Protein AF-A0AAF0DBU1-F1 (afdb_monomer)

Nearest PDB structures (foldseek):
  4yrf-assembly1_A-2  TM=2.833E-01  e=1.213E+00  Trypanosoma cruzi strain CL Brener
  4yrl-assembly1_A-2  TM=2.849E-01  e=1.288E+00  Trypanosoma cruzi strain CL Brener
  4yre-assembly1_B-2  TM=3.657E-01  e=2.348E+00  Trypanosoma cruzi strain CL Brener
  4yrr-assembly1_B-2  TM=2.836E-01  e=2.493E+00  Trypanosoma cruzi strain CL Brener
  4yrp-assembly1_A  TM=2.845E-01  e=2.811E+00  Trypanosoma cruzi strain CL Brener

Solvent-accessible surface area (backbone atoms only — not comparable to full-atom values): 22437 Å² total; per-residue (Å²): 136,81,78,80,80,66,86,75,83,85,79,87,80,84,82,82,72,51,96,86,66,72,57,80,77,78,55,62,77,86,54,56,36,67,34,58,69,46,80,42,86,73,68,76,98,73,54,58,65,56,46,39,54,54,45,47,33,33,9,49,43,8,38,39,39,36,36,42,67,54,98,62,91,44,75,65,56,57,48,52,52,24,53,42,32,41,76,28,45,29,68,18,71,76,44,80,47,69,42,89,88,47,95,60,39,36,39,37,33,29,36,32,46,44,71,59,46,47,19,59,74,38,48,88,81,39,68,74,85,66,78,54,56,52,31,34,41,38,32,24,38,77,40,73,67,42,33,54,47,44,53,58,30,49,60,55,47,61,77,68,41,62,50,51,79,46,78,38,51,46,64,65,79,54,56,67,70,56,32,67,61,31,54,34,36,43,38,38,40,43,67,63,48,46,72,68,73,71,61,40,74,60,47,48,52,25,53,51,33,48,70,68,50,35,49,32,36,42,40,38,37,58,31,22,91,84,76,30,71,49,43,34,47,53,56,55,50,51,53,51,51,41,72,75,38,74,88,44,47,61,30,39,38,31,26,73,59,73,84,89,34,46,65,58,52,46,35,52,50,48,31,51,53,51,44,53,59,52,62,74,66,74,56,69,54,49,76,79,81,64,51,50,37,35,34,55,95,93,37,83,42,67,88,75,96,69,87,55,58,71,64,51,47,64,59,44,49,80,80,42,94,75,89,77,91,72,92,72,85,88,70,86,80,71,86,73,70,77,82,70,47,54,70,76,33,57,54,91,42,77,46,77,38,77,74,36,59,52,73,67,31,53,51,50,50,53,47,42,44,58,16,27,29,68,38,76,44,76,42,48,97,62,80,78,90,76,132

Radius of gyration: 28.32 Å; Cα contacts (8 Å, |Δi|>4): 573; chains: 1; bounding box: 66×61×84 Å

Mean predicted aligned error: 13.15 Å

InterPro domains:
  IPR036291 NAD(P)-binding domain superfamily [SSF51735] (179-304)
  IPR050091 Polyketide and Nonribosomal Peptide Biosynthesis Enzymes [PTHR43775] (332-381)
  IPR056501 HRPKS sdrA-like, NAD(P)-binding domain [PF23114] (148-305)

Sequence (387 aa):
MILDDLAIKFVTLNISSGLETLDETALSQDHLSSFDLLILLKTSGEESATLGFIRNFLKPGGFLLMTAIPPEATDTTCKEIHDTLLSAGFSGIESLEKDSKVNTRFVVLSQAVDDQVSFLRAPLNSTLPFTPRGTLYVIGGLSQETKQFIEVIQGRLKCVWEGEVIVTKSLTDLKSRDFDQAEAVLCLTELDQSVLEGLSPDMFQAVHSLLNKSQIVLWVTHGAENQNPHQSGTIGLVRAVQAENPEKVLQLLDLDTIDGTQCLVAESFLRLIGGVWMRDDNSSRLWTVEPELSVRRRRILIPRVLLDRKRNDRLNCLRRRLETSDPSEKQSATLVLPIDPSSFLSPNKTYVLMGLSGHIGQSITRWIIKSGGRHAVMASRYVQTTV

Secondary structure (DSSP, 8-state):
----------------S-TT---TTSS-GGGTT-EEEEEE----S--HHHHHHHHHHEEEEEEEEEEE--SS--HHHHHHHHHHHHHTTB---SEEEE-SSSTT-EEEEEEB--HHHHHHHSTTTS--SS--EEEEEEE--SSHHHHHHHHHHHHHHTTT-EEEEEEES-GGGS-HHHHHTEEEEEE-GGGTS-TTTT--HHHHHHHHHHHHH-SEEEEEEESTTTT-HHHHHHHHHHHHHHHH-TTSEEEEEEES--TT-HHHHHHHHHHHHHHHHHHHT---------SEEEEETTEEE-------HHHHHHHHTTTS--------------------GGGSS-TTSEEEEES--SHHHHHHHHHHHHTT--EEEEE-SS-----

Organism: NCBI:txid2070801

Foldseek 3Di:
DPPPPPVDDDDDDDPPPDPVPPPVVVPDPVQFQPAQEDEAEDDDDDDLPVLLVVLRRHHQFHKYKYKDQDPDPDPVVLVVQQVSQVSSQKPGFPDWDADPVDRGIIIGMITRHDLLNVCLVQVLVGDDPDAAEFEEEEEADPDVLVVVLVVLLVVSCVVRHHYHYHYYHHLLVDDLVVQLRHQEYEAPHQVVPQCQVDPDPSSVVSVVSNLVRHQYYEHEHECLVHDDVSSVVVVVVLVVSCVVPVRGHAAYEYEPDSPPCSSVSSSLSSSSVSLVVVVVVPGSHPDDRARYWYADPNDIDGDDDDDPCVVVVVVCCVPDPDDDDDVDPDDDPDPDDPDQLQAVDECPDAAEAEAPQDPVNVVVVVSCVSNNHNHYHYDHPDHDDDD

Structure (mmCIF, N/CA/C/O backbone):
data_AF-A0AAF0DBU1-F1
#
_entry.id   AF-A0AAF0DBU1-F1
#
loop_
_atom_site.group_PDB
_atom_site.id
_atom_site.type_symbol
_atom_site.label_atom_id
_atom_site.label_alt_id
_atom_site.label_comp_id
_atom_site.label_asym_id
_atom_site.label_entity_id
_atom_site.label_seq_id
_atom_site.pdbx_PDB_ins_code
_atom_site.Cartn_x
_atom_site.Cartn_y
_atom_site.Cartn_z
_atom_site.occupancy
_atom_site.B_iso_or_equiv
_atom_site.auth_seq_id
_atom_site.auth_comp_id
_atom_site.auth_asym_id
_atom_site.auth_atom_id
_atom_site.pdbx_PDB_model_num
ATOM 1 N N . MET A 1 1 ? 27.303 -24.796 -1.271 1.00 32.97 1 MET A N 1
ATOM 2 C CA . MET A 1 1 ? 26.969 -24.655 -2.697 1.00 32.97 1 MET A CA 1
ATOM 3 C C . MET A 1 1 ? 25.512 -25.070 -2.824 1.00 32.97 1 MET A C 1
ATOM 5 O O . MET A 1 1 ? 25.230 -26.237 -3.027 1.00 32.97 1 MET A O 1
ATOM 9 N N . ILE A 1 2 ? 24.596 -24.158 -2.507 1.00 29.64 2 ILE A N 1
ATOM 10 C CA . ILE A 1 2 ? 23.188 -24.323 -2.870 1.00 29.64 2 ILE A CA 1
ATOM 11 C C . ILE A 1 2 ? 23.125 -23.537 -4.171 1.00 29.64 2 ILE A C 1
ATOM 13 O O . ILE A 1 2 ? 23.224 -22.314 -4.138 1.00 29.64 2 ILE A O 1
ATOM 17 N N . LEU A 1 3 ? 23.207 -24.241 -5.302 1.00 33.97 3 LEU A N 1
ATOM 18 C CA . LEU A 1 3 ? 22.766 -23.647 -6.553 1.00 33.97 3 LEU A CA 1
ATOM 19 C C . LEU A 1 3 ? 21.265 -23.450 -6.368 1.00 33.97 3 LEU A C 1
ATOM 21 O O . LEU A 1 3 ? 20.527 -24.422 -6.221 1.00 33.97 3 LEU A O 1
ATOM 25 N N . ASP A 1 4 ? 20.852 -22.191 -6.281 1.00 37.84 4 ASP A N 1
ATOM 26 C CA . ASP A 1 4 ? 19.468 -21.811 -6.498 1.00 37.84 4 ASP A CA 1
ATOM 27 C C . ASP A 1 4 ? 19.163 -22.126 -7.967 1.00 37.84 4 ASP A C 1
ATOM 29 O O . ASP A 1 4 ? 19.349 -21.283 -8.844 1.00 37.84 4 ASP A O 1
ATOM 33 N N . ASP A 1 5 ? 18.724 -23.356 -8.240 1.00 38.94 5 ASP A N 1
ATOM 34 C CA . ASP A 1 5 ? 18.036 -23.723 -9.480 1.00 38.94 5 ASP A CA 1
ATOM 35 C C . ASP A 1 5 ? 16.655 -23.043 -9.481 1.00 38.94 5 ASP A C 1
ATOM 37 O O . ASP A 1 5 ? 15.598 -23.674 -9.464 1.00 38.94 5 ASP A O 1
ATOM 41 N N . LEU A 1 6 ? 16.649 -21.708 -9.478 1.00 39.44 6 LEU A N 1
ATOM 42 C CA . LEU A 1 6 ? 15.542 -20.968 -10.054 1.00 39.44 6 LEU A CA 1
ATOM 43 C C . LEU A 1 6 ? 15.549 -21.351 -11.531 1.00 39.44 6 LEU A C 1
ATOM 45 O O . LEU A 1 6 ? 16.541 -21.129 -12.223 1.00 39.44 6 LEU A O 1
ATOM 49 N N . ALA A 1 7 ? 14.474 -21.980 -12.001 1.00 36.00 7 ALA A N 1
ATOM 50 C CA . ALA A 1 7 ? 14.314 -22.350 -13.400 1.00 36.00 7 ALA A CA 1
ATOM 51 C C . ALA A 1 7 ? 14.231 -21.076 -14.261 1.00 36.00 7 ALA A C 1
ATOM 53 O O . ALA A 1 7 ? 13.149 -20.604 -14.608 1.00 36.00 7 ALA A O 1
ATOM 54 N N . ILE A 1 8 ? 15.384 -20.485 -14.577 1.00 42.28 8 ILE A N 1
ATOM 55 C CA . ILE A 1 8 ? 15.486 -19.338 -15.470 1.00 42.28 8 ILE A CA 1
ATOM 56 C C . ILE A 1 8 ? 15.290 -19.881 -16.884 1.00 42.28 8 ILE A C 1
ATOM 58 O O . ILE A 1 8 ? 16.170 -20.530 -17.452 1.00 42.28 8 ILE A O 1
ATOM 62 N N . LYS A 1 9 ? 14.110 -19.638 -17.458 1.00 41.78 9 LYS A N 1
ATOM 63 C CA . LYS A 1 9 ? 13.877 -19.876 -18.884 1.00 41.78 9 LYS A CA 1
ATOM 64 C C . LYS A 1 9 ? 14.611 -18.795 -19.672 1.00 41.78 9 LYS A C 1
ATOM 66 O O . LYS A 1 9 ? 14.174 -17.649 -19.715 1.00 41.78 9 LYS A O 1
ATOM 71 N N . PHE A 1 10 ? 15.723 -19.165 -20.295 1.00 43.41 10 PHE A N 1
ATOM 72 C CA . PHE A 1 10 ? 16.407 -18.306 -21.254 1.00 43.41 10 PHE A CA 1
ATOM 73 C C . PHE A 1 10 ? 15.743 -18.464 -22.622 1.00 43.41 10 PHE A C 1
ATOM 75 O O . PHE A 1 10 ? 15.780 -19.542 -23.210 1.00 43.41 10 PHE A O 1
ATOM 82 N N . VAL A 1 11 ? 15.139 -17.389 -23.126 1.00 48.09 11 VAL A N 1
ATOM 83 C CA . VAL A 1 11 ? 14.656 -17.302 -24.508 1.00 48.09 11 VAL A CA 1
ATOM 84 C C . VAL A 1 11 ? 15.492 -16.242 -25.210 1.00 48.09 11 VAL A C 1
ATOM 86 O O . VAL A 1 11 ? 15.531 -15.091 -24.783 1.00 48.09 11 VAL A O 1
ATOM 89 N N . THR A 1 12 ? 16.207 -16.632 -26.263 1.00 47.34 12 THR A N 1
ATOM 90 C CA . THR A 1 12 ? 16.976 -15.704 -27.097 1.00 47.34 12 THR A CA 1
ATOM 91 C C . THR A 1 12 ? 16.185 -15.435 -28.365 1.00 47.34 12 THR A C 1
ATOM 93 O O . THR A 1 12 ? 16.041 -16.320 -29.203 1.00 47.34 12 THR A O 1
ATOM 96 N N . LEU A 1 13 ? 15.674 -14.213 -28.504 1.00 49.69 13 LEU A N 1
ATOM 97 C CA . LEU A 1 13 ? 15.025 -13.752 -29.727 1.00 49.69 13 LEU A CA 1
ATOM 98 C C . LEU A 1 13 ? 16.053 -12.985 -30.561 1.00 49.69 13 LEU A C 1
ATOM 100 O O . LEU A 1 13 ? 16.683 -12.045 -30.074 1.00 49.69 13 LEU A O 1
ATOM 104 N N . ASN A 1 14 ? 16.259 -13.408 -31.807 1.00 42.16 14 ASN A N 1
ATOM 105 C CA . ASN A 1 14 ? 17.136 -12.702 -32.729 1.00 42.16 14 ASN A CA 1
ATOM 106 C C . ASN A 1 14 ? 16.347 -11.580 -33.417 1.00 42.16 14 ASN A C 1
ATOM 108 O O . ASN A 1 14 ? 15.575 -11.835 -34.332 1.00 42.16 14 ASN A O 1
ATOM 112 N N . ILE A 1 15 ? 16.551 -10.343 -32.964 1.00 50.88 15 ILE A N 1
ATOM 113 C CA . ILE A 1 15 ? 15.872 -9.139 -33.480 1.00 50.88 15 ILE A CA 1
ATOM 114 C C . ILE A 1 15 ? 16.640 -8.546 -34.691 1.00 50.88 15 ILE A C 1
ATOM 116 O O . ILE A 1 15 ? 16.228 -7.554 -35.275 1.00 50.88 15 ILE A O 1
ATOM 120 N N . SER A 1 16 ? 17.779 -9.134 -35.095 1.00 37.56 16 SER A N 1
ATOM 121 C CA . SER A 1 16 ? 18.693 -8.543 -36.093 1.00 37.56 16 SER A CA 1
ATOM 122 C C . SER A 1 16 ? 18.405 -8.890 -37.561 1.00 37.56 16 SER A C 1
ATOM 124 O O . SER A 1 16 ? 19.035 -8.320 -38.451 1.00 37.56 16 SER A O 1
ATOM 126 N N . SER A 1 17 ? 17.446 -9.773 -37.851 1.00 36.69 17 SER A N 1
ATOM 127 C CA . SER A 1 17 ? 16.991 -10.045 -39.220 1.00 36.69 17 SER A CA 1
ATOM 128 C C . SER A 1 17 ? 15.741 -9.227 -39.544 1.00 36.69 17 SER A C 1
ATOM 130 O O . SER A 1 17 ? 14.640 -9.748 -39.436 1.00 36.69 17 SER A O 1
ATOM 132 N N . GLY A 1 18 ? 15.927 -7.957 -39.916 1.00 35.56 18 GLY A N 1
ATOM 133 C CA . GLY A 1 18 ? 14.945 -7.140 -40.643 1.00 35.56 18 GLY A CA 1
ATOM 134 C C . GLY A 1 18 ? 13.552 -7.005 -40.012 1.00 35.56 18 GLY A C 1
ATOM 135 O O . GLY A 1 18 ? 12.701 -7.879 -40.151 1.00 35.56 18 GLY A O 1
ATOM 136 N N . LEU A 1 19 ? 13.279 -5.825 -39.454 1.00 46.81 19 LEU A N 1
ATOM 137 C CA . LEU A 1 19 ? 11.973 -5.341 -38.976 1.00 46.81 19 LEU A CA 1
ATOM 138 C C . LEU A 1 19 ? 10.834 -5.327 -40.031 1.00 46.81 19 LEU A C 1
ATOM 140 O O . LEU A 1 19 ? 9.728 -4.910 -39.712 1.00 46.81 19 LEU A O 1
ATOM 144 N N . GLU A 1 20 ? 11.060 -5.814 -41.255 1.00 36.97 20 GLU A N 1
ATOM 145 C CA . GLU A 1 20 ? 10.050 -5.932 -42.324 1.00 36.97 20 GLU A CA 1
ATOM 146 C C . GLU A 1 20 ? 9.643 -7.385 -42.639 1.00 36.97 20 GLU A C 1
ATOM 148 O O . GLU A 1 20 ? 8.694 -7.607 -43.387 1.00 36.97 20 GLU A O 1
ATOM 153 N N . THR A 1 21 ? 10.316 -8.392 -42.066 1.00 35.38 21 THR A N 1
ATOM 154 C CA . THR A 1 21 ? 10.019 -9.819 -42.319 1.00 35.38 21 THR A CA 1
ATOM 155 C C . THR A 1 21 ? 9.882 -10.630 -41.035 1.00 35.38 21 THR A C 1
ATOM 157 O O . THR A 1 21 ? 10.228 -11.811 -40.996 1.00 35.38 21 THR A O 1
ATOM 160 N N . LEU A 1 22 ? 9.387 -10.015 -39.961 1.00 40.31 22 LEU A N 1
ATOM 161 C CA . LEU A 1 22 ? 8.798 -10.781 -38.869 1.00 40.31 22 LEU A CA 1
ATOM 162 C C . LEU A 1 22 ? 7.369 -11.112 -39.278 1.00 40.31 22 LEU A C 1
ATOM 164 O O . LEU A 1 22 ? 6.423 -10.399 -38.959 1.00 40.31 22 LEU A O 1
ATOM 168 N N . ASP A 1 23 ? 7.257 -12.199 -40.034 1.00 35.00 23 ASP A N 1
ATOM 169 C CA . ASP A 1 23 ? 6.026 -12.960 -40.169 1.00 35.00 23 ASP A CA 1
ATOM 170 C C . ASP A 1 23 ? 5.420 -13.093 -38.757 1.00 35.00 23 ASP A C 1
ATOM 172 O O . ASP A 1 23 ? 6.049 -13.664 -37.858 1.00 35.00 23 ASP A O 1
ATOM 176 N N . GLU A 1 24 ? 4.210 -12.560 -38.545 1.00 41.50 24 GLU A N 1
ATOM 177 C CA . GLU A 1 24 ? 3.437 -12.651 -37.288 1.00 41.50 24 GLU A CA 1
ATOM 178 C C . GLU A 1 24 ? 3.273 -14.105 -36.786 1.00 41.50 24 GLU A C 1
ATOM 180 O O . GLU A 1 24 ? 2.775 -14.351 -35.692 1.00 41.50 24 GLU A O 1
ATOM 185 N N . THR A 1 25 ? 3.707 -15.084 -37.580 1.00 37.34 25 THR A N 1
ATOM 186 C CA . THR A 1 25 ? 3.657 -16.521 -37.340 1.00 37.34 25 THR A CA 1
ATOM 187 C C . THR A 1 25 ? 4.860 -17.083 -36.565 1.00 37.34 25 THR A C 1
ATOM 189 O O . THR A 1 25 ? 4.753 -18.196 -36.048 1.00 37.34 25 THR A O 1
ATOM 192 N N . ALA A 1 26 ? 5.989 -16.363 -36.441 1.00 39.94 26 ALA A N 1
ATOM 193 C CA . ALA A 1 26 ? 7.203 -16.877 -35.775 1.00 39.94 26 ALA A CA 1
ATOM 194 C C . ALA A 1 26 ? 7.275 -16.586 -34.262 1.00 39.94 26 ALA A C 1
ATOM 196 O O . ALA A 1 26 ? 7.950 -17.304 -33.519 1.00 39.94 26 ALA A O 1
ATOM 197 N N . LEU A 1 27 ? 6.566 -15.560 -33.787 1.00 45.53 27 LEU A N 1
ATOM 198 C CA . LEU A 1 27 ? 6.285 -15.379 -32.367 1.00 45.53 27 LEU A CA 1
ATOM 199 C C . LEU A 1 27 ? 4.979 -16.113 -32.092 1.00 45.53 27 LEU A C 1
ATOM 201 O O . LEU A 1 27 ? 3.914 -15.650 -32.487 1.00 45.53 27 LEU A O 1
ATOM 205 N N . SER A 1 28 ? 5.044 -17.263 -31.421 1.00 44.50 28 SER A N 1
ATOM 206 C CA . SER A 1 28 ? 3.845 -17.837 -30.813 1.00 44.50 28 SER A CA 1
ATOM 207 C C . SER A 1 28 ? 3.128 -16.718 -30.050 1.00 44.50 28 SER A C 1
ATOM 209 O O . SER A 1 28 ? 3.748 -16.081 -29.192 1.00 44.50 28 SER A O 1
ATOM 211 N N . GLN A 1 29 ? 1.855 -16.464 -30.375 1.00 49.62 29 GLN A N 1
ATOM 212 C CA . GLN A 1 29 ? 1.007 -15.434 -29.748 1.00 49.62 29 GLN A CA 1
ATOM 213 C C . GLN A 1 29 ? 1.051 -15.473 -28.202 1.00 49.62 29 GLN A C 1
ATOM 215 O O . GLN A 1 29 ? 0.766 -14.474 -27.550 1.00 49.62 29 GLN A O 1
ATOM 220 N N . ASP A 1 30 ? 1.506 -16.589 -27.629 1.00 52.94 30 ASP A N 1
ATOM 221 C CA . ASP A 1 30 ? 1.778 -16.852 -26.213 1.00 52.94 30 ASP A CA 1
ATOM 222 C C . ASP A 1 30 ? 2.768 -15.900 -25.498 1.00 52.94 30 ASP A C 1
ATOM 224 O O . ASP A 1 30 ? 2.834 -15.926 -24.269 1.00 52.94 30 ASP A O 1
ATOM 228 N N . HIS A 1 31 ? 3.563 -15.081 -26.203 1.00 59.06 31 HIS A N 1
ATOM 229 C CA . HIS A 1 31 ? 4.574 -14.194 -25.579 1.00 59.06 31 HIS A CA 1
ATOM 230 C C . HIS A 1 31 ? 4.251 -12.690 -25.626 1.00 59.06 31 HIS A C 1
ATOM 232 O O . HIS A 1 31 ? 5.055 -11.866 -25.179 1.00 59.06 31 HIS A O 1
ATOM 238 N N . LEU A 1 32 ? 3.090 -12.308 -26.158 1.00 69.19 32 LEU A N 1
ATOM 239 C CA . LEU A 1 32 ? 2.617 -10.923 -26.113 1.00 69.19 32 LEU A CA 1
ATOM 240 C C . LEU A 1 32 ? 2.118 -10.590 -24.699 1.00 69.19 32 LEU A C 1
ATOM 242 O O . LEU A 1 32 ? 1.428 -11.388 -24.071 1.00 69.19 32 LEU A O 1
ATOM 246 N N . SER A 1 33 ? 2.473 -9.407 -24.188 1.00 74.44 33 SER A N 1
ATOM 247 C CA . SER A 1 33 ? 2.107 -8.926 -22.845 1.00 74.44 33 SER A CA 1
ATOM 248 C C . SER A 1 33 ? 2.452 -9.900 -21.707 1.00 74.44 33 SER A C 1
ATOM 250 O O . SER A 1 33 ? 1.702 -10.032 -20.743 1.00 74.44 33 SER A O 1
ATOM 252 N N . SER A 1 34 ? 3.587 -10.599 -21.794 1.00 80.38 34 SER A N 1
ATOM 253 C CA . SER A 1 34 ? 4.000 -11.573 -20.774 1.00 80.38 34 SER A CA 1
ATOM 254 C C . SER A 1 34 ? 5.091 -11.067 -19.829 1.00 80.38 34 SER A C 1
ATOM 256 O O . SER A 1 34 ? 5.333 -11.695 -18.797 1.00 80.38 34 SER A O 1
ATOM 258 N N . PHE A 1 35 ? 5.756 -9.954 -20.152 1.00 86.25 35 PHE A N 1
ATOM 259 C CA . PHE A 1 35 ? 6.942 -9.494 -19.424 1.00 86.25 35 PHE A CA 1
ATOM 260 C C . PHE A 1 35 ? 6.653 -8.328 -18.473 1.00 86.25 35 PHE A C 1
ATOM 262 O O . PHE A 1 35 ? 5.928 -7.394 -18.811 1.00 86.25 35 PHE A O 1
ATOM 269 N N . ASP A 1 36 ? 7.277 -8.378 -17.293 1.00 86.56 36 ASP A N 1
ATOM 270 C CA . ASP A 1 36 ? 7.172 -7.348 -16.251 1.00 86.56 36 ASP A CA 1
ATOM 271 C C . ASP A 1 36 ? 8.248 -6.257 -16.389 1.00 86.56 36 ASP A C 1
ATOM 273 O O . ASP A 1 36 ? 8.013 -5.096 -16.065 1.00 86.56 36 ASP A O 1
ATOM 277 N N . LEU A 1 37 ? 9.441 -6.626 -16.864 1.00 87.44 37 LEU A N 1
ATOM 278 C CA . LEU A 1 37 ? 10.593 -5.742 -17.033 1.00 87.44 37 LEU A CA 1
ATOM 279 C C . LEU A 1 37 ? 11.308 -6.081 -18.340 1.00 87.44 37 LEU A C 1
ATOM 281 O O . LEU A 1 37 ? 11.621 -7.244 -18.595 1.00 87.44 37 LEU A O 1
ATOM 285 N N . LEU A 1 38 ? 11.633 -5.057 -19.123 1.00 85.44 38 LEU A N 1
ATOM 286 C CA . LEU A 1 38 ? 12.457 -5.168 -20.318 1.00 85.44 38 LEU A CA 1
ATOM 287 C C . LEU A 1 38 ? 13.663 -4.243 -20.185 1.00 85.44 38 LEU A C 1
ATOM 289 O O . LEU A 1 38 ? 13.518 -3.059 -19.893 1.00 85.44 38 LEU A O 1
ATOM 293 N N . ILE A 1 39 ? 14.861 -4.789 -20.395 1.00 84.62 39 ILE A N 1
ATOM 294 C CA . ILE A 1 39 ? 16.116 -4.035 -20.334 1.00 84.62 39 ILE A CA 1
ATOM 295 C C . ILE A 1 39 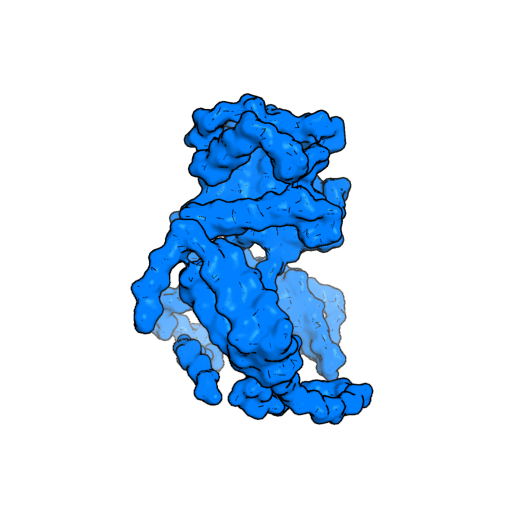? 16.692 -3.932 -21.741 1.00 84.62 39 ILE A C 1
ATOM 297 O O . ILE A 1 39 ? 17.005 -4.945 -22.365 1.00 84.62 39 ILE A O 1
ATOM 301 N N . LEU A 1 40 ? 16.863 -2.706 -22.224 1.00 80.12 40 LEU A N 1
ATOM 302 C CA . LEU A 1 40 ? 17.347 -2.414 -23.561 1.00 80.12 40 LEU A CA 1
ATOM 303 C C . LEU A 1 40 ? 18.695 -1.690 -23.493 1.00 80.12 40 LEU A C 1
ATOM 305 O O . LEU A 1 40 ? 18.800 -0.564 -23.014 1.00 80.12 40 LEU A O 1
ATOM 309 N N . LEU A 1 41 ? 19.745 -2.361 -23.972 1.00 70.44 41 LEU A N 1
ATOM 310 C CA . LEU A 1 41 ? 21.139 -1.943 -23.776 1.00 70.44 41 LEU A CA 1
ATOM 311 C C . LEU A 1 41 ? 21.714 -1.063 -24.907 1.00 70.44 41 LEU A C 1
ATOM 313 O O . LEU A 1 41 ? 22.884 -0.681 -24.845 1.00 70.44 41 LEU A O 1
ATOM 317 N N . LYS A 1 42 ? 20.940 -0.742 -25.957 1.00 62.66 42 LYS A N 1
ATOM 318 C CA . LYS A 1 42 ? 21.391 0.119 -27.067 1.00 62.66 42 LYS A CA 1
ATOM 319 C C . LYS A 1 42 ? 20.227 0.589 -27.952 1.00 62.66 42 LYS A C 1
ATOM 321 O O . LYS A 1 42 ? 19.643 -0.234 -28.645 1.00 62.66 42 LYS A O 1
ATOM 326 N N . THR A 1 43 ? 19.964 1.894 -28.014 1.00 54.56 43 THR A N 1
ATOM 327 C CA . THR A 1 43 ? 19.154 2.514 -29.083 1.00 54.56 43 THR A CA 1
ATOM 328 C C . THR A 1 43 ? 20.034 3.423 -29.931 1.00 54.56 43 THR A C 1
ATOM 330 O O . THR A 1 43 ? 20.593 4.398 -29.426 1.00 54.56 43 THR A O 1
ATOM 333 N N . SER A 1 44 ? 20.181 3.119 -31.217 1.00 50.44 44 SER A N 1
ATOM 334 C CA . SER A 1 44 ? 20.720 4.066 -32.193 1.00 50.44 44 SER A CA 1
ATOM 335 C C . SER A 1 44 ? 19.564 4.845 -32.808 1.00 50.44 44 SER A C 1
ATOM 337 O O . SER A 1 44 ? 18.877 4.289 -33.646 1.00 50.44 44 SER A O 1
ATOM 339 N N . GLY A 1 45 ? 19.381 6.097 -32.382 1.00 50.44 45 GLY A N 1
ATOM 340 C CA . GLY A 1 45 ? 18.825 7.229 -33.145 1.00 50.44 45 GLY A CA 1
ATOM 341 C C . GLY A 1 45 ? 17.403 7.190 -33.721 1.00 50.44 45 GLY A C 1
ATOM 342 O O . GLY A 1 45 ? 16.781 8.242 -33.777 1.00 50.44 45 GLY A O 1
ATOM 343 N N . GLU A 1 46 ? 16.867 6.051 -34.139 1.00 51.53 46 GLU A N 1
ATOM 344 C CA . GLU A 1 46 ? 15.603 5.974 -34.869 1.00 51.53 46 GLU A CA 1
ATOM 345 C C . GLU A 1 46 ? 14.691 4.884 -34.294 1.00 51.53 46 GLU A C 1
ATOM 347 O O . GLU A 1 46 ? 15.153 3.920 -33.688 1.00 51.53 46 GLU A O 1
ATOM 352 N N . GLU A 1 47 ? 13.389 5.068 -34.546 1.00 62.88 47 GLU A N 1
ATOM 353 C CA . GLU A 1 47 ? 12.300 4.080 -34.476 1.00 62.88 47 GLU A CA 1
ATOM 354 C C . GLU A 1 47 ? 11.384 4.121 -33.236 1.00 62.88 47 GLU A C 1
ATOM 356 O O . GLU A 1 47 ? 11.354 3.219 -32.397 1.00 62.88 47 GLU A O 1
ATOM 361 N N . SER A 1 48 ? 10.477 5.109 -33.226 1.00 60.84 48 SER A N 1
ATOM 362 C CA . SER A 1 48 ? 9.194 5.036 -32.493 1.00 60.84 48 SER A CA 1
ATOM 363 C C . SER A 1 48 ? 8.440 3.718 -32.783 1.00 60.84 48 SER A C 1
ATOM 365 O O . SER A 1 48 ? 7.851 3.129 -31.879 1.00 60.84 48 SER A O 1
ATOM 367 N N . ALA A 1 49 ? 8.558 3.180 -34.007 1.00 63.91 49 ALA A N 1
ATOM 368 C CA . ALA A 1 49 ? 8.003 1.879 -34.395 1.00 63.91 49 ALA A CA 1
ATOM 369 C C . ALA A 1 49 ? 8.570 0.707 -33.569 1.00 63.91 49 ALA A C 1
ATOM 371 O O . ALA A 1 49 ? 7.818 -0.163 -33.129 1.00 63.91 49 ALA A O 1
ATOM 372 N N . THR A 1 50 ? 9.875 0.715 -33.283 1.00 76.19 50 THR A N 1
ATOM 373 C CA . THR A 1 50 ? 10.536 -0.324 -32.480 1.00 76.19 50 THR A CA 1
ATOM 374 C C . THR A 1 50 ? 10.118 -0.244 -31.017 1.00 76.19 50 THR A C 1
ATOM 376 O O . THR A 1 50 ? 9.866 -1.274 -30.393 1.00 76.19 50 THR A O 1
ATOM 379 N N . LEU A 1 51 ? 9.939 0.963 -30.470 1.00 80.31 51 LEU A N 1
ATOM 380 C CA . LEU A 1 51 ? 9.380 1.137 -29.125 1.00 80.31 51 LEU A CA 1
ATOM 381 C C . LEU A 1 51 ? 7.914 0.689 -29.041 1.00 80.31 51 LEU A C 1
ATOM 383 O O . LEU A 1 51 ? 7.545 0.035 -28.067 1.00 80.31 51 LEU A O 1
ATOM 387 N N . GLY A 1 52 ? 7.104 0.962 -30.068 1.00 81.44 52 GLY A N 1
ATOM 388 C CA . GLY A 1 52 ? 5.733 0.453 -30.164 1.00 81.44 52 GLY A CA 1
ATOM 389 C C . GLY A 1 52 ? 5.673 -1.079 -30.220 1.00 81.44 52 GLY A C 1
ATOM 390 O O . GLY A 1 52 ? 4.845 -1.696 -29.556 1.00 81.44 52 GLY A O 1
ATOM 391 N N . PHE A 1 53 ? 6.604 -1.720 -30.929 1.00 81.06 53 PHE A N 1
ATOM 392 C CA . PHE A 1 53 ? 6.720 -3.180 -30.923 1.00 81.06 53 PHE A CA 1
ATOM 393 C C . PHE A 1 53 ? 7.170 -3.720 -29.554 1.00 81.06 53 PHE A C 1
ATOM 395 O O . PHE A 1 53 ? 6.584 -4.670 -29.037 1.00 81.06 53 PHE A O 1
ATOM 402 N N . ILE A 1 54 ? 8.153 -3.077 -28.910 1.00 82.31 54 ILE A N 1
ATOM 403 C CA . ILE A 1 54 ? 8.611 -3.409 -27.547 1.00 82.31 54 ILE A CA 1
ATOM 404 C C . ILE A 1 54 ? 7.463 -3.308 -26.536 1.00 82.31 54 ILE A C 1
ATOM 406 O O . ILE A 1 54 ? 7.332 -4.160 -25.651 1.00 82.31 54 ILE A O 1
ATOM 410 N N . ARG A 1 55 ? 6.601 -2.296 -26.686 1.00 86.75 55 ARG A N 1
ATOM 411 C CA . ARG A 1 55 ? 5.427 -2.086 -25.836 1.00 86.75 55 ARG A CA 1
ATOM 412 C C . ARG A 1 55 ? 4.480 -3.288 -25.830 1.00 86.75 55 ARG A C 1
ATOM 414 O O . ARG A 1 55 ? 3.863 -3.529 -24.793 1.00 86.75 55 ARG A O 1
ATOM 421 N N . ASN A 1 56 ? 4.406 -4.056 -26.920 1.00 86.06 56 ASN A N 1
ATOM 422 C CA . ASN A 1 56 ? 3.529 -5.226 -27.039 1.00 86.06 56 ASN A CA 1
ATOM 423 C C . ASN A 1 56 ? 4.006 -6.445 -26.231 1.00 86.06 56 ASN A C 1
ATOM 425 O O . ASN A 1 56 ? 3.200 -7.320 -25.917 1.00 86.06 56 ASN A O 1
ATOM 429 N N . PHE A 1 57 ? 5.290 -6.521 -25.868 1.00 84.75 57 PHE A N 1
ATOM 430 C CA . PHE A 1 57 ? 5.816 -7.593 -25.008 1.00 84.75 57 PHE A CA 1
ATOM 431 C C . PHE A 1 57 ? 5.573 -7.325 -23.524 1.00 84.75 57 PHE A C 1
ATOM 433 O O . PHE A 1 57 ? 5.436 -8.260 -22.729 1.00 84.75 57 PHE A O 1
ATOM 440 N N . LEU A 1 58 ? 5.540 -6.050 -23.139 1.00 88.06 58 LEU A N 1
ATOM 441 C CA . LEU A 1 58 ? 5.331 -5.648 -21.758 1.00 88.06 58 LEU A CA 1
ATOM 442 C C . LEU A 1 58 ? 3.855 -5.737 -21.388 1.00 88.06 58 LEU A C 1
ATOM 444 O O . LEU A 1 58 ? 2.977 -5.255 -22.105 1.00 88.06 58 LEU A O 1
ATOM 448 N N . LYS A 1 59 ? 3.598 -6.291 -20.206 1.00 90.00 59 LYS A N 1
ATOM 449 C CA . LYS A 1 59 ? 2.308 -6.131 -19.538 1.00 90.00 59 LYS A CA 1
ATOM 450 C C . LYS A 1 59 ? 2.007 -4.642 -19.351 1.00 90.00 59 LYS A C 1
ATOM 452 O O . LYS A 1 59 ? 2.940 -3.861 -19.132 1.00 90.00 59 LYS A O 1
ATOM 457 N N . PRO A 1 60 ? 0.732 -4.222 -19.348 1.00 89.62 60 PRO A N 1
ATOM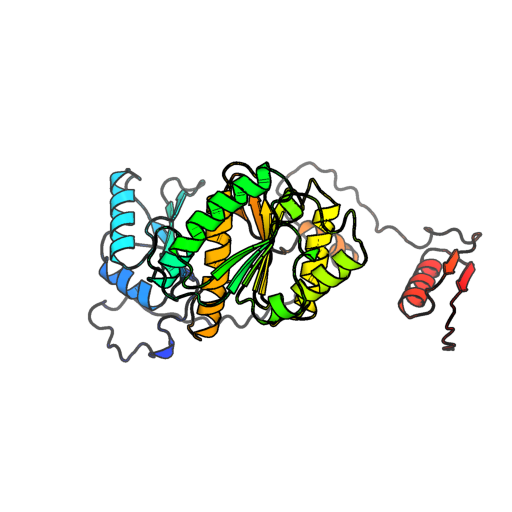 458 C CA . PRO A 1 60 ? 0.393 -2.903 -18.834 1.00 89.62 60 PRO A CA 1
ATOM 459 C C . PRO A 1 60 ? 0.919 -2.756 -17.398 1.00 89.62 60 PRO A C 1
ATOM 461 O O . PRO A 1 60 ? 0.754 -3.659 -16.575 1.00 89.62 60 PRO A O 1
ATOM 464 N N . GLY A 1 61 ? 1.618 -1.655 -17.124 1.00 89.38 61 GLY A N 1
ATOM 465 C CA . GLY A 1 61 ? 2.325 -1.405 -15.865 1.00 89.38 61 GLY A CA 1
ATOM 466 C C . GLY A 1 61 ? 3.767 -1.926 -15.832 1.00 89.38 61 GLY A C 1
ATOM 467 O O . GLY A 1 61 ? 4.500 -1.595 -14.901 1.00 89.38 61 GLY A O 1
ATOM 468 N N . GLY A 1 62 ? 4.190 -2.699 -16.838 1.00 90.75 62 GLY A N 1
ATOM 469 C CA . GLY A 1 62 ? 5.555 -3.203 -16.987 1.00 90.75 62 GLY A CA 1
ATOM 470 C C . GLY A 1 62 ? 6.591 -2.091 -17.145 1.00 90.75 62 GLY A C 1
ATOM 471 O O . GLY A 1 62 ? 6.275 -0.989 -17.588 1.00 90.75 62 GLY A O 1
ATOM 472 N N . PHE A 1 63 ? 7.843 -2.371 -16.801 1.00 91.44 63 PHE A N 1
ATOM 473 C CA . PHE A 1 63 ? 8.922 -1.385 -16.823 1.00 91.44 63 PHE A CA 1
ATOM 474 C C . PHE A 1 63 ? 9.853 -1.585 -18.020 1.00 91.44 63 PHE A C 1
ATOM 476 O O . PHE A 1 63 ? 10.259 -2.700 -18.343 1.00 91.44 63 PHE A O 1
ATOM 483 N N . LEU A 1 64 ? 10.241 -0.481 -18.645 1.00 89.75 64 LEU A N 1
ATOM 484 C CA . LEU A 1 64 ? 11.294 -0.393 -19.643 1.00 89.75 64 LEU A CA 1
ATOM 485 C C . LEU A 1 64 ? 12.501 0.310 -19.020 1.00 89.75 64 LEU A C 1
ATOM 487 O O . LEU A 1 64 ? 12.414 1.465 -18.600 1.00 89.75 64 LEU A O 1
ATOM 491 N N . LEU A 1 65 ? 13.635 -0.383 -18.996 1.00 87.88 65 LEU A N 1
ATOM 492 C CA . LEU A 1 65 ? 14.925 0.167 -18.604 1.00 87.88 65 LEU A CA 1
ATOM 493 C C . LEU A 1 65 ? 15.804 0.285 -19.846 1.00 87.88 65 LEU A C 1
ATOM 495 O O . LEU A 1 65 ? 16.273 -0.719 -20.375 1.00 87.88 65 LEU A O 1
ATOM 499 N N . MET A 1 66 ? 16.040 1.501 -20.313 1.00 82.94 66 MET A N 1
ATOM 500 C CA . MET A 1 66 ? 16.789 1.754 -21.539 1.00 82.94 66 MET A CA 1
ATOM 501 C C . MET A 1 66 ? 18.105 2.458 -21.229 1.00 82.94 66 MET A C 1
ATOM 503 O O . MET A 1 66 ? 18.124 3.473 -20.536 1.00 82.94 66 MET A O 1
ATOM 507 N N . THR A 1 67 ? 19.214 1.968 -21.777 1.00 76.00 67 THR A N 1
ATOM 508 C CA . THR A 1 67 ? 20.476 2.711 -21.754 1.00 76.00 67 THR A CA 1
ATOM 509 C C . THR A 1 67 ? 20.602 3.541 -23.023 1.00 76.00 67 THR A C 1
ATOM 511 O O . THR A 1 67 ? 20.682 2.989 -24.125 1.00 76.00 67 THR A O 1
ATOM 514 N N . ALA A 1 68 ? 20.670 4.857 -22.864 1.00 66.38 68 ALA A N 1
ATOM 515 C CA . ALA A 1 68 ? 20.906 5.788 -23.955 1.00 66.38 68 ALA A CA 1
ATOM 516 C C . ALA A 1 68 ? 22.340 6.331 -23.888 1.00 66.38 68 ALA A C 1
ATOM 518 O O . ALA A 1 68 ? 22.879 6.608 -22.811 1.00 66.38 68 ALA A O 1
ATOM 519 N N . ILE A 1 69 ? 22.950 6.494 -25.061 1.00 60.12 69 ILE A N 1
ATOM 520 C CA . ILE A 1 69 ? 24.205 7.229 -25.241 1.00 60.12 69 ILE A CA 1
ATOM 521 C C . ILE A 1 69 ? 23.824 8.537 -25.942 1.00 60.12 69 ILE A C 1
ATOM 523 O O . ILE A 1 69 ? 23.747 8.551 -27.170 1.00 60.12 69 ILE A O 1
ATOM 527 N N . PRO A 1 70 ? 23.510 9.621 -25.217 1.00 60.09 70 PRO A N 1
ATOM 528 C CA . PRO A 1 70 ? 23.330 10.904 -25.871 1.00 60.09 70 PRO A CA 1
ATOM 529 C C . PRO A 1 70 ? 24.705 11.435 -26.323 1.00 60.09 70 PRO A C 1
ATOM 531 O O . PRO A 1 70 ? 25.682 11.269 -25.583 1.00 60.09 70 PRO A O 1
ATOM 534 N N . PRO A 1 71 ? 24.805 12.088 -27.498 1.00 53.78 71 PRO A N 1
ATOM 535 C CA . PRO A 1 71 ? 26.029 12.770 -27.920 1.00 53.78 71 PRO A CA 1
ATOM 536 C C . PRO A 1 71 ? 26.466 13.843 -26.914 1.00 53.78 71 PRO A C 1
ATOM 538 O O . PRO A 1 71 ? 27.651 14.001 -26.679 1.00 53.78 71 PRO A O 1
ATOM 541 N N . GLU A 1 72 ? 25.512 14.492 -26.252 1.00 55.47 72 GLU A N 1
ATOM 542 C CA . GLU A 1 72 ? 25.632 15.368 -25.086 1.00 55.47 72 GLU A CA 1
ATOM 543 C C . GLU A 1 72 ? 24.204 15.415 -24.513 1.00 55.47 72 GLU A C 1
ATOM 545 O O . GLU A 1 72 ? 23.254 15.569 -25.277 1.00 55.47 72 GLU A O 1
ATOM 550 N N . ALA A 1 73 ? 23.988 15.199 -23.211 1.00 57.16 73 ALA A N 1
ATOM 551 C CA . ALA A 1 73 ? 22.639 15.253 -22.631 1.00 57.16 73 ALA A CA 1
ATOM 552 C C . ALA A 1 73 ? 22.156 16.709 -22.536 1.00 57.16 73 ALA A C 1
ATOM 554 O O . ALA A 1 73 ? 22.201 17.325 -21.474 1.00 57.16 73 ALA A O 1
ATOM 555 N N . THR A 1 74 ? 21.763 17.275 -23.670 1.00 64.94 74 THR A N 1
ATOM 556 C CA . THR A 1 74 ? 21.075 18.560 -23.757 1.00 64.94 74 THR A CA 1
ATOM 557 C C . THR A 1 74 ? 19.598 18.383 -23.402 1.00 64.94 74 THR A C 1
ATOM 559 O O . THR A 1 74 ? 19.013 17.326 -23.653 1.00 64.94 74 THR A O 1
ATOM 562 N N . ASP A 1 75 ? 18.965 19.432 -22.866 1.00 69.50 75 ASP A N 1
ATOM 563 C CA . ASP A 1 75 ? 17.528 19.429 -22.538 1.00 69.50 75 ASP A CA 1
ATOM 564 C C . ASP A 1 75 ? 16.647 19.047 -23.744 1.00 69.50 75 ASP A C 1
ATOM 566 O O . ASP A 1 75 ? 15.591 18.435 -23.581 1.00 69.50 75 ASP A O 1
ATOM 570 N N . THR A 1 76 ? 17.099 19.348 -24.966 1.00 74.38 76 THR A N 1
ATOM 571 C CA . THR A 1 76 ? 16.409 18.987 -26.212 1.00 74.38 76 THR A CA 1
ATOM 572 C C . THR A 1 76 ? 16.378 17.478 -26.442 1.00 74.38 76 THR A C 1
ATOM 574 O O . THR A 1 76 ? 15.320 16.937 -26.745 1.00 74.38 76 THR A O 1
ATOM 577 N N . THR A 1 77 ? 17.492 16.781 -26.206 1.00 75.38 77 THR A N 1
ATOM 578 C CA . THR A 1 77 ? 17.582 15.321 -26.383 1.00 75.38 77 THR A CA 1
ATOM 579 C C . THR A 1 77 ? 16.691 14.588 -25.376 1.00 75.38 77 THR A C 1
ATOM 581 O O . THR A 1 77 ? 15.995 13.634 -25.717 1.00 75.38 77 THR A O 1
ATOM 584 N N . CYS A 1 78 ? 16.663 15.052 -24.122 1.00 78.62 78 CYS A N 1
ATOM 585 C CA . CYS A 1 78 ? 15.776 14.491 -23.099 1.00 78.62 78 CYS A CA 1
ATOM 586 C C . CYS A 1 78 ? 14.298 14.668 -23.468 1.00 78.62 78 CYS A C 1
ATOM 588 O O . CYS A 1 78 ? 13.501 13.753 -23.260 1.00 78.62 78 CYS A O 1
ATOM 590 N N . LYS A 1 79 ? 13.936 15.822 -24.038 1.00 84.75 79 LYS A N 1
ATOM 591 C CA . LYS A 1 79 ? 12.575 16.086 -24.506 1.00 84.75 79 LYS A CA 1
ATOM 592 C C . LYS A 1 79 ? 12.184 15.174 -25.671 1.00 84.75 79 LYS A C 1
ATOM 594 O O . LYS A 1 79 ? 11.116 14.579 -25.627 1.00 84.75 79 LYS A O 1
ATOM 599 N N . GLU A 1 80 ? 13.059 15.002 -26.656 1.00 83.75 80 GLU A N 1
ATOM 600 C CA . GLU A 1 80 ? 12.815 14.101 -27.792 1.00 83.75 80 GLU A CA 1
ATOM 601 C C . GLU A 1 80 ? 12.603 12.650 -27.340 1.00 83.75 80 GLU A C 1
ATOM 603 O O . GLU A 1 80 ? 11.662 11.990 -27.785 1.00 83.75 80 GLU A O 1
ATOM 608 N N . ILE A 1 81 ? 13.424 12.160 -26.403 1.00 82.38 81 ILE A N 1
ATOM 609 C CA . ILE A 1 81 ? 13.253 10.822 -25.813 1.00 82.38 81 ILE A CA 1
ATOM 610 C C . ILE A 1 81 ? 11.919 10.729 -25.064 1.00 82.38 81 ILE A C 1
ATOM 612 O O . ILE A 1 81 ? 11.205 9.736 -25.200 1.00 82.38 81 ILE A O 1
ATOM 616 N N . HIS A 1 82 ? 11.572 11.753 -24.282 1.00 89.00 82 HIS A N 1
ATOM 617 C CA . HIS A 1 82 ? 10.310 11.801 -23.548 1.00 89.00 82 HIS A CA 1
ATOM 618 C C . HIS A 1 82 ? 9.104 11.734 -24.495 1.00 89.00 82 HIS A C 1
ATOM 620 O O . HIS A 1 82 ? 8.247 10.868 -24.320 1.00 89.00 82 HIS A O 1
ATOM 626 N N . ASP A 1 83 ? 9.076 12.576 -25.528 1.00 89.44 83 ASP A N 1
ATOM 627 C CA . ASP A 1 83 ? 7.988 12.639 -26.509 1.00 89.44 83 ASP A CA 1
ATOM 628 C C . ASP A 1 83 ? 7.886 11.334 -27.318 1.00 89.44 83 ASP A C 1
ATOM 630 O O . ASP A 1 83 ? 6.788 10.826 -27.559 1.00 89.44 83 ASP A O 1
ATOM 634 N N . THR A 1 84 ? 9.026 10.728 -27.667 1.00 87.75 84 THR A N 1
ATOM 635 C CA . THR A 1 84 ? 9.054 9.432 -28.362 1.00 87.75 84 THR A CA 1
ATOM 636 C C . THR A 1 84 ? 8.468 8.320 -27.486 1.00 87.75 84 THR A C 1
ATOM 638 O O . THR A 1 84 ? 7.654 7.528 -27.962 1.00 87.75 84 THR A O 1
ATOM 641 N N . LEU A 1 85 ? 8.818 8.275 -26.196 1.00 89.38 85 LEU A N 1
ATOM 642 C CA . LEU A 1 85 ? 8.275 7.291 -25.252 1.00 89.38 85 LEU A CA 1
ATOM 643 C C . LEU A 1 85 ? 6.763 7.460 -25.055 1.00 89.38 85 LEU A C 1
ATOM 645 O O . LEU A 1 85 ? 6.038 6.465 -25.066 1.00 89.38 85 LEU A O 1
ATOM 649 N N . LEU A 1 86 ? 6.280 8.701 -24.934 1.00 91.69 86 LEU A N 1
ATOM 650 C CA . LEU A 1 86 ? 4.844 8.984 -24.881 1.00 91.69 86 LEU A CA 1
ATOM 651 C C . LEU A 1 86 ? 4.132 8.491 -26.149 1.00 91.69 86 LEU A C 1
ATOM 653 O O . LEU A 1 86 ? 3.108 7.817 -26.053 1.00 91.69 86 LEU A O 1
ATOM 657 N N . SER A 1 87 ? 4.703 8.759 -27.331 1.00 89.88 87 SER A N 1
ATOM 658 C CA . SER A 1 87 ? 4.125 8.327 -28.615 1.00 89.88 87 SER A CA 1
ATOM 659 C C . SER A 1 87 ? 4.030 6.801 -28.759 1.00 89.88 87 SER A C 1
ATOM 661 O O . SER A 1 87 ? 3.158 6.304 -29.465 1.00 89.88 87 SER A O 1
ATOM 663 N N . ALA A 1 88 ? 4.895 6.061 -28.060 1.00 89.31 88 ALA A N 1
ATOM 664 C CA . ALA A 1 88 ? 4.960 4.603 -28.090 1.00 89.31 88 ALA A CA 1
ATOM 665 C C . ALA A 1 88 ? 4.140 3.907 -26.978 1.00 89.31 88 ALA A C 1
ATOM 667 O O . ALA A 1 88 ? 4.257 2.694 -26.805 1.00 89.31 88 ALA A O 1
ATOM 668 N N . GLY A 1 89 ? 3.317 4.636 -26.210 1.00 90.31 89 GLY A N 1
ATOM 669 C CA . GLY A 1 89 ? 2.467 4.046 -25.163 1.00 90.31 89 GLY A CA 1
ATOM 670 C C . GLY A 1 89 ? 3.178 3.805 -23.825 1.00 90.31 89 GLY A C 1
ATOM 671 O O . GLY A 1 89 ? 2.784 2.920 -23.055 1.00 90.31 89 GLY A O 1
ATOM 672 N N . PHE A 1 90 ? 4.230 4.576 -23.546 1.00 92.81 90 PHE A N 1
ATOM 673 C CA . PHE A 1 90 ? 4.906 4.605 -22.253 1.00 92.81 90 PHE A CA 1
ATOM 674 C C . PHE A 1 90 ? 4.629 5.909 -21.491 1.00 92.81 90 PHE A C 1
ATOM 676 O O . PHE A 1 90 ? 4.097 6.873 -22.031 1.00 92.81 90 PHE A O 1
ATOM 683 N N . SER A 1 91 ? 5.032 5.968 -20.222 1.00 92.31 91 SER A N 1
ATOM 684 C CA . SER A 1 91 ? 4.843 7.115 -19.323 1.00 92.31 91 SER A CA 1
ATOM 685 C C . SER A 1 91 ? 5.772 8.307 -19.593 1.00 92.31 91 SER A C 1
ATOM 687 O O . SER A 1 91 ? 5.776 9.260 -18.814 1.00 92.31 91 SER A O 1
ATOM 689 N N . GLY A 1 92 ? 6.622 8.232 -20.620 1.00 90.12 92 GLY A N 1
ATOM 690 C CA . GLY A 1 92 ? 7.763 9.131 -20.779 1.00 90.12 92 GLY A CA 1
ATOM 691 C C . GLY A 1 92 ? 8.895 8.812 -19.793 1.00 90.12 92 GLY A C 1
ATOM 692 O O . GLY A 1 92 ? 8.919 7.751 -19.167 1.00 90.12 92 GLY A O 1
ATOM 693 N N . ILE A 1 93 ? 9.856 9.728 -19.659 1.00 89.31 93 ILE A N 1
ATOM 694 C CA . ILE A 1 93 ? 10.988 9.590 -18.724 1.00 89.31 93 ILE A CA 1
ATOM 695 C C . ILE A 1 93 ? 10.499 9.747 -17.277 1.00 89.31 93 ILE A C 1
ATOM 697 O O . ILE A 1 93 ? 10.133 10.849 -16.868 1.00 89.31 93 ILE A O 1
ATOM 701 N N . GLU A 1 94 ? 10.534 8.668 -16.493 1.00 87.50 94 GLU A N 1
ATOM 702 C CA . GLU A 1 94 ? 10.207 8.700 -15.057 1.00 87.50 94 GLU A CA 1
ATOM 703 C C . GLU A 1 94 ? 11.422 8.989 -14.185 1.00 87.50 94 GLU A C 1
ATOM 705 O O . GLU A 1 94 ? 11.352 9.717 -13.195 1.00 87.50 94 GLU A O 1
ATOM 710 N N . SER A 1 95 ? 12.542 8.378 -14.549 1.00 85.75 95 SER A N 1
ATOM 711 C CA . SER A 1 95 ? 13.821 8.552 -13.887 1.00 85.75 95 SER A CA 1
ATOM 712 C C . SER A 1 95 ? 14.916 8.525 -14.939 1.00 85.75 95 SER A C 1
ATOM 714 O O . SER A 1 95 ? 14.860 7.760 -15.906 1.00 85.75 95 SER A O 1
ATOM 716 N N . LEU A 1 96 ? 15.892 9.401 -14.744 1.00 84.94 96 LEU A N 1
ATOM 717 C CA . LEU A 1 96 ? 17.073 9.523 -15.572 1.00 84.94 96 LEU A CA 1
ATOM 718 C C . LEU A 1 96 ? 18.280 9.496 -14.643 1.00 84.94 96 LEU A C 1
ATOM 720 O O . LEU A 1 96 ? 18.553 10.473 -13.947 1.00 84.94 96 LEU A O 1
ATOM 724 N N . GLU A 1 97 ? 18.998 8.381 -14.645 1.00 82.31 97 GLU A N 1
ATOM 725 C CA . GLU A 1 97 ? 20.202 8.216 -13.834 1.00 82.31 97 GLU A CA 1
ATOM 726 C C . GLU A 1 97 ? 21.436 8.234 -14.729 1.00 82.31 97 GLU A C 1
ATOM 728 O O . GLU A 1 97 ? 21.495 7.560 -15.761 1.00 82.31 97 GLU A O 1
ATOM 733 N N . LYS A 1 98 ? 22.443 9.014 -14.336 1.00 75.88 98 LYS A N 1
ATOM 734 C CA . LYS A 1 98 ? 23.719 9.079 -15.050 1.00 75.88 98 LYS A CA 1
ATOM 735 C C . LYS A 1 98 ? 24.688 8.063 -14.462 1.00 75.88 98 LYS A C 1
ATOM 737 O O . LYS A 1 98 ? 24.838 7.981 -13.243 1.00 75.88 98 LYS A O 1
ATOM 742 N N . ASP A 1 99 ? 25.394 7.327 -15.315 1.00 69.62 99 ASP A N 1
ATOM 743 C CA . ASP A 1 99 ? 26.467 6.458 -14.839 1.00 69.62 99 ASP A CA 1
ATOM 744 C C . ASP A 1 99 ? 27.597 7.314 -14.235 1.00 69.62 99 ASP A C 1
ATOM 746 O O . ASP A 1 99 ? 28.301 8.057 -14.921 1.00 69.62 99 ASP A O 1
ATOM 750 N N . SER A 1 100 ? 27.754 7.205 -12.914 1.00 63.34 100 SER A N 1
ATOM 751 C CA . SER A 1 100 ? 28.766 7.927 -12.133 1.00 63.34 100 SER A CA 1
ATOM 752 C C . SER A 1 100 ? 30.207 7.578 -12.519 1.00 63.34 100 SER A C 1
ATOM 754 O O . SER A 1 100 ? 31.111 8.374 -12.263 1.00 63.34 100 SER A O 1
ATOM 756 N N . LYS A 1 101 ? 30.443 6.411 -13.134 1.00 62.91 101 LYS A N 1
ATOM 757 C CA . LYS A 1 101 ? 31.782 5.959 -13.550 1.00 62.91 101 LYS A CA 1
ATOM 758 C C . LYS A 1 101 ? 32.075 6.270 -15.012 1.00 62.91 101 LYS A C 1
ATOM 760 O O . LYS A 1 101 ? 33.230 6.497 -15.366 1.00 62.91 101 LYS A O 1
ATOM 765 N N . VAL A 1 102 ? 31.046 6.275 -15.856 1.00 60.19 102 VAL A N 1
ATOM 766 C CA . VAL A 1 102 ? 31.163 6.500 -17.298 1.00 60.19 102 VAL A CA 1
ATOM 767 C C . VAL A 1 102 ? 30.251 7.663 -17.668 1.00 60.19 102 VAL A C 1
ATOM 769 O O . VAL A 1 102 ? 29.062 7.490 -17.904 1.00 60.19 102 VAL A O 1
ATOM 772 N N . ASN A 1 103 ? 30.825 8.866 -17.749 1.00 58.62 103 ASN A N 1
ATOM 773 C CA . ASN A 1 103 ? 30.116 10.147 -17.902 1.00 58.62 103 ASN A CA 1
ATOM 774 C C . ASN A 1 103 ? 29.313 10.303 -19.224 1.00 58.62 103 ASN A C 1
ATOM 776 O O . ASN A 1 103 ? 28.859 11.404 -19.536 1.00 58.62 103 ASN A O 1
ATOM 780 N N . THR A 1 104 ? 29.165 9.225 -20.000 1.00 61.19 104 THR A N 1
ATOM 781 C CA . THR A 1 104 ? 28.588 9.162 -21.350 1.00 61.19 104 THR A CA 1
ATOM 782 C C . THR A 1 104 ? 27.370 8.239 -21.463 1.00 61.19 104 THR A C 1
ATOM 784 O O . THR A 1 104 ? 26.848 8.067 -22.562 1.00 61.19 104 THR A O 1
ATOM 787 N N . ARG A 1 105 ? 26.898 7.631 -20.364 1.00 68.38 105 ARG A N 1
ATOM 788 C CA . ARG A 1 105 ? 25.709 6.762 -20.379 1.00 68.38 105 ARG A CA 1
ATOM 789 C C . ARG A 1 105 ? 24.656 7.230 -19.393 1.00 68.38 105 ARG A C 1
ATOM 791 O O . ARG A 1 105 ? 24.963 7.550 -18.245 1.00 68.38 105 ARG A O 1
ATOM 798 N N . PHE A 1 106 ? 23.415 7.211 -19.858 1.00 75.75 106 PHE A N 1
ATOM 799 C CA . PHE A 1 106 ? 22.246 7.464 -19.036 1.00 75.75 106 PHE A CA 1
ATOM 800 C C . PHE A 1 106 ? 21.328 6.254 -19.081 1.00 75.75 106 PHE A C 1
ATOM 802 O O . PHE A 1 106 ? 21.209 5.581 -20.108 1.00 75.75 106 PHE A O 1
ATOM 809 N N . VAL A 1 107 ? 20.691 5.990 -17.951 1.00 82.69 107 VAL A N 1
ATOM 810 C CA . VAL A 1 107 ? 19.673 4.963 -17.797 1.00 82.69 107 VAL A CA 1
ATOM 811 C C . VAL A 1 107 ? 18.336 5.673 -17.670 1.00 82.69 107 VAL A C 1
ATOM 813 O O . VAL A 1 107 ? 18.137 6.475 -16.759 1.00 82.69 107 VAL A O 1
ATOM 816 N N . VAL A 1 108 ? 17.448 5.392 -18.613 1.00 85.94 108 VAL A N 1
ATOM 817 C CA . VAL A 1 108 ? 16.080 5.896 -18.655 1.00 85.94 108 VAL A CA 1
ATOM 818 C C . VAL A 1 108 ? 15.161 4.800 -18.140 1.00 85.94 108 VAL A C 1
ATOM 820 O O . VAL A 1 108 ? 15.197 3.673 -18.639 1.00 85.94 108 VAL A O 1
ATOM 823 N N . LEU A 1 109 ? 14.330 5.143 -17.163 1.00 90.19 109 LEU A N 1
ATOM 824 C CA . LEU A 1 109 ? 13.217 4.314 -16.717 1.00 90.19 109 LEU A CA 1
ATOM 825 C C . LEU A 1 109 ? 11.913 4.872 -17.288 1.00 90.19 109 LEU A C 1
ATOM 827 O O . LEU A 1 109 ? 11.657 6.076 -17.197 1.00 90.19 109 LEU A O 1
ATOM 831 N N . SER A 1 110 ? 11.094 3.992 -17.853 1.00 92.25 110 SER A N 1
ATOM 832 C CA . SER A 1 110 ? 9.752 4.315 -18.327 1.00 92.25 110 SER A CA 1
ATOM 833 C C . SER A 1 110 ? 8.793 3.165 -18.037 1.00 92.25 110 SER A C 1
ATOM 835 O O . SER A 1 110 ? 9.201 2.006 -18.051 1.00 92.25 110 SER A O 1
ATOM 837 N N . GLN A 1 111 ? 7.524 3.462 -17.781 1.00 93.75 111 GLN A N 1
ATOM 838 C CA . GLN A 1 111 ? 6.497 2.456 -17.529 1.00 93.75 111 GLN A CA 1
ATOM 839 C C . GLN A 1 111 ? 5.602 2.297 -18.760 1.00 93.75 111 GLN A C 1
ATOM 841 O O . GLN A 1 111 ? 5.255 3.279 -19.408 1.00 93.75 111 GLN A O 1
ATOM 846 N N . ALA A 1 112 ? 5.209 1.071 -19.087 1.00 93.06 112 ALA A N 1
ATOM 847 C CA . ALA A 1 112 ? 4.196 0.765 -20.086 1.00 93.06 112 ALA A CA 1
ATOM 848 C C . ALA A 1 112 ? 2.818 1.197 -19.559 1.00 93.06 112 ALA A C 1
ATOM 850 O O . ALA A 1 112 ? 2.355 0.679 -18.541 1.00 93.06 112 ALA A O 1
ATOM 851 N N . VAL A 1 113 ? 2.160 2.141 -20.234 1.00 92.12 113 VAL A N 1
ATOM 852 C CA . VAL A 1 113 ? 0.906 2.750 -19.758 1.00 92.12 113 VAL A CA 1
ATOM 853 C C . VAL A 1 113 ? -0.270 2.305 -20.626 1.00 92.12 113 VAL A C 1
ATOM 855 O O . VAL A 1 113 ? -0.139 2.125 -21.836 1.00 92.12 113 VAL A O 1
ATOM 858 N N . ASP A 1 114 ? -1.413 2.087 -19.986 1.00 89.62 114 ASP A N 1
ATOM 859 C CA . ASP A 1 114 ? -2.752 2.042 -20.576 1.00 89.62 114 ASP A CA 1
ATOM 860 C C . ASP A 1 114 ? -3.679 2.966 -19.753 1.00 89.62 114 ASP A C 1
ATOM 862 O O . ASP A 1 114 ? -3.227 3.602 -18.794 1.00 89.62 114 ASP A O 1
ATOM 866 N N . ASP A 1 115 ? -4.963 3.056 -20.103 1.00 88.4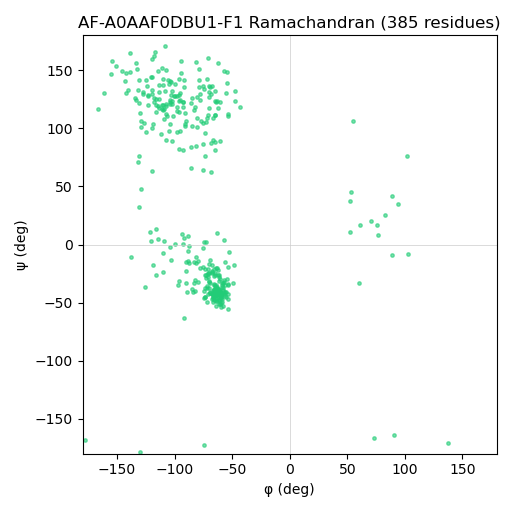4 115 ASP A N 1
ATOM 867 C CA . ASP A 1 115 ? -5.916 3.933 -19.401 1.00 88.44 115 ASP A CA 1
ATOM 868 C C . ASP A 1 115 ? -6.025 3.604 -17.902 1.00 88.44 115 ASP A C 1
ATOM 870 O O . ASP A 1 115 ? -6.143 4.494 -17.057 1.00 88.44 115 ASP A O 1
ATOM 874 N N . GLN A 1 116 ? -5.916 2.322 -17.553 1.00 88.38 116 GLN A N 1
ATOM 875 C CA . GLN A 1 116 ? -6.010 1.843 -16.177 1.00 88.38 116 GLN A CA 1
ATOM 876 C C . GLN A 1 116 ? -4.759 2.175 -15.355 1.00 88.38 116 GLN A C 1
ATOM 878 O O . GLN A 1 116 ? -4.859 2.672 -14.231 1.00 88.38 116 GLN A O 1
ATOM 883 N N . VAL A 1 117 ? -3.571 1.961 -15.915 1.00 90.00 117 VAL A N 1
ATOM 884 C CA . VAL A 1 117 ? -2.292 2.331 -15.294 1.00 90.00 117 VAL A CA 1
ATOM 885 C C . VAL A 1 117 ? -2.187 3.849 -15.182 1.00 90.00 117 VAL A C 1
ATOM 887 O O . VAL A 1 117 ? -1.739 4.357 -14.155 1.00 90.00 117 VAL A O 1
ATOM 890 N N . SER A 1 118 ? -2.651 4.589 -16.192 1.00 91.56 118 SER A N 1
ATOM 891 C CA . SER A 1 118 ? -2.747 6.051 -16.137 1.00 91.56 118 SER A CA 1
ATOM 892 C C . SER A 1 118 ? -3.599 6.501 -14.946 1.00 91.56 118 SER A C 1
ATOM 894 O O . SER A 1 118 ? -3.180 7.377 -14.179 1.00 91.56 118 SER A O 1
ATOM 896 N N . PHE A 1 119 ? -4.729 5.820 -14.713 1.00 92.19 119 PHE A N 1
ATOM 897 C CA . PHE A 1 119 ? -5.553 6.048 -13.533 1.00 92.19 119 PHE A CA 1
ATOM 898 C C . PHE A 1 119 ? -4.815 5.789 -12.223 1.00 92.19 119 PHE A C 1
ATOM 900 O O . PHE A 1 119 ? -4.763 6.659 -11.355 1.00 92.19 119 PHE A O 1
ATOM 907 N N . LEU A 1 120 ? -4.177 4.631 -12.084 1.00 91.00 120 LEU A N 1
ATOM 908 C CA . LEU A 1 120 ? -3.452 4.276 -10.862 1.00 91.00 120 LEU A CA 1
ATOM 909 C C . LEU A 1 120 ? -2.308 5.252 -10.542 1.00 91.00 120 LEU A C 1
ATOM 911 O O . LEU A 1 120 ? -1.981 5.487 -9.376 1.00 91.00 12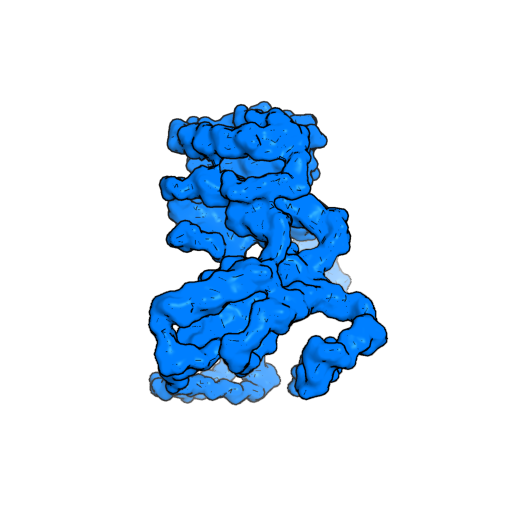0 LEU A O 1
ATOM 915 N N . ARG A 1 121 ? -1.707 5.871 -11.558 1.00 90.75 121 ARG A N 1
ATOM 916 C CA . ARG A 1 121 ? -0.660 6.883 -11.371 1.00 90.75 121 ARG A CA 1
ATOM 917 C C . ARG A 1 121 ? -1.230 8.188 -10.829 1.00 90.75 121 ARG A C 1
ATOM 919 O O . ARG A 1 121 ? -0.726 8.699 -9.823 1.00 90.75 121 ARG A O 1
ATOM 926 N N . ALA A 1 122 ? -2.299 8.694 -11.443 1.00 91.00 122 ALA A N 1
ATOM 927 C CA . ALA A 1 122 ? -2.909 9.974 -11.087 1.00 91.00 122 ALA A CA 1
ATOM 928 C C . ALA A 1 122 ? -4.444 9.876 -10.937 1.00 91.00 122 ALA A C 1
ATOM 930 O O . ALA A 1 122 ? -5.171 10.446 -11.756 1.00 91.00 122 ALA A O 1
ATOM 931 N N . PRO A 1 123 ? -4.967 9.217 -9.881 1.00 91.62 123 PRO A N 1
ATOM 932 C CA . PRO A 1 123 ? -6.390 8.862 -9.789 1.00 91.62 123 PRO A CA 1
ATOM 933 C C . PRO A 1 123 ? -7.356 10.047 -9.796 1.00 91.62 123 PRO A C 1
ATOM 935 O O . PRO A 1 123 ? -8.477 9.932 -10.271 1.00 91.62 123 PRO A O 1
ATOM 938 N N . LEU A 1 124 ? -6.934 11.198 -9.261 1.00 89.81 124 LEU A N 1
ATOM 939 C CA . LEU A 1 124 ? -7.766 12.405 -9.216 1.00 89.81 124 LEU A CA 1
ATOM 940 C C . LEU A 1 124 ? -7.764 13.204 -10.529 1.00 89.81 124 LEU A C 1
ATOM 942 O O . LEU A 1 124 ? -8.617 14.069 -10.700 1.00 89.81 124 LEU A O 1
ATOM 946 N N . ASN A 1 125 ? -6.812 12.942 -11.430 1.00 87.81 125 ASN A N 1
ATOM 947 C CA . ASN A 1 125 ? -6.615 13.702 -12.673 1.00 87.81 125 ASN A CA 1
ATOM 948 C C . ASN A 1 125 ? -6.877 12.868 -13.936 1.00 87.81 125 ASN A C 1
ATOM 950 O O . ASN A 1 125 ? -6.627 13.333 -15.045 1.00 87.81 125 ASN A O 1
ATOM 954 N N . SER A 1 126 ? -7.326 11.631 -13.775 1.00 86.12 126 SER A N 1
ATOM 955 C CA . SER A 1 126 ? -7.503 10.651 -14.843 1.00 86.12 126 SER A CA 1
ATOM 956 C C . SER A 1 126 ? -8.960 10.219 -14.930 1.00 86.12 126 SER A C 1
ATOM 958 O O . SER A 1 126 ? -9.741 10.373 -13.989 1.00 86.12 126 SER A O 1
ATOM 960 N N . THR A 1 127 ? -9.339 9.676 -16.081 1.00 82.75 127 THR A N 1
ATOM 961 C CA . THR A 1 127 ? -10.649 9.057 -16.254 1.00 82.75 127 THR A CA 1
ATOM 962 C C . THR A 1 127 ? -10.707 7.756 -15.469 1.00 82.75 127 THR A C 1
ATOM 964 O O . THR A 1 127 ? -9.863 6.879 -15.643 1.00 82.75 127 THR A O 1
ATOM 967 N N . LEU A 1 128 ? -11.724 7.630 -14.624 1.00 78.88 128 LEU A N 1
ATOM 968 C CA . LEU A 1 128 ? -12.008 6.405 -13.894 1.00 78.88 128 LEU A CA 1
ATOM 969 C C . LEU A 1 128 ? -12.290 5.249 -14.868 1.00 78.88 128 LEU A C 1
ATOM 971 O O . LEU A 1 128 ? -13.221 5.354 -15.668 1.00 78.88 128 LEU A O 1
ATOM 975 N N . PRO A 1 129 ? -11.533 4.140 -14.797 1.00 78.12 129 PRO A N 1
ATOM 976 C CA . PRO A 1 129 ? -11.766 2.982 -15.656 1.00 78.12 129 PRO A CA 1
ATOM 977 C C . PRO A 1 129 ? -12.899 2.081 -15.146 1.00 78.12 129 PRO A C 1
ATOM 979 O O . PRO A 1 129 ? -13.336 1.175 -15.848 1.00 78.12 129 PRO A O 1
ATOM 982 N N . PHE A 1 130 ? -13.368 2.316 -13.922 1.00 77.38 130 PHE A N 1
ATOM 983 C CA . PHE A 1 130 ? -14.479 1.620 -13.289 1.00 77.38 130 PHE A CA 1
ATOM 984 C C . PHE A 1 130 ? -15.339 2.627 -12.540 1.00 77.38 130 PHE A C 1
ATOM 986 O O . PHE A 1 130 ? -14.926 3.745 -12.241 1.00 77.38 130 PHE A O 1
ATOM 993 N N . THR A 1 131 ? -16.536 2.193 -12.191 1.00 77.19 131 THR A N 1
ATOM 994 C CA . THR A 1 131 ? -17.506 3.019 -11.498 1.00 77.19 131 THR A CA 1
ATOM 995 C C . THR A 1 131 ? -17.681 2.472 -10.087 1.00 77.19 131 THR A C 1
ATOM 997 O O . THR A 1 131 ? -18.442 1.516 -9.917 1.00 77.19 131 THR A O 1
ATOM 1000 N N . PRO A 1 132 ? -16.965 2.998 -9.076 1.00 78.50 132 PRO A N 1
ATOM 1001 C CA . PRO A 1 132 ? -17.143 2.516 -7.717 1.00 78.50 132 PRO A CA 1
ATOM 1002 C C . PRO A 1 132 ? -18.559 2.859 -7.248 1.00 78.50 132 PRO A C 1
ATOM 1004 O O . PRO A 1 132 ? -18.969 4.020 -7.296 1.00 78.50 132 PRO A O 1
ATOM 1007 N N . ARG A 1 133 ? -19.309 1.831 -6.842 1.00 82.31 133 ARG A N 1
ATOM 1008 C CA . ARG A 1 133 ? -20.713 1.921 -6.427 1.00 82.31 133 ARG A CA 1
ATOM 1009 C C . ARG A 1 133 ? -20.873 1.492 -4.977 1.00 82.31 133 ARG A C 1
ATOM 1011 O O . ARG A 1 133 ? -20.021 0.811 -4.428 1.00 82.31 133 ARG A O 1
ATOM 1018 N N . GLY A 1 134 ? -21.997 1.866 -4.375 1.00 89.69 134 GLY A N 1
ATOM 1019 C CA . GLY A 1 134 ? -22.342 1.456 -3.014 1.00 89.69 134 GLY A CA 1
ATOM 1020 C C . GLY A 1 134 ? -21.857 2.429 -1.944 1.00 89.69 134 GLY A C 1
ATOM 1021 O O . GLY A 1 134 ? -21.556 3.595 -2.221 1.00 89.69 134 GLY A O 1
ATOM 1022 N N . THR A 1 135 ? -21.845 1.959 -0.700 1.00 94.50 135 THR A N 1
ATOM 1023 C CA . THR A 1 135 ? -21.623 2.807 0.473 1.00 94.50 135 THR A CA 1
ATOM 1024 C C . THR A 1 135 ? -20.148 2.840 0.852 1.00 94.50 135 THR A C 1
ATOM 1026 O O . THR A 1 135 ? -19.551 1.807 1.154 1.00 94.50 135 THR A O 1
ATOM 1029 N N . LEU A 1 136 ? -19.575 4.041 0.882 1.00 95.94 136 LEU A N 1
ATOM 1030 C CA . LEU A 1 136 ? -18.245 4.323 1.407 1.00 95.94 136 LEU A CA 1
ATOM 1031 C C . LEU A 1 136 ? -18.365 4.947 2.796 1.00 95.94 136 LEU A C 1
ATOM 1033 O O . LEU A 1 136 ? -18.958 6.018 2.947 1.00 95.94 136 LEU A O 1
ATOM 1037 N N . TYR A 1 137 ? -17.732 4.328 3.790 1.00 97.31 137 TYR A N 1
ATOM 1038 C CA . TYR A 1 137 ? -17.585 4.928 5.114 1.00 97.31 137 TYR A CA 1
ATOM 1039 C C . TYR A 1 137 ? -16.240 5.633 5.258 1.00 97.31 137 TYR A C 1
ATOM 1041 O O . TYR A 1 137 ? -15.189 5.037 5.037 1.00 97.31 137 TYR A O 1
ATOM 1049 N N . VAL A 1 138 ? -16.273 6.891 5.692 1.00 97.69 138 VAL A N 1
ATOM 1050 C CA . VAL A 1 138 ? -15.097 7.645 6.137 1.00 97.69 138 VAL A CA 1
ATOM 1051 C C . VAL A 1 138 ? -15.224 7.861 7.640 1.00 97.69 138 VAL A C 1
ATOM 1053 O O . VAL A 1 138 ? -16.177 8.493 8.097 1.00 97.69 138 VAL A O 1
ATOM 1056 N N . ILE A 1 139 ? -14.294 7.307 8.414 1.00 97.38 139 ILE A N 1
ATOM 1057 C CA . ILE A 1 139 ? -14.417 7.208 9.873 1.00 97.38 139 ILE A CA 1
ATOM 1058 C C . ILE A 1 139 ? -13.327 8.038 10.550 1.00 97.38 139 ILE A C 1
ATOM 1060 O O . ILE A 1 139 ? -12.148 7.825 10.285 1.00 97.38 139 ILE A O 1
ATOM 1064 N N . GLY A 1 140 ? -13.715 8.956 11.432 1.00 96.00 140 GLY A N 1
ATOM 1065 C CA . GLY A 1 140 ? -12.840 9.875 12.163 1.00 96.00 140 GLY A CA 1
ATOM 1066 C C . GLY A 1 140 ? -13.419 11.293 12.209 1.00 96.00 140 GLY A C 1
ATOM 1067 O O . GLY A 1 140 ? -14.553 11.538 11.791 1.00 96.00 140 GLY A O 1
ATOM 1068 N N . GLY A 1 141 ? -12.637 12.260 12.682 1.00 95.19 141 GLY A N 1
ATOM 1069 C CA . GLY A 1 141 ? -13.061 13.660 12.782 1.00 95.19 141 GLY A CA 1
ATOM 1070 C C . GLY A 1 141 ? -13.638 14.017 14.149 1.00 95.19 141 GLY A C 1
ATOM 1071 O O . GLY A 1 141 ? -14.584 14.808 14.234 1.00 95.19 141 GLY A O 1
ATOM 1072 N N . LEU A 1 142 ? -13.101 13.416 15.216 1.00 94.62 142 LEU A N 1
ATOM 1073 C CA . LEU A 1 142 ? -13.377 13.841 16.590 1.00 94.62 142 LEU A CA 1
ATOM 1074 C C . LEU A 1 142 ? -12.746 15.207 16.877 1.00 94.62 142 LEU A C 1
ATOM 1076 O O . LEU A 1 142 ? -13.390 16.056 17.498 1.00 94.62 142 LEU A O 1
ATOM 1080 N N . SER A 1 143 ? -11.520 15.429 16.399 1.00 95.31 143 SER A N 1
ATOM 1081 C CA . SER A 1 143 ? -10.853 16.731 16.443 1.00 95.31 143 SER A CA 1
ATOM 1082 C C . SER A 1 143 ? -11.305 17.639 15.293 1.00 95.31 143 SER A C 1
ATOM 1084 O O . SER A 1 143 ? -11.787 17.184 14.248 1.00 95.31 143 SER A O 1
ATOM 1086 N N . GLN A 1 144 ? -11.152 18.952 15.476 1.00 95.12 144 GLN A N 1
ATOM 1087 C CA . GLN A 1 144 ? -11.510 19.933 14.450 1.00 95.12 144 GLN A CA 1
ATOM 1088 C C . GLN A 1 144 ? -10.555 19.848 13.248 1.00 95.12 144 GLN A C 1
ATOM 1090 O O . GLN A 1 144 ? -10.981 20.039 12.107 1.00 95.12 144 GLN A O 1
ATOM 1095 N N . GLU A 1 145 ? -9.294 19.516 13.503 1.00 94.56 145 GLU A N 1
ATOM 1096 C CA . GLU A 1 145 ? -8.234 19.320 12.520 1.00 94.56 145 GLU A CA 1
ATOM 1097 C C . GLU A 1 145 ? -8.554 18.133 11.601 1.00 94.56 145 GLU A C 1
ATOM 1099 O O . GLU A 1 145 ? -8.627 18.296 10.378 1.00 94.56 145 GLU A O 1
ATOM 1104 N N . THR A 1 146 ? -8.851 16.956 12.166 1.00 96.06 146 THR A N 1
ATOM 1105 C CA . THR A 1 146 ? -9.229 15.769 11.379 1.00 96.06 146 THR A CA 1
ATOM 1106 C C . THR A 1 146 ? -10.560 15.971 10.665 1.00 96.06 146 THR A C 1
ATOM 1108 O O . THR A 1 146 ? -10.734 15.511 9.537 1.00 96.06 146 THR A O 1
ATOM 1111 N N . LYS A 1 147 ? -11.504 16.710 11.257 1.00 96.62 147 LYS A N 1
ATOM 1112 C CA . LYS A 1 147 ? -12.758 17.048 10.575 1.00 96.62 147 LYS A CA 1
ATOM 1113 C C . LYS A 1 147 ? -12.508 17.865 9.302 1.00 96.62 147 LYS A C 1
ATOM 1115 O O . LYS A 1 147 ? -13.031 17.510 8.248 1.00 96.62 147 LYS A O 1
ATOM 1120 N N . GLN A 1 148 ? -11.683 18.911 9.372 1.00 96.38 148 GLN A N 1
ATOM 1121 C CA . GLN A 1 148 ? -11.297 19.696 8.190 1.00 96.38 148 GLN A CA 1
ATOM 1122 C C . GLN A 1 148 ? -10.539 18.840 7.167 1.00 96.38 148 GLN A C 1
ATOM 1124 O O . GLN A 1 148 ? -10.757 18.960 5.960 1.00 96.38 148 GLN A O 1
ATOM 1129 N N . PHE A 1 149 ? -9.680 17.937 7.644 1.00 96.94 149 PHE A N 1
ATOM 1130 C CA . PHE A 1 149 ? -8.973 16.971 6.807 1.00 96.94 149 PHE A CA 1
ATOM 1131 C C . PHE A 1 149 ? -9.949 16.074 6.023 1.00 96.94 149 PHE A C 1
ATOM 1133 O O . PHE A 1 149 ? -9.818 15.924 4.804 1.00 96.94 149 PHE A O 1
ATOM 1140 N N . ILE A 1 150 ? -10.972 15.545 6.701 1.00 97.38 150 ILE A N 1
ATOM 1141 C CA . ILE A 1 150 ? -12.026 14.712 6.112 1.00 97.38 150 ILE A CA 1
ATOM 1142 C C . ILE A 1 150 ? -12.885 15.497 5.127 1.00 97.38 150 ILE A C 1
ATOM 1144 O O . ILE A 1 150 ? -13.180 14.968 4.062 1.00 97.38 150 ILE A O 1
ATOM 1148 N N . GLU A 1 151 ? -13.268 16.739 5.426 1.00 96.62 151 GLU A N 1
ATOM 1149 C CA . GLU A 1 151 ? -14.087 17.561 4.520 1.00 96.62 151 GLU A CA 1
ATOM 1150 C C . GLU A 1 151 ? -13.413 17.733 3.147 1.00 96.62 151 GLU A C 1
ATOM 1152 O O . GLU A 1 151 ? -14.063 17.589 2.106 1.00 96.62 151 GLU A O 1
ATOM 1157 N N . VAL A 1 152 ? -12.091 17.946 3.128 1.00 96.19 152 VAL A N 1
ATOM 1158 C CA . VAL A 1 152 ? -11.309 18.038 1.884 1.00 96.19 152 VAL A CA 1
ATOM 1159 C C . VAL A 1 152 ? -11.285 16.704 1.134 1.00 96.19 152 VAL A C 1
ATOM 1161 O O . VAL A 1 152 ? -11.458 16.687 -0.087 1.00 96.19 152 VAL A O 1
ATOM 1164 N N . ILE A 1 153 ? -11.074 15.586 1.834 1.00 96.19 153 ILE A N 1
ATOM 1165 C CA . ILE A 1 153 ? -11.065 14.250 1.217 1.00 96.19 153 ILE A CA 1
ATOM 1166 C C . ILE A 1 153 ? -12.453 13.897 0.682 1.00 96.19 153 ILE A C 1
ATOM 1168 O O . ILE A 1 153 ? -12.581 13.500 -0.473 1.00 96.19 153 ILE A O 1
ATOM 1172 N N . GLN A 1 154 ? -13.498 14.096 1.482 1.00 95.31 154 GLN A N 1
ATOM 1173 C CA . GLN A 1 154 ? -14.881 13.812 1.119 1.00 95.31 154 GLN A CA 1
ATOM 1174 C C . GLN A 1 154 ? -15.297 14.609 -0.119 1.00 95.31 154 GLN A C 1
ATOM 1176 O O . GLN A 1 154 ? -15.928 14.049 -1.014 1.00 95.31 154 GLN A O 1
ATOM 1181 N N . GLY A 1 155 ? -14.925 15.892 -0.201 1.00 93.88 155 GLY A N 1
ATOM 1182 C CA . GLY A 1 155 ? -15.187 16.721 -1.377 1.00 93.88 155 GLY A CA 1
ATOM 1183 C C . GLY A 1 155 ? -14.579 16.143 -2.657 1.00 93.88 155 GLY A C 1
ATOM 1184 O O . GLY A 1 155 ? -15.219 16.176 -3.701 1.00 93.88 155 GLY A O 1
ATOM 1185 N N . ARG A 1 156 ? -13.382 15.551 -2.571 1.00 92.38 156 ARG A N 1
ATOM 1186 C CA . ARG A 1 156 ? -12.715 14.897 -3.710 1.00 92.38 156 ARG A CA 1
ATOM 1187 C C . ARG A 1 156 ? -13.347 13.554 -4.048 1.00 92.38 156 ARG A C 1
ATOM 1189 O O . ARG A 1 156 ? -13.619 13.301 -5.214 1.00 92.38 156 ARG A O 1
ATOM 1196 N N . LEU A 1 157 ? -13.609 12.720 -3.040 1.00 91.88 157 LEU A N 1
ATOM 1197 C CA . LEU A 1 157 ? -14.180 11.386 -3.234 1.00 91.88 157 LEU A CA 1
ATOM 1198 C C . LEU A 1 157 ? -15.611 11.446 -3.786 1.00 91.88 157 LEU A C 1
ATOM 1200 O O . LEU A 1 157 ? -15.959 10.640 -4.638 1.00 91.88 157 LEU A O 1
ATOM 1204 N N . LYS A 1 158 ? -16.418 12.442 -3.402 1.00 90.88 158 LYS A N 1
ATOM 1205 C CA . LYS A 1 158 ? -17.767 12.646 -3.964 1.00 90.88 158 LYS A CA 1
ATOM 1206 C C . LYS A 1 158 ? -17.784 12.913 -5.471 1.00 90.88 158 LYS A C 1
ATOM 1208 O O . LYS A 1 158 ? -18.787 12.632 -6.110 1.00 90.88 158 LYS A O 1
ATOM 1213 N N . CYS A 1 159 ? -16.707 13.457 -6.039 1.00 86.81 159 CYS A N 1
ATOM 1214 C CA . CYS A 1 159 ? -16.625 13.708 -7.480 1.00 86.81 159 CYS A CA 1
ATOM 1215 C C . CYS A 1 159 ? -16.379 12.434 -8.301 1.00 86.81 159 CYS A C 1
ATOM 1217 O O . CYS A 1 159 ? -16.597 12.444 -9.507 1.00 86.81 159 CYS A O 1
ATOM 1219 N N . VAL A 1 160 ? -15.883 11.373 -7.660 1.00 86.25 160 VAL A N 1
ATOM 1220 C CA . VAL A 1 160 ? -15.410 10.139 -8.308 1.00 86.25 160 VAL A CA 1
ATOM 1221 C C . VAL A 1 160 ? -16.196 8.898 -7.872 1.00 86.25 160 VAL A C 1
ATOM 1223 O O . VAL A 1 160 ? -16.144 7.872 -8.540 1.00 86.25 160 VAL A O 1
ATOM 1226 N N . TRP A 1 161 ? -16.924 8.973 -6.757 1.00 89.38 161 TRP A N 1
ATOM 1227 C CA . TRP A 1 161 ? -17.670 7.859 -6.182 1.00 89.38 161 TRP A CA 1
ATOM 1228 C C . TRP A 1 161 ? -19.147 7.905 -6.584 1.00 89.38 161 TRP A C 1
ATOM 1230 O O . TRP A 1 161 ? -19.875 8.809 -6.172 1.00 89.38 161 TRP A O 1
ATOM 1240 N N . GLU A 1 162 ? -19.617 6.915 -7.347 1.00 85.25 162 GLU A N 1
ATOM 1241 C CA . GLU A 1 162 ? -21.028 6.778 -7.732 1.00 85.25 162 GLU A CA 1
ATOM 1242 C C . GLU A 1 162 ? -21.817 6.022 -6.648 1.00 85.25 162 GLU A C 1
ATOM 1244 O O . GLU A 1 162 ? -22.305 4.905 -6.835 1.00 85.25 162 GLU A O 1
ATOM 1249 N N . GLY A 1 163 ? -21.936 6.640 -5.472 1.00 87.44 163 GLY A N 1
ATOM 1250 C CA . GLY A 1 163 ? -22.618 6.067 -4.313 1.00 87.44 163 GLY A CA 1
ATOM 1251 C C . GLY A 1 163 ? -22.661 7.010 -3.112 1.00 87.44 163 GLY A C 1
ATOM 1252 O O . GLY A 1 163 ? -22.348 8.198 -3.219 1.00 87.44 163 GLY A O 1
ATOM 1253 N N . GLU A 1 164 ? -23.050 6.489 -1.950 1.00 92.50 164 GLU A N 1
ATOM 1254 C CA . GLU A 1 164 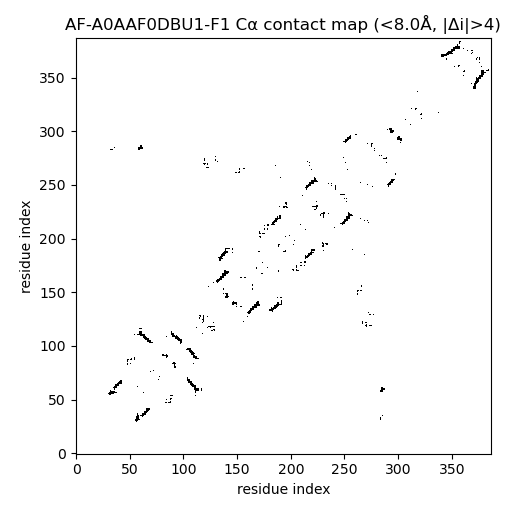? -23.117 7.286 -0.724 1.00 92.50 164 GLU A CA 1
ATOM 1255 C C . GLU A 1 164 ? -21.753 7.345 -0.030 1.00 92.50 164 GLU A C 1
ATOM 1257 O O . GLU A 1 164 ? -21.158 6.317 0.282 1.00 92.50 164 GLU A O 1
ATOM 1262 N N . VAL A 1 165 ? -21.273 8.560 0.254 1.00 95.12 165 VAL A N 1
ATOM 1263 C CA . VAL A 1 165 ? -20.070 8.792 1.070 1.00 95.12 165 VAL A CA 1
ATOM 1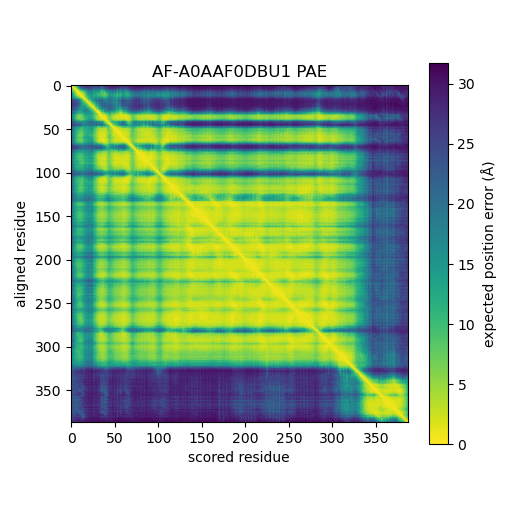264 C C . VAL A 1 165 ? -20.495 9.269 2.456 1.00 95.12 165 VAL A C 1
ATOM 1266 O O . VAL A 1 165 ? -20.776 10.460 2.658 1.00 95.12 165 VAL A O 1
ATOM 1269 N N . ILE A 1 166 ? -20.541 8.336 3.405 1.00 95.31 166 ILE A N 1
ATOM 1270 C CA . ILE A 1 166 ? -21.010 8.550 4.775 1.00 95.31 166 ILE A CA 1
ATOM 1271 C C . ILE A 1 166 ? -19.814 8.838 5.682 1.00 95.31 166 ILE A C 1
ATOM 1273 O O . ILE A 1 166 ? -18.875 8.051 5.766 1.00 95.31 166 ILE A O 1
ATOM 1277 N N . VAL A 1 167 ? -19.857 9.975 6.378 1.00 96.56 167 VAL A N 1
ATOM 1278 C CA . VAL A 1 167 ? -18.828 10.369 7.348 1.00 96.56 167 VAL A CA 1
ATOM 1279 C C . VAL A 1 167 ? -19.337 10.129 8.761 1.00 96.56 167 VAL A C 1
ATOM 1281 O O . VAL A 1 167 ? -20.400 10.633 9.129 1.00 96.56 167 VAL A O 1
ATOM 1284 N N . THR A 1 168 ? -18.537 9.431 9.559 1.00 96.06 168 THR A N 1
ATOM 1285 C CA . THR A 1 168 ? -18.849 9.105 10.952 1.00 96.06 168 THR A CA 1
ATOM 1286 C C . THR A 1 168 ? -17.672 9.444 11.859 1.00 96.06 168 THR A C 1
ATOM 1288 O O . THR A 1 168 ? -16.528 9.222 11.485 1.00 96.06 168 THR A O 1
ATOM 1291 N N . LYS A 1 169 ? -17.938 9.960 13.066 1.00 94.12 169 LYS A N 1
ATOM 1292 C CA . LYS A 1 169 ? -16.885 10.457 13.968 1.00 94.12 169 LYS A CA 1
ATOM 1293 C C . LYS A 1 169 ? -16.082 9.349 14.641 1.00 94.12 169 LYS A C 1
ATOM 1295 O O . LYS A 1 169 ? -14.874 9.485 14.790 1.00 94.12 169 LYS A O 1
ATOM 1300 N N . SER A 1 170 ? -16.747 8.273 15.057 1.00 93.00 170 SER A N 1
ATOM 1301 C CA . SER A 1 170 ? -16.125 7.157 15.774 1.00 93.00 170 SER A CA 1
ATOM 1302 C C . SER A 1 170 ? -16.532 5.809 15.186 1.00 93.00 170 SER A C 1
ATOM 1304 O O . SER A 1 170 ? -17.651 5.637 14.707 1.00 93.00 170 SER A O 1
ATOM 1306 N N . LEU A 1 171 ? -15.660 4.806 15.308 1.00 93.19 171 LEU A N 1
ATOM 1307 C CA . LEU A 1 171 ? -15.999 3.416 14.986 1.00 93.19 171 LEU A CA 1
ATOM 1308 C C . LEU A 1 171 ? -17.203 2.911 15.795 1.00 93.19 171 LEU A C 1
ATOM 1310 O O . LEU A 1 171 ? -17.996 2.125 15.287 1.00 93.19 171 LEU A O 1
ATOM 1314 N N . THR A 1 172 ? -17.371 3.391 17.029 1.00 93.06 172 THR A N 1
ATOM 1315 C CA . THR A 1 172 ? -18.470 3.000 17.930 1.00 93.06 172 THR A CA 1
ATOM 1316 C C . THR A 1 172 ? -19.841 3.516 17.499 1.00 93.06 172 THR A C 1
ATOM 1318 O O . THR A 1 172 ? -20.855 3.021 17.983 1.00 93.06 172 THR A O 1
ATOM 1321 N N . ASP A 1 173 ? -19.887 4.511 16.612 1.00 93.06 173 ASP A N 1
ATOM 1322 C CA . ASP A 1 173 ? -21.142 5.069 16.101 1.00 93.06 173 ASP A CA 1
ATOM 1323 C C . ASP A 1 173 ? -21.750 4.180 14.998 1.00 93.06 173 ASP A C 1
ATOM 1325 O O . ASP A 1 173 ? -22.919 4.345 14.639 1.00 93.06 173 ASP A O 1
ATOM 1329 N N . LEU A 1 174 ? -20.968 3.232 14.465 1.00 90.62 174 LEU A N 1
ATOM 1330 C CA . LEU A 1 174 ? -21.386 2.275 13.445 1.00 90.62 174 LEU A CA 1
ATOM 1331 C C . LEU A 1 174 ? -21.802 0.944 14.072 1.00 90.62 174 LEU A C 1
ATOM 1333 O O . LEU A 1 174 ? -21.196 0.439 15.019 1.00 90.62 174 LEU A O 1
ATOM 1337 N N . LYS A 1 175 ? -22.842 0.336 13.507 1.00 90.44 175 LYS A N 1
ATOM 1338 C CA . LYS A 1 175 ? -23.310 -1.002 13.875 1.00 90.44 175 LYS A CA 1
ATOM 1339 C C . LYS A 1 175 ? -22.685 -2.042 12.954 1.00 90.44 175 LYS A C 1
ATOM 1341 O O . LYS A 1 175 ? -22.364 -1.762 11.806 1.00 90.44 175 LYS A O 1
ATOM 1346 N N . SER A 1 176 ? -22.626 -3.296 13.407 1.00 84.50 176 SER A N 1
ATOM 1347 C CA . SER A 1 176 ? -22.070 -4.391 12.593 1.00 84.50 176 SER A CA 1
ATOM 1348 C C . SER A 1 176 ? -22.718 -4.524 11.205 1.00 84.50 176 SER A C 1
ATOM 1350 O O . SER A 1 176 ? -22.019 -4.873 10.264 1.00 84.50 176 SER A O 1
ATOM 1352 N N . ARG A 1 177 ? -24.022 -4.237 11.073 1.00 87.06 177 ARG A N 1
ATOM 1353 C CA . ARG A 1 177 ? -24.755 -4.291 9.793 1.00 87.06 177 ARG A CA 1
ATOM 1354 C C . ARG A 1 177 ? -24.321 -3.223 8.786 1.00 87.06 177 ARG A C 1
ATOM 1356 O O . ARG A 1 177 ? -24.552 -3.393 7.597 1.00 87.06 177 ARG A O 1
ATOM 1363 N N . ASP A 1 178 ? -23.760 -2.118 9.272 1.00 90.19 178 ASP A N 1
ATOM 1364 C CA . ASP A 1 178 ? -23.357 -0.995 8.430 1.00 90.19 178 ASP A CA 1
ATOM 1365 C C . ASP A 1 178 ? -22.109 -1.405 7.627 1.00 90.19 178 ASP A C 1
ATOM 1367 O O . ASP A 1 178 ? -22.025 -1.154 6.430 1.00 90.19 178 ASP A O 1
ATOM 1371 N N . PHE A 1 179 ? -21.204 -2.173 8.247 1.00 88.62 179 PHE A N 1
ATOM 1372 C CA . PHE A 1 179 ? -20.038 -2.759 7.578 1.00 88.62 179 PHE A CA 1
ATOM 1373 C C . PHE A 1 179 ? -20.387 -3.887 6.598 1.00 88.62 179 PHE A C 1
ATOM 1375 O O . PHE A 1 179 ? -19.663 -4.080 5.631 1.00 88.62 179 PHE A O 1
ATOM 1382 N N . ASP A 1 180 ? -21.491 -4.612 6.810 1.00 86.31 180 ASP A N 1
ATOM 1383 C CA . ASP A 1 180 ? -21.945 -5.657 5.876 1.00 86.31 180 ASP A CA 1
ATOM 1384 C C . ASP A 1 180 ? -22.407 -5.071 4.525 1.00 86.31 180 ASP A C 1
ATOM 1386 O O . ASP A 1 180 ? -22.429 -5.775 3.520 1.00 86.31 180 ASP A O 1
ATOM 1390 N N . GLN A 1 181 ? -22.800 -3.793 4.504 1.00 85.88 181 GLN A N 1
ATOM 1391 C CA . GLN A 1 181 ? -23.255 -3.072 3.307 1.00 85.88 181 GLN A CA 1
ATOM 1392 C C . GLN A 1 181 ? -22.194 -2.105 2.760 1.00 85.88 181 GLN A C 1
ATOM 1394 O O . GLN A 1 181 ? -22.436 -1.423 1.763 1.00 85.88 181 GLN A O 1
ATOM 1399 N N . ALA A 1 182 ? -21.045 -2.010 3.432 1.00 92.06 182 ALA A N 1
ATOM 1400 C CA . ALA A 1 182 ? -19.957 -1.134 3.041 1.00 92.06 182 ALA A CA 1
ATOM 1401 C C . ALA A 1 182 ? -19.179 -1.753 1.879 1.00 92.06 182 ALA A C 1
ATOM 1403 O O . ALA A 1 182 ? -18.643 -2.852 2.002 1.00 92.06 182 ALA A O 1
ATOM 1404 N N . GLU A 1 183 ? -19.058 -1.009 0.784 1.00 93.12 183 GLU A N 1
ATOM 1405 C CA . GLU A 1 183 ? -18.180 -1.392 -0.323 1.00 93.12 183 GLU A CA 1
ATOM 1406 C C . GLU A 1 183 ? -16.711 -1.237 0.094 1.00 93.12 183 GLU A C 1
ATOM 1408 O O . GLU A 1 183 ? -15.863 -2.091 -0.160 1.00 93.12 183 GLU A O 1
ATOM 1413 N N . ALA A 1 184 ? -16.409 -0.133 0.779 1.00 95.31 184 ALA A N 1
ATOM 1414 C CA . ALA A 1 184 ? -15.078 0.163 1.274 1.00 95.31 184 ALA A CA 1
ATOM 1415 C C . ALA A 1 184 ? -15.126 1.084 2.496 1.00 95.31 184 ALA A C 1
ATOM 1417 O O . ALA A 1 184 ? -16.085 1.835 2.711 1.00 95.31 184 ALA A O 1
ATOM 1418 N N . VAL A 1 185 ? -14.054 1.048 3.287 1.00 97.56 185 VAL A N 1
ATOM 1419 C CA . VAL A 1 185 ? -13.896 1.887 4.475 1.00 97.56 185 VAL A CA 1
ATOM 1420 C C . VAL A 1 185 ? -12.567 2.639 4.432 1.00 97.56 185 VAL A C 1
ATOM 1422 O O . VAL A 1 185 ? -11.503 2.046 4.259 1.00 97.56 185 VAL A O 1
ATOM 1425 N N . LEU A 1 186 ? -12.627 3.952 4.642 1.00 98.19 186 LEU A N 1
ATOM 1426 C CA . LEU A 1 186 ? -11.479 4.814 4.903 1.00 98.19 186 LEU A CA 1
ATOM 1427 C C . LEU A 1 186 ? -11.445 5.157 6.397 1.00 98.19 186 LEU A C 1
ATOM 1429 O O . LEU A 1 186 ? -12.227 5.980 6.879 1.00 98.19 186 LEU A O 1
ATOM 1433 N N . CYS A 1 187 ? -10.542 4.518 7.136 1.00 97.75 187 CYS A N 1
ATOM 1434 C CA . CYS A 1 187 ? -10.393 4.702 8.575 1.00 97.75 187 CYS A CA 1
ATOM 1435 C C . CYS A 1 187 ? -9.287 5.724 8.877 1.00 97.75 187 CYS A C 1
ATOM 1437 O O . CYS A 1 187 ? -8.109 5.485 8.605 1.00 97.75 187 CYS A O 1
ATOM 1439 N N . LEU A 1 188 ? -9.679 6.864 9.445 1.00 97.62 188 LEU A N 1
ATOM 1440 C CA . LEU A 1 188 ? -8.824 8.002 9.801 1.00 97.62 188 LEU A CA 1
ATOM 1441 C C . LEU A 1 188 ? -8.805 8.251 11.317 1.00 97.62 188 LEU A C 1
ATOM 1443 O O . LEU A 1 188 ? -8.343 9.296 11.765 1.00 97.62 188 LEU A O 1
ATOM 1447 N N . THR A 1 189 ? -9.304 7.306 12.119 1.00 95.06 189 THR A N 1
ATOM 1448 C CA . THR A 1 189 ? -9.423 7.453 13.579 1.00 95.06 189 THR A CA 1
ATOM 1449 C C . THR A 1 189 ? -8.083 7.712 14.261 1.00 95.06 189 THR A C 1
ATOM 1451 O O . THR A 1 189 ? -8.022 8.460 15.228 1.00 95.06 189 THR A O 1
ATOM 1454 N N . GLU A 1 190 ? -6.998 7.146 13.730 1.00 94.88 190 GLU A N 1
ATOM 1455 C CA . GLU A 1 190 ? -5.639 7.294 14.269 1.00 94.88 190 GLU A CA 1
ATOM 1456 C C . GLU A 1 190 ? -5.081 8.718 14.092 1.00 94.88 190 GLU A C 1
ATOM 1458 O O . GLU A 1 190 ? -4.079 9.058 14.718 1.00 94.88 190 GLU A O 1
ATOM 1463 N N . LEU A 1 191 ? -5.719 9.563 13.269 1.00 94.69 191 LEU A N 1
ATOM 1464 C CA . LEU A 1 191 ? -5.396 10.993 13.183 1.00 94.69 191 LEU A CA 1
ATOM 1465 C C . LEU A 1 191 ? -5.990 11.795 14.352 1.00 94.69 191 LEU A C 1
ATOM 1467 O O . LEU A 1 191 ? -5.515 12.889 14.637 1.00 94.69 191 LEU A O 1
ATOM 1471 N N . ASP A 1 192 ? -7.007 11.258 15.032 1.00 92.88 192 ASP A N 1
ATOM 1472 C CA . ASP A 1 192 ? -7.567 11.841 16.252 1.00 92.88 192 ASP A CA 1
ATOM 1473 C C . ASP A 1 192 ? -6.883 11.273 17.500 1.00 92.88 192 ASP A C 1
ATOM 1475 O O . ASP A 1 192 ? -6.248 11.996 18.265 1.00 92.88 192 ASP A O 1
ATOM 1479 N N . GLN A 1 193 ? -7.034 9.964 17.715 1.00 89.75 193 GLN A N 1
ATOM 1480 C CA . GLN A 1 193 ? -6.483 9.240 18.856 1.00 89.75 193 GLN A CA 1
ATOM 1481 C C . GLN A 1 193 ? -6.300 7.769 18.489 1.00 89.75 193 GLN A C 1
ATOM 1483 O O . GLN A 1 193 ? -7.108 7.194 17.756 1.00 89.75 193 GLN A O 1
ATOM 1488 N N . SER A 1 194 ? -5.265 7.129 19.040 1.00 90.56 194 SER A N 1
ATOM 1489 C CA . SER A 1 194 ? -5.044 5.718 18.752 1.00 90.56 194 SER A CA 1
ATOM 1490 C C . SER A 1 194 ? -6.120 4.816 19.343 1.00 90.56 194 SER A C 1
ATOM 1492 O O . SER A 1 194 ? -6.404 4.869 20.542 1.00 90.56 194 SER A O 1
ATOM 1494 N N . VAL A 1 195 ? -6.685 3.933 18.509 1.00 90.31 195 VAL A N 1
ATOM 1495 C CA . VAL A 1 195 ? -7.773 3.028 18.927 1.00 90.31 195 VAL A CA 1
ATOM 1496 C C . VAL A 1 195 ? -7.317 2.031 19.996 1.00 90.31 195 VAL A C 1
ATOM 1498 O O . VAL A 1 195 ? -8.132 1.541 20.776 1.00 90.31 195 VAL A O 1
ATOM 1501 N N . LEU A 1 196 ? -6.012 1.743 20.047 1.00 90.56 196 LEU A N 1
ATOM 1502 C CA . LEU A 1 196 ? -5.411 0.788 20.979 1.00 90.56 196 LEU A CA 1
ATOM 1503 C C . LEU A 1 196 ? -4.958 1.415 22.302 1.00 90.56 196 LEU A C 1
ATOM 1505 O O . LEU A 1 196 ? -4.706 0.682 23.256 1.00 90.56 196 LEU A O 1
ATOM 1509 N N . GLU A 1 197 ? -4.847 2.742 22.390 1.00 89.12 197 GLU A N 1
ATOM 1510 C CA . GLU A 1 197 ? -4.425 3.421 23.624 1.00 89.12 197 GLU A CA 1
ATOM 1511 C C . GLU A 1 197 ? -5.522 3.381 24.703 1.00 89.12 197 GLU A C 1
ATOM 1513 O O . GLU A 1 197 ? -5.233 3.204 25.885 1.00 89.12 197 GLU A O 1
ATOM 1518 N N . GLY A 1 198 ? -6.791 3.475 24.293 1.00 78.50 198 GLY A N 1
ATOM 1519 C CA . GLY A 1 198 ? -7.964 3.510 25.172 1.00 78.50 198 GLY A CA 1
ATOM 1520 C C . GLY A 1 198 ? -9.039 2.501 24.773 1.00 78.50 198 GLY A C 1
ATOM 1521 O O . GLY A 1 198 ? -10.208 2.866 24.653 1.00 78.50 198 GLY A O 1
ATOM 1522 N N . LEU A 1 199 ? -8.648 1.247 24.525 1.00 89.38 199 LEU A N 1
ATOM 1523 C CA . LEU A 1 199 ? -9.519 0.209 23.967 1.00 89.38 199 LEU A CA 1
ATOM 1524 C C . LEU A 1 199 ? -10.654 -0.195 24.932 1.00 89.38 199 LEU A C 1
ATOM 1526 O O . LEU A 1 199 ? -10.521 -1.115 25.741 1.00 89.38 199 LEU A O 1
ATOM 1530 N N . SER A 1 200 ? -11.791 0.496 24.840 1.00 93.38 200 SER A N 1
ATOM 1531 C CA . SER A 1 200 ? -13.018 0.140 25.558 1.00 93.38 200 SER A CA 1
ATOM 1532 C C . SER A 1 200 ? -13.660 -1.133 24.980 1.00 93.38 200 SER A C 1
ATOM 1534 O O . SER A 1 200 ? -13.385 -1.487 23.829 1.00 93.38 200 SER A O 1
ATOM 1536 N N . PRO A 1 201 ? -14.548 -1.825 25.723 1.00 95.44 201 PRO A N 1
ATOM 1537 C CA . PRO A 1 201 ? -15.272 -2.984 25.194 1.00 95.44 201 PRO A CA 1
ATOM 1538 C C . PRO A 1 201 ? -16.041 -2.671 23.905 1.00 95.44 201 PRO A C 1
ATOM 1540 O O . PRO A 1 201 ? -16.005 -3.460 22.963 1.00 95.44 201 PRO A O 1
ATOM 1543 N N . ASP A 1 202 ? -16.674 -1.498 23.835 1.00 93.56 202 ASP A N 1
ATOM 1544 C CA . ASP A 1 202 ? -17.436 -1.063 22.662 1.00 93.56 202 ASP A CA 1
ATOM 1545 C C . ASP A 1 202 ? -16.515 -0.770 21.473 1.00 93.56 202 ASP A C 1
ATOM 1547 O O . ASP A 1 202 ? -16.800 -1.187 20.351 1.00 93.56 202 ASP A O 1
ATOM 1551 N N . MET A 1 203 ? -15.370 -0.118 21.716 1.00 93.94 203 MET A N 1
ATOM 1552 C CA . MET A 1 203 ? -14.364 0.127 20.679 1.00 93.94 203 MET A CA 1
ATOM 1553 C C . MET A 1 203 ? -13.776 -1.187 20.159 1.00 93.94 203 MET A C 1
ATOM 1555 O O . MET A 1 203 ? -13.641 -1.364 18.952 1.00 93.94 203 MET A O 1
ATOM 1559 N N . PHE A 1 204 ? -13.484 -2.143 21.046 1.00 94.00 204 PHE A N 1
ATOM 1560 C CA . PHE A 1 204 ? -13.014 -3.471 20.654 1.00 94.00 204 PHE A CA 1
ATOM 1561 C C . PHE A 1 204 ? -14.027 -4.193 19.759 1.00 94.00 204 PHE A C 1
ATOM 1563 O O . PHE A 1 204 ? -13.647 -4.724 18.716 1.00 94.00 204 PHE A O 1
ATOM 1570 N N . GLN A 1 205 ? -15.316 -4.175 20.115 1.00 94.62 205 GLN A N 1
ATOM 1571 C CA . GLN A 1 205 ? -16.370 -4.761 19.279 1.00 94.62 205 GLN A CA 1
ATOM 1572 C C . GLN A 1 205 ? -16.511 -4.047 17.929 1.00 94.62 205 GLN A C 1
ATOM 1574 O O . GLN A 1 205 ? -16.742 -4.702 16.907 1.00 94.62 205 GLN A O 1
ATOM 1579 N N . ALA A 1 206 ? -16.337 -2.726 17.899 1.00 94.38 206 ALA A N 1
ATOM 1580 C CA . ALA A 1 206 ? -16.374 -1.950 16.667 1.00 94.38 206 ALA A CA 1
ATOM 1581 C C . ALA A 1 206 ? -15.183 -2.273 15.747 1.00 94.38 206 ALA A C 1
ATOM 1583 O O . ALA A 1 206 ? -15.391 -2.569 14.572 1.00 94.38 206 ALA A O 1
ATOM 1584 N N . VAL A 1 207 ? -13.955 -2.318 16.280 1.00 94.44 207 VAL A N 1
ATOM 1585 C CA . VAL A 1 207 ? -12.744 -2.726 15.540 1.00 94.44 207 VAL A CA 1
ATOM 1586 C C . VAL A 1 207 ? -12.872 -4.164 15.032 1.00 94.44 207 VAL A C 1
ATOM 1588 O O . VAL A 1 207 ? -12.575 -4.443 13.872 1.00 94.44 207 VAL A O 1
ATOM 1591 N N . HIS A 1 208 ? -13.374 -5.073 15.869 1.00 93.25 208 HIS A N 1
ATOM 1592 C CA . HIS A 1 208 ? -13.640 -6.454 15.476 1.00 93.25 208 HIS A CA 1
ATOM 1593 C C . HIS A 1 208 ? -14.670 -6.535 14.340 1.00 93.25 208 HIS A C 1
ATOM 1595 O O . HIS A 1 208 ? -14.491 -7.311 13.406 1.00 93.25 208 HIS A O 1
ATOM 1601 N N . SER A 1 209 ? -15.728 -5.721 14.383 1.00 94.00 209 SER A N 1
ATOM 1602 C CA . SER A 1 209 ? -16.740 -5.661 13.318 1.00 94.00 209 SER A CA 1
ATOM 1603 C C . SER A 1 209 ? -16.165 -5.099 12.017 1.00 94.00 209 SE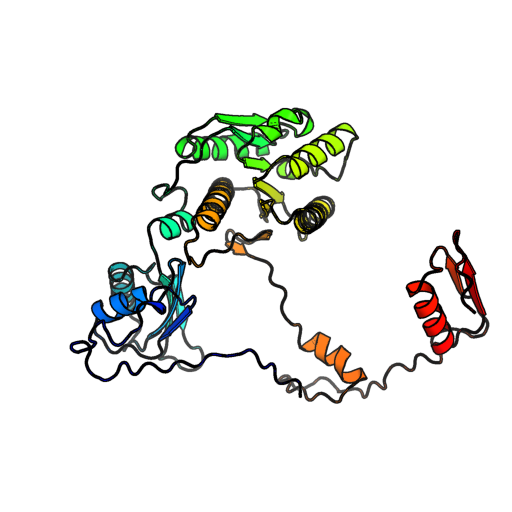R A C 1
ATOM 1605 O O . SER A 1 209 ? -16.363 -5.706 10.966 1.00 94.00 209 SER A O 1
ATOM 1607 N N . LEU A 1 210 ? -15.401 -4.003 12.095 1.00 95.00 210 LEU A N 1
ATOM 1608 C CA . LEU A 1 210 ? -14.699 -3.401 10.959 1.00 95.00 210 LEU A CA 1
ATOM 1609 C C . LEU A 1 210 ? -13.828 -4.445 10.251 1.00 95.00 210 LEU A C 1
ATOM 1611 O O . LEU A 1 210 ? -13.999 -4.672 9.056 1.00 95.00 210 LEU A O 1
ATOM 1615 N N . LEU A 1 211 ? -12.931 -5.095 10.997 1.00 93.19 211 LEU A N 1
ATOM 1616 C CA . LEU A 1 211 ? -11.943 -6.030 10.455 1.00 93.19 211 LEU A CA 1
ATOM 1617 C C . LEU A 1 211 ? -12.554 -7.366 10.017 1.00 93.19 211 LEU A C 1
ATOM 1619 O O . LEU A 1 211 ? -12.003 -8.034 9.142 1.00 93.19 211 LEU A O 1
ATOM 1623 N N . ASN A 1 212 ? -13.685 -7.777 10.598 1.00 90.88 212 ASN A N 1
ATOM 1624 C CA . ASN A 1 212 ? -14.338 -9.022 10.205 1.00 90.88 212 ASN A CA 1
ATOM 1625 C C . ASN A 1 212 ? -15.274 -8.894 9.013 1.00 90.88 212 ASN A C 1
ATOM 1627 O O . ASN A 1 212 ? -15.328 -9.831 8.218 1.00 90.88 212 ASN A O 1
ATOM 1631 N N . LYS A 1 213 ? -16.014 -7.789 8.907 1.00 91.81 213 LYS A N 1
ATOM 1632 C CA . LYS A 1 213 ? -17.072 -7.638 7.901 1.00 91.81 213 LYS A CA 1
ATOM 1633 C C . LYS A 1 213 ? -16.622 -6.890 6.652 1.00 91.81 213 LYS A C 1
ATOM 1635 O O . LYS A 1 213 ? -17.054 -7.244 5.559 1.00 91.81 213 LYS A O 1
ATOM 1640 N N . SER A 1 214 ? -15.742 -5.902 6.799 1.00 93.25 214 SER A N 1
ATOM 1641 C CA . SER A 1 214 ? -15.317 -5.069 5.671 1.00 93.25 214 SER A CA 1
ATOM 1642 C C . SER A 1 214 ? -14.356 -5.834 4.761 1.00 93.25 214 SER A C 1
ATOM 1644 O O . SER A 1 214 ? -13.410 -6.460 5.243 1.00 93.25 214 SER A O 1
ATOM 1646 N N . GLN A 1 215 ? -14.580 -5.757 3.448 1.00 91.88 215 GLN A N 1
ATOM 1647 C CA . GLN A 1 215 ? -13.708 -6.390 2.452 1.00 91.88 215 GLN A CA 1
ATOM 1648 C C . GLN A 1 215 ? -12.496 -5.524 2.111 1.00 91.88 215 GLN A C 1
ATOM 1650 O O . GLN A 1 215 ? -11.386 -6.044 2.003 1.00 91.88 215 GLN A O 1
ATOM 1655 N N . ILE A 1 216 ? -12.699 -4.209 1.976 1.00 95.06 216 ILE A N 1
ATOM 1656 C CA . ILE A 1 216 ? -11.652 -3.251 1.618 1.00 95.06 216 ILE A CA 1
ATOM 1657 C C . ILE A 1 216 ? -11.564 -2.169 2.692 1.00 95.06 216 ILE A C 1
ATOM 1659 O O . ILE A 1 216 ? -12.529 -1.438 2.934 1.00 95.06 216 ILE A O 1
ATOM 1663 N N . VAL A 1 217 ? -10.397 -2.044 3.324 1.00 97.12 217 VAL A N 1
ATOM 1664 C CA . VAL A 1 217 ? -10.126 -1.017 4.335 1.00 97.12 217 VAL A CA 1
ATOM 1665 C C . VAL A 1 217 ? -8.786 -0.356 4.049 1.00 97.12 217 VAL A C 1
ATOM 1667 O O . VAL A 1 217 ? -7.756 -1.029 4.021 1.00 97.12 217 VAL A O 1
ATOM 1670 N N . LEU A 1 218 ? -8.791 0.970 3.906 1.00 98.12 218 LEU A N 1
ATOM 1671 C CA . LEU A 1 218 ? -7.583 1.779 4.054 1.00 98.12 218 LEU A CA 1
ATOM 1672 C C . LEU A 1 218 ? -7.567 2.365 5.460 1.00 98.12 218 LEU A C 1
ATOM 1674 O O . LEU A 1 218 ? -8.447 3.152 5.813 1.00 98.12 218 LEU A O 1
ATOM 1678 N N . TRP A 1 219 ? -6.560 2.009 6.247 1.00 97.81 219 TRP A N 1
ATOM 1679 C CA . TRP A 1 219 ? -6.365 2.544 7.587 1.00 97.81 219 TRP A CA 1
ATOM 1680 C C . TRP A 1 219 ? -5.143 3.458 7.601 1.00 97.81 219 TRP A C 1
ATOM 1682 O O . TRP A 1 219 ? -4.016 3.027 7.349 1.00 97.81 219 TRP A O 1
ATOM 1692 N N . VAL A 1 220 ? -5.374 4.742 7.859 1.00 97.88 220 VAL A N 1
ATOM 1693 C CA . VAL A 1 220 ? -4.324 5.764 7.863 1.00 97.88 220 VAL A CA 1
ATOM 1694 C C . VAL A 1 220 ? -3.831 5.975 9.286 1.00 97.88 220 VAL A C 1
ATOM 1696 O O . VAL A 1 220 ? -4.647 6.178 10.182 1.00 97.88 220 VAL A O 1
ATOM 1699 N N . THR A 1 221 ? -2.516 5.953 9.481 1.00 96.75 221 THR A N 1
ATOM 1700 C CA . THR A 1 221 ? -1.840 6.234 10.757 1.00 96.75 221 THR A CA 1
ATOM 1701 C C . THR A 1 221 ? -0.944 7.467 10.632 1.00 96.75 221 THR A C 1
ATOM 1703 O O . THR A 1 221 ? -0.645 7.917 9.525 1.00 96.75 221 THR A O 1
ATOM 1706 N N . HIS A 1 222 ? -0.491 8.028 11.754 1.00 95.06 222 HIS A N 1
ATOM 1707 C CA . HIS A 1 222 ? 0.475 9.129 11.789 1.00 95.06 222 HIS A CA 1
ATOM 1708 C C . HIS A 1 222 ? 1.627 8.811 12.749 1.00 95.06 222 HIS A C 1
ATOM 1710 O O . HIS A 1 222 ? 1.461 8.723 13.966 1.00 95.06 222 HIS A O 1
ATOM 1716 N N . GLY A 1 223 ? 2.825 8.636 12.189 1.00 91.12 223 GLY A N 1
ATOM 1717 C CA . GLY A 1 223 ? 4.038 8.368 12.957 1.00 91.12 223 GLY A CA 1
ATOM 1718 C C . GLY A 1 223 ? 4.093 6.972 13.590 1.00 91.12 223 GLY A C 1
ATOM 1719 O O . GLY A 1 223 ? 4.880 6.765 14.517 1.00 91.12 223 GLY A O 1
ATOM 1720 N N . ALA A 1 224 ? 3.315 6.006 13.103 1.00 90.12 224 ALA A N 1
ATOM 1721 C CA . ALA A 1 224 ? 3.219 4.665 13.678 1.00 90.12 224 ALA A CA 1
ATOM 1722 C C . ALA A 1 224 ? 4.522 3.865 13.586 1.00 90.12 224 ALA A C 1
ATOM 1724 O O . ALA A 1 224 ? 4.760 2.991 14.410 1.00 90.12 224 ALA A O 1
ATOM 1725 N N . GLU A 1 225 ? 5.395 4.145 12.618 1.00 85.12 225 GLU A N 1
ATOM 1726 C CA . GLU A 1 225 ? 6.654 3.401 12.496 1.00 85.12 225 GLU A CA 1
ATOM 1727 C C . GLU A 1 225 ? 7.678 3.782 13.582 1.00 85.12 225 GLU A C 1
ATOM 1729 O O . GLU A 1 225 ? 8.410 2.924 14.068 1.00 85.12 225 GLU A O 1
ATOM 1734 N N . ASN A 1 226 ? 7.743 5.066 13.964 1.00 83.25 226 ASN A N 1
ATOM 1735 C CA . ASN A 1 226 ? 8.896 5.610 14.700 1.00 83.25 226 ASN A CA 1
ATOM 1736 C C . ASN A 1 226 ? 8.552 6.567 15.854 1.00 83.25 226 ASN A C 1
ATOM 1738 O O . ASN A 1 226 ? 9.454 6.949 16.599 1.00 83.25 226 ASN A O 1
ATOM 1742 N N . GLN A 1 227 ? 7.300 7.012 15.982 1.00 87.38 227 GLN A N 1
ATOM 1743 C CA . GLN A 1 227 ? 6.918 8.080 16.917 1.00 87.38 227 GLN A CA 1
ATOM 1744 C C . GLN A 1 227 ? 5.791 7.662 17.862 1.00 87.38 227 GLN A C 1
ATOM 1746 O O . GLN A 1 227 ? 5.830 8.033 19.034 1.00 87.38 227 GLN A O 1
ATOM 1751 N N . ASN A 1 228 ? 4.821 6.876 17.387 1.00 87.56 228 ASN A N 1
ATOM 1752 C CA . ASN A 1 228 ? 3.654 6.489 18.170 1.00 87.56 228 ASN A CA 1
ATOM 1753 C C . ASN A 1 228 ? 3.554 4.959 18.348 1.00 87.56 228 ASN A C 1
ATOM 1755 O O . ASN A 1 228 ? 3.062 4.270 17.450 1.00 87.56 228 ASN A O 1
ATOM 1759 N N . PRO A 1 229 ? 3.972 4.415 19.510 1.00 90.19 229 PRO A N 1
ATOM 1760 C CA . PRO A 1 229 ? 3.981 2.972 19.751 1.00 90.19 229 PRO A CA 1
ATOM 1761 C C . PRO A 1 229 ? 2.579 2.348 19.795 1.00 90.19 229 PRO A C 1
ATOM 1763 O O . PRO A 1 229 ? 2.433 1.168 19.475 1.00 90.19 229 PRO A O 1
ATOM 1766 N N . HIS A 1 230 ? 1.544 3.111 20.164 1.00 90.12 230 HIS A N 1
ATOM 1767 C CA . HIS A 1 230 ? 0.167 2.608 20.159 1.00 90.12 230 HIS A CA 1
ATOM 1768 C C . HIS A 1 230 ? -0.300 2.327 18.728 1.00 90.12 230 HIS A C 1
ATOM 1770 O O . HIS A 1 230 ? -0.829 1.250 18.454 1.00 90.12 230 HIS A O 1
ATOM 1776 N N . GLN A 1 231 ? 0.022 3.225 17.795 1.00 92.94 231 GLN A N 1
ATOM 1777 C CA . GLN A 1 231 ? -0.279 3.034 16.375 1.00 92.94 231 GLN A CA 1
ATOM 1778 C C . GLN A 1 231 ? 0.619 1.976 15.723 1.00 92.94 231 GLN A C 1
ATOM 1780 O O . GLN A 1 231 ? 0.166 1.260 14.830 1.00 92.94 231 GLN A O 1
ATOM 1785 N N . SER A 1 232 ? 1.858 1.783 16.205 1.00 92.31 232 SER A N 1
ATOM 1786 C CA . SER A 1 232 ? 2.665 0.611 15.818 1.00 92.31 232 SER A CA 1
ATOM 1787 C C . SER A 1 232 ? 1.933 -0.701 16.130 1.00 92.31 232 SER A C 1
ATOM 1789 O O . SER A 1 232 ? 2.046 -1.675 15.384 1.00 92.31 232 SER A O 1
ATOM 1791 N N . GLY A 1 233 ? 1.162 -0.729 17.223 1.00 92.19 233 GLY A N 1
ATOM 1792 C CA . GLY A 1 233 ? 0.289 -1.847 17.573 1.00 92.19 233 GLY A CA 1
ATOM 1793 C C . GLY A 1 233 ? -0.779 -2.115 16.510 1.00 92.19 233 GLY A C 1
ATOM 1794 O O . GLY A 1 233 ? -0.996 -3.275 16.159 1.00 92.19 233 GLY A O 1
ATOM 1795 N N . THR A 1 234 ? -1.382 -1.065 15.940 1.00 91.75 234 THR A N 1
ATOM 1796 C CA . THR A 1 234 ? -2.374 -1.173 14.855 1.00 91.75 234 THR A CA 1
ATOM 1797 C C . THR A 1 234 ? -1.760 -1.822 13.612 1.00 91.75 234 THR A C 1
ATOM 1799 O O . THR A 1 234 ? -2.390 -2.688 13.004 1.00 91.75 234 THR A O 1
ATOM 1802 N N . ILE A 1 235 ? -0.494 -1.514 13.297 1.00 92.00 235 ILE A N 1
ATOM 1803 C CA . ILE A 1 235 ? 0.243 -2.188 12.213 1.00 92.00 235 ILE A CA 1
ATOM 1804 C C . ILE A 1 235 ? 0.323 -3.700 12.468 1.00 92.00 235 ILE A C 1
ATOM 1806 O O . ILE A 1 235 ? 0.006 -4.510 11.596 1.00 92.00 235 ILE A O 1
ATOM 1810 N N . GLY A 1 236 ? 0.726 -4.094 13.679 1.00 92.38 236 GLY A N 1
ATOM 1811 C CA . GLY A 1 236 ? 0.813 -5.504 14.069 1.00 92.38 236 GLY A CA 1
ATOM 1812 C C . GLY A 1 236 ? -0.537 -6.225 14.038 1.00 92.38 236 GLY A C 1
ATOM 1813 O O . GLY A 1 236 ? -0.607 -7.366 13.580 1.00 92.38 236 GLY A O 1
ATOM 1814 N N . LEU A 1 237 ? -1.604 -5.553 14.478 1.00 92.50 237 LEU A N 1
ATOM 1815 C CA . LEU A 1 237 ? -2.970 -6.074 14.446 1.00 92.50 237 LEU A CA 1
ATOM 1816 C C . LEU A 1 237 ? -3.425 -6.360 13.011 1.00 92.50 237 LEU A C 1
ATOM 1818 O O . LEU A 1 237 ? -3.880 -7.465 12.726 1.00 92.50 237 LEU A O 1
ATOM 1822 N N . VAL A 1 238 ? -3.274 -5.393 12.104 1.00 92.44 238 VAL A N 1
ATOM 1823 C CA . VAL A 1 238 ? -3.693 -5.558 10.705 1.00 92.44 238 VAL A CA 1
ATOM 1824 C C . VAL A 1 238 ? -2.898 -6.669 10.018 1.00 92.44 238 VAL A C 1
ATOM 1826 O O . VAL A 1 238 ? -3.502 -7.500 9.343 1.00 92.44 238 VAL A O 1
ATOM 1829 N N . ARG A 1 239 ? -1.583 -6.776 10.269 1.00 91.62 239 ARG A N 1
ATOM 1830 C CA . ARG A 1 239 ? -0.765 -7.903 9.775 1.00 91.62 239 ARG A CA 1
ATOM 1831 C C . ARG A 1 239 ? -1.311 -9.259 10.218 1.00 91.62 239 ARG A C 1
ATOM 1833 O O . ARG A 1 239 ? -1.363 -10.184 9.411 1.00 91.62 239 ARG A O 1
ATOM 1840 N N . ALA A 1 240 ? -1.694 -9.385 11.489 1.00 94.00 240 ALA A N 1
ATOM 1841 C CA . ALA A 1 240 ? -2.253 -10.627 12.015 1.00 94.00 240 ALA A CA 1
ATOM 1842 C C . ALA A 1 240 ? -3.586 -10.965 11.332 1.00 94.00 240 ALA A C 1
ATOM 1844 O O . ALA A 1 240 ? -3.742 -12.066 10.811 1.00 94.00 240 ALA A O 1
ATOM 1845 N N . VAL A 1 241 ? -4.500 -9.994 11.234 1.00 92.62 241 VAL A N 1
ATOM 1846 C CA . VAL A 1 241 ? -5.809 -10.199 10.591 1.00 92.62 241 VAL A CA 1
ATOM 1847 C C . VAL A 1 241 ? -5.672 -10.562 9.116 1.00 92.62 241 VAL A C 1
ATOM 1849 O O . VAL A 1 241 ? -6.399 -11.430 8.637 1.00 92.62 241 VAL A O 1
ATOM 1852 N N . GLN A 1 242 ? -4.743 -9.932 8.399 1.00 91.31 242 GLN A N 1
ATOM 1853 C CA . GLN A 1 242 ? -4.505 -10.206 6.983 1.00 91.31 242 GLN A CA 1
ATOM 1854 C C . GLN A 1 242 ? -3.878 -11.591 6.759 1.00 91.31 242 GLN A C 1
ATOM 1856 O O . GLN A 1 242 ? -4.181 -12.249 5.768 1.00 91.31 242 GLN A O 1
ATOM 1861 N N . ALA A 1 243 ? -3.050 -12.070 7.695 1.00 91.56 243 ALA A N 1
ATOM 1862 C CA . ALA A 1 243 ? -2.546 -13.443 7.677 1.00 91.56 243 ALA A CA 1
ATOM 1863 C C . ALA A 1 243 ? -3.643 -14.480 7.987 1.00 91.56 243 ALA A C 1
ATOM 1865 O O . ALA A 1 243 ? -3.587 -15.600 7.481 1.00 91.56 243 ALA A O 1
ATOM 1866 N N . GLU A 1 244 ? -4.630 -14.115 8.809 1.00 93.31 244 GLU A N 1
ATOM 1867 C CA . GLU A 1 244 ? -5.780 -14.961 9.152 1.00 93.31 244 GLU A CA 1
ATOM 1868 C C . GLU A 1 244 ? -6.864 -14.976 8.063 1.00 93.31 244 GLU A C 1
ATOM 1870 O O . GLU A 1 244 ? -7.525 -15.996 7.885 1.00 93.31 244 GLU A O 1
ATOM 1875 N N . ASN A 1 245 ? -7.035 -13.868 7.332 1.00 91.56 245 ASN A N 1
ATOM 1876 C CA . ASN A 1 245 ? -8.076 -13.669 6.316 1.00 91.56 245 ASN A CA 1
ATOM 1877 C C . ASN A 1 245 ? -7.455 -13.130 5.007 1.00 91.56 245 ASN A C 1
ATOM 1879 O O . ASN A 1 245 ? -7.560 -11.929 4.729 1.00 91.56 245 ASN A O 1
ATOM 1883 N N . PRO A 1 246 ? -6.778 -13.975 4.204 1.00 88.38 246 PRO A N 1
ATOM 1884 C CA . PRO A 1 246 ? -6.049 -13.539 3.006 1.00 88.38 246 PRO A CA 1
ATOM 1885 C C . PRO A 1 246 ? -6.928 -12.925 1.908 1.00 88.38 246 PRO A C 1
ATOM 1887 O O . PRO A 1 246 ? -6.424 -12.232 1.024 1.00 88.38 246 PRO A O 1
ATOM 1890 N N . GLU A 1 247 ? -8.231 -13.200 1.927 1.00 88.56 247 GLU A N 1
ATOM 1891 C CA . GLU A 1 247 ? -9.209 -12.644 0.994 1.00 88.56 247 GLU A CA 1
ATOM 1892 C C . GLU A 1 247 ? -9.492 -11.155 1.229 1.00 88.56 247 GLU A C 1
ATOM 1894 O O . GLU A 1 247 ? -9.872 -10.455 0.289 1.00 88.56 247 GLU A O 1
ATOM 1899 N N . LYS A 1 248 ? -9.268 -10.657 2.453 1.00 90.69 248 LYS A N 1
ATOM 1900 C CA . LYS A 1 248 ? -9.514 -9.256 2.803 1.00 90.69 248 LYS A CA 1
ATOM 1901 C C . LYS A 1 248 ? -8.400 -8.352 2.307 1.00 90.69 248 LYS A C 1
ATOM 1903 O O . LYS A 1 248 ? -7.209 -8.653 2.415 1.00 90.69 248 LYS A O 1
ATOM 1908 N N . VAL A 1 249 ? -8.795 -7.174 1.846 1.00 94.12 249 VAL A N 1
ATOM 1909 C CA . VAL A 1 249 ? -7.879 -6.132 1.402 1.00 94.12 249 VAL A CA 1
ATOM 1910 C C . VAL A 1 249 ? -7.775 -5.074 2.492 1.00 94.12 249 VAL A C 1
ATOM 1912 O O . VAL A 1 249 ? -8.513 -4.092 2.523 1.00 94.12 249 VAL A O 1
ATOM 1915 N N . LEU A 1 250 ? -6.829 -5.290 3.400 1.00 95.81 250 LEU A N 1
ATOM 1916 C CA . LEU A 1 250 ? -6.456 -4.318 4.420 1.00 95.81 250 LEU A CA 1
ATOM 1917 C C . LEU A 1 250 ? -5.154 -3.640 3.989 1.00 95.81 250 LEU A C 1
ATOM 1919 O O . LEU A 1 250 ? -4.146 -4.318 3.779 1.00 95.81 250 LEU A O 1
ATOM 1923 N N . GLN A 1 251 ? -5.186 -2.318 3.835 1.00 97.25 251 GLN A N 1
ATOM 1924 C CA . GLN A 1 251 ? -4.013 -1.507 3.523 1.00 97.25 251 GLN A CA 1
ATOM 1925 C C . GLN A 1 251 ? -3.767 -0.490 4.636 1.00 97.25 251 GLN A C 1
ATOM 1927 O O . GLN A 1 251 ? -4.680 0.211 5.073 1.00 97.25 251 GLN A O 1
ATOM 1932 N N . LEU A 1 252 ? -2.517 -0.395 5.073 1.00 97.31 252 LEU A N 1
ATOM 1933 C CA . LEU A 1 252 ? -2.034 0.612 6.009 1.00 97.31 252 LEU A CA 1
ATOM 1934 C C . LEU A 1 252 ? -1.334 1.738 5.253 1.00 97.31 252 LEU A C 1
ATOM 1936 O O . LEU A 1 252 ? -0.535 1.475 4.353 1.00 97.31 252 LEU A O 1
ATOM 1940 N N . LEU A 1 253 ? -1.583 2.981 5.657 1.00 97.81 253 LEU A N 1
ATOM 1941 C CA . LEU A 1 253 ? -0.871 4.158 5.161 1.00 97.81 253 LEU A CA 1
ATOM 1942 C C . LEU A 1 253 ? -0.361 4.994 6.337 1.00 97.81 253 LEU A C 1
ATOM 1944 O O . LEU A 1 253 ? -1.122 5.748 6.936 1.00 97.81 253 LEU A O 1
ATOM 1948 N N . ASP A 1 254 ? 0.930 4.878 6.648 1.00 97.19 254 ASP A N 1
ATOM 1949 C CA . ASP A 1 254 ? 1.570 5.662 7.707 1.00 97.19 254 ASP A CA 1
ATOM 1950 C C . ASP A 1 254 ? 2.045 7.018 7.188 1.00 97.19 254 ASP A C 1
ATOM 1952 O O . ASP A 1 254 ? 2.864 7.087 6.274 1.00 97.19 254 ASP A O 1
ATOM 1956 N N . LEU A 1 255 ? 1.562 8.104 7.780 1.00 96.44 255 LEU A N 1
ATOM 1957 C CA . LEU A 1 255 ? 1.959 9.466 7.440 1.00 96.44 255 LEU A CA 1
ATOM 1958 C C . LEU A 1 255 ? 3.126 9.933 8.320 1.00 96.44 255 LEU A C 1
ATOM 1960 O O . LEU A 1 255 ? 3.156 9.681 9.523 1.00 96.44 255 LEU A O 1
ATOM 1964 N N . ASP A 1 256 ? 4.080 10.672 7.746 1.00 93.50 256 ASP A N 1
ATOM 1965 C CA . ASP A 1 256 ? 5.085 11.417 8.517 1.00 93.50 256 ASP A CA 1
ATOM 1966 C C . ASP A 1 256 ? 4.568 12.775 9.006 1.00 93.50 256 ASP A C 1
ATOM 1968 O O . ASP A 1 256 ? 4.927 13.228 10.094 1.00 93.50 256 ASP A O 1
ATOM 1972 N N . THR A 1 257 ? 3.698 13.409 8.224 1.00 92.75 257 THR A N 1
ATOM 1973 C CA . THR A 1 257 ? 2.996 14.651 8.555 1.00 92.75 257 THR A CA 1
ATOM 1974 C C . THR A 1 257 ? 1.544 14.577 8.101 1.00 92.75 257 THR A C 1
ATOM 1976 O O . THR A 1 257 ? 1.242 13.953 7.087 1.00 92.75 257 THR A O 1
ATOM 1979 N N . ILE A 1 258 ? 0.644 15.235 8.829 1.00 91.75 258 ILE A N 1
ATOM 1980 C CA . ILE A 1 258 ? -0.772 15.335 8.454 1.00 91.75 258 ILE A CA 1
ATOM 1981 C C . ILE A 1 258 ? -0.959 16.469 7.434 1.00 91.75 258 ILE A C 1
ATOM 1983 O O . ILE A 1 258 ? -1.668 16.316 6.436 1.00 91.75 258 ILE A O 1
ATOM 1987 N N . ASP A 1 259 ? -0.264 17.590 7.617 1.00 90.62 259 ASP A N 1
ATOM 1988 C CA . ASP A 1 259 ? -0.479 18.800 6.826 1.00 90.62 259 ASP A CA 1
ATOM 1989 C C . ASP A 1 259 ? -0.169 18.609 5.335 1.00 90.62 259 ASP A C 1
ATOM 1991 O O . ASP A 1 259 ? 0.944 18.269 4.922 1.00 90.62 259 ASP A O 1
ATOM 1995 N N . GLY A 1 260 ? -1.169 18.892 4.497 1.00 90.50 260 GLY A N 1
ATOM 1996 C CA . GLY A 1 260 ? -1.047 18.841 3.041 1.00 90.50 260 GLY A CA 1
ATOM 1997 C C . GLY A 1 260 ? -1.037 17.427 2.452 1.00 90.50 260 GLY A C 1
ATOM 1998 O O . GLY A 1 260 ? -0.621 17.264 1.304 1.00 90.50 260 GLY A O 1
ATOM 1999 N N . THR A 1 261 ? -1.470 16.411 3.205 1.00 95.50 261 THR A N 1
ATOM 2000 C CA . THR A 1 261 ? -1.540 15.015 2.732 1.00 95.50 261 THR A CA 1
ATOM 2001 C C . THR A 1 261 ? -2.937 14.567 2.297 1.00 95.50 261 THR A C 1
ATOM 2003 O O . THR A 1 261 ? -3.087 13.450 1.811 1.00 95.50 261 THR A O 1
ATOM 2006 N N . GLN A 1 262 ? -3.951 15.438 2.362 1.00 95.56 262 GLN A N 1
ATOM 2007 C CA . GLN A 1 262 ? -5.343 15.109 2.018 1.00 95.56 262 GLN A CA 1
ATOM 2008 C C . GLN A 1 262 ? -5.472 14.507 0.610 1.00 95.56 262 GLN A C 1
ATOM 2010 O O . GLN A 1 262 ? -6.121 13.481 0.422 1.00 95.56 262 GLN A O 1
ATOM 2015 N N . CYS A 1 263 ? -4.831 15.130 -0.388 1.00 94.19 263 CYS A N 1
ATOM 2016 C CA . CYS A 1 263 ? -4.836 14.625 -1.763 1.00 94.19 263 CYS A CA 1
ATOM 2017 C C . CYS A 1 263 ? -4.131 13.271 -1.867 1.00 94.19 263 CYS A C 1
ATOM 2019 O O . CYS A 1 263 ? -4.630 12.383 -2.544 1.00 94.19 263 CYS A O 1
ATOM 2021 N N . LEU A 1 264 ? -3.005 13.101 -1.167 1.00 96.19 264 LEU A N 1
ATOM 2022 C CA . LEU A 1 264 ? -2.246 11.854 -1.171 1.00 96.19 264 LEU A CA 1
ATOM 2023 C C . LEU A 1 264 ? -3.071 10.711 -0.577 1.00 96.19 264 LEU A C 1
ATOM 2025 O O . LEU A 1 264 ? -3.089 9.627 -1.156 1.00 96.19 264 LEU A O 1
ATOM 2029 N N . VAL A 1 265 ? -3.776 10.945 0.534 1.00 97.50 265 VAL A N 1
ATOM 2030 C CA . VAL A 1 265 ? -4.664 9.948 1.153 1.00 97.50 265 VAL A CA 1
ATOM 2031 C C . VAL A 1 265 ? -5.822 9.602 0.219 1.00 97.50 265 VAL A C 1
ATOM 2033 O O . VAL A 1 265 ? -6.069 8.423 -0.018 1.00 97.50 265 VAL A O 1
ATOM 2036 N N . ALA A 1 266 ? -6.486 10.603 -0.368 1.00 96.06 266 ALA A N 1
ATOM 2037 C CA . ALA A 1 266 ? -7.576 10.373 -1.318 1.00 96.06 266 ALA A CA 1
ATOM 2038 C C . ALA A 1 266 ? -7.107 9.579 -2.550 1.00 96.06 266 ALA A C 1
ATOM 2040 O O . ALA A 1 266 ? -7.744 8.605 -2.940 1.00 96.06 266 ALA A O 1
ATOM 2041 N N . GLU A 1 267 ? -5.966 9.943 -3.140 1.00 95.38 267 GLU A N 1
ATOM 2042 C CA . GLU A 1 267 ? -5.394 9.195 -4.259 1.00 95.38 267 GLU A CA 1
ATOM 2043 C C . GLU A 1 267 ? -4.957 7.786 -3.851 1.00 95.38 267 GLU A C 1
ATOM 2045 O O . GLU A 1 267 ? -5.158 6.851 -4.615 1.00 95.38 267 GLU A O 1
ATOM 2050 N N . SER A 1 268 ? -4.372 7.603 -2.665 1.00 96.88 268 SER A N 1
ATOM 2051 C CA . SER A 1 268 ? -3.979 6.272 -2.174 1.00 96.88 268 SER A CA 1
ATOM 2052 C C . SER A 1 268 ? -5.200 5.377 -1.982 1.00 96.88 268 SER A C 1
ATOM 2054 O O . SER A 1 268 ? -5.174 4.220 -2.388 1.00 96.88 268 SER A O 1
ATOM 2056 N N . PHE A 1 269 ? -6.299 5.936 -1.470 1.00 96.44 269 PHE A N 1
ATOM 2057 C CA . PHE A 1 269 ? -7.575 5.237 -1.376 1.00 96.44 269 PHE A CA 1
ATOM 2058 C C . PHE A 1 269 ? -8.110 4.825 -2.752 1.00 96.44 269 PHE A C 1
ATOM 2060 O O . PHE A 1 269 ? -8.458 3.669 -2.963 1.00 96.44 269 PHE A O 1
ATOM 2067 N N . LEU A 1 270 ? -8.111 5.733 -3.729 1.00 94.25 270 LEU A N 1
ATOM 2068 C CA . LEU A 1 270 ? -8.558 5.414 -5.089 1.00 94.25 270 LEU A CA 1
ATOM 2069 C C . LEU A 1 270 ? -7.648 4.389 -5.785 1.00 94.25 270 LEU A C 1
ATOM 2071 O O . LEU A 1 270 ? -8.151 3.528 -6.505 1.00 94.25 270 LEU A O 1
ATOM 2075 N N . ARG A 1 271 ? -6.330 4.431 -5.538 1.00 94.50 271 ARG A N 1
ATOM 2076 C CA . ARG A 1 271 ? -5.381 3.402 -6.006 1.00 94.50 271 ARG A CA 1
ATOM 2077 C C . ARG A 1 271 ? -5.668 2.040 -5.399 1.00 94.50 271 ARG A C 1
ATOM 2079 O O . ARG A 1 271 ? -5.550 1.048 -6.109 1.00 94.50 271 ARG A O 1
ATOM 2086 N N . LEU A 1 272 ? -6.026 1.989 -4.116 1.00 95.31 272 LEU A N 1
ATOM 2087 C CA . LEU A 1 272 ? -6.415 0.749 -3.454 1.00 95.31 272 LEU A CA 1
ATOM 2088 C C . LEU A 1 272 ? -7.634 0.142 -4.145 1.00 95.31 272 LEU A C 1
ATOM 2090 O O . LEU A 1 272 ? -7.566 -0.995 -4.598 1.00 95.31 272 LEU A O 1
ATOM 2094 N N . ILE A 1 273 ? -8.705 0.926 -4.292 1.00 92.62 273 ILE A N 1
ATOM 2095 C CA . ILE A 1 273 ? -9.936 0.474 -4.947 1.00 92.62 273 ILE A CA 1
ATOM 2096 C C . ILE A 1 273 ? -9.633 0.019 -6.376 1.00 92.62 273 ILE A C 1
ATOM 2098 O O . ILE A 1 273 ? -9.916 -1.123 -6.724 1.00 92.62 273 ILE A O 1
ATOM 2102 N N . GLY A 1 274 ? -8.973 0.853 -7.183 1.00 90.44 274 GLY A N 1
ATOM 2103 C CA . GLY A 1 274 ? -8.640 0.483 -8.558 1.00 90.44 274 GLY A CA 1
ATOM 2104 C C . GLY A 1 274 ? -7.755 -0.751 -8.662 1.00 90.44 274 GLY A C 1
ATOM 2105 O O . GLY A 1 274 ? -8.002 -1.602 -9.509 1.00 90.44 274 GLY A O 1
ATOM 2106 N N . GLY A 1 275 ? -6.773 -0.899 -7.773 1.00 90.12 275 GLY A N 1
ATOM 2107 C CA . GLY A 1 275 ? -5.908 -2.073 -7.743 1.00 90.12 275 GLY A CA 1
ATOM 2108 C C . GLY A 1 275 ? -6.664 -3.366 -7.427 1.00 90.12 275 GLY A C 1
ATOM 2109 O O . GLY A 1 275 ? -6.362 -4.396 -8.025 1.00 90.12 275 GLY A O 1
ATOM 2110 N N . VAL A 1 276 ? -7.662 -3.320 -6.536 1.00 89.50 276 VAL A N 1
ATOM 2111 C CA . VAL A 1 276 ? -8.525 -4.478 -6.239 1.00 89.50 276 VAL A CA 1
ATOM 2112 C C . VAL A 1 276 ? -9.384 -4.837 -7.447 1.00 89.50 276 VAL A C 1
ATOM 2114 O O . VAL A 1 276 ? -9.351 -5.980 -7.889 1.00 89.50 276 VAL A O 1
ATOM 2117 N N . TRP A 1 277 ? -10.066 -3.855 -8.038 1.00 85.75 277 TRP A N 1
ATOM 2118 C CA . TRP A 1 277 ? -10.891 -4.063 -9.232 1.00 85.75 277 TRP A CA 1
ATOM 2119 C C . TRP A 1 277 ? -10.096 -4.672 -10.395 1.00 85.75 277 TRP A C 1
ATOM 2121 O O . TRP A 1 277 ? -10.573 -5.571 -11.082 1.00 85.75 277 TRP A O 1
ATOM 2131 N N . MET A 1 278 ? -8.857 -4.220 -10.597 1.00 81.69 278 MET A N 1
ATOM 2132 C CA . MET A 1 278 ? -7.992 -4.721 -11.670 1.00 81.69 278 MET A CA 1
ATOM 2133 C C . MET A 1 278 ? -7.437 -6.122 -11.400 1.00 81.69 278 MET A C 1
ATOM 2135 O O . MET A 1 278 ? -7.144 -6.847 -12.353 1.00 81.69 278 MET A O 1
ATOM 2139 N N . ARG A 1 279 ? -7.302 -6.524 -10.128 1.00 77.31 279 ARG A N 1
ATOM 2140 C CA . ARG A 1 279 ? -6.923 -7.897 -9.763 1.00 77.31 279 ARG A CA 1
ATOM 2141 C C . ARG A 1 279 ? -7.979 -8.902 -10.227 1.00 77.31 279 ARG A C 1
ATOM 2143 O O . ARG A 1 279 ? -7.626 -9.997 -10.655 1.00 77.31 279 ARG A O 1
ATOM 2150 N N . ASP A 1 280 ? -9.248 -8.516 -10.161 1.00 69.75 280 ASP A N 1
ATOM 2151 C CA . ASP A 1 280 ? -10.375 -9.408 -10.434 1.00 69.75 280 ASP A CA 1
ATOM 2152 C C . ASP A 1 280 ? -10.698 -9.532 -11.942 1.00 69.75 280 ASP A C 1
ATOM 2154 O O . ASP A 1 280 ? -11.340 -10.494 -12.359 1.00 69.75 280 ASP A O 1
ATOM 2158 N N . ASP A 1 281 ? -10.175 -8.631 -12.786 1.00 68.69 281 ASP A N 1
ATOM 2159 C CA . ASP A 1 281 ? -10.331 -8.633 -14.257 1.00 68.69 281 ASP A CA 1
ATOM 2160 C C . ASP A 1 281 ? -9.515 -9.746 -14.967 1.00 68.69 281 ASP A C 1
ATOM 2162 O O . ASP A 1 281 ? -9.482 -9.818 -16.192 1.00 68.69 281 ASP A O 1
ATOM 2166 N N . ASN A 1 282 ? -8.797 -10.613 -14.231 1.00 63.72 282 ASN A N 1
ATOM 2167 C CA . ASN A 1 282 ? -7.905 -11.672 -14.759 1.00 63.72 282 ASN A CA 1
ATOM 2168 C C . ASN A 1 282 ? -6.854 -11.203 -15.787 1.00 63.72 282 ASN A C 1
ATOM 2170 O O . ASN A 1 282 ? -6.174 -12.006 -16.430 1.00 63.72 282 ASN A O 1
ATOM 2174 N N . SER A 1 283 ? -6.691 -9.895 -15.933 1.00 68.06 283 SER A N 1
ATOM 2175 C CA . SER A 1 283 ? -5.701 -9.300 -16.805 1.00 68.06 283 SER A CA 1
ATOM 2176 C C . SER A 1 283 ? -4.298 -9.540 -16.256 1.00 68.06 283 SER A C 1
ATOM 2178 O O . SER A 1 283 ? -4.034 -9.346 -15.068 1.00 68.06 283 SER A O 1
ATOM 2180 N N . SER A 1 284 ? -3.361 -9.924 -17.118 1.00 70.62 284 SER A N 1
ATOM 2181 C CA . SER A 1 284 ? -1.947 -10.021 -16.764 1.00 70.62 284 SER A CA 1
ATOM 2182 C C . SER A 1 284 ? -1.326 -8.621 -16.686 1.00 70.62 284 SER A C 1
ATOM 2184 O O . SER A 1 284 ? -0.478 -8.272 -17.502 1.00 70.62 284 SER A O 1
ATOM 2186 N N . ARG A 1 285 ? -1.770 -7.780 -15.749 1.00 84.12 285 ARG A N 1
ATOM 2187 C CA . ARG A 1 285 ? -1.203 -6.443 -15.505 1.00 84.12 285 ARG A CA 1
ATOM 2188 C C . ARG A 1 285 ? -0.163 -6.499 -14.393 1.00 84.12 285 ARG A C 1
ATOM 2190 O O . ARG A 1 285 ? -0.274 -7.299 -13.464 1.00 84.12 285 ARG A O 1
ATOM 2197 N N . LEU A 1 286 ? 0.851 -5.643 -14.485 1.00 87.81 286 LEU A N 1
ATOM 2198 C CA . LEU A 1 286 ? 1.858 -5.494 -13.440 1.00 87.81 286 LEU A CA 1
ATOM 2199 C C . LEU A 1 286 ? 1.446 -4.374 -12.484 1.00 87.81 286 LEU A C 1
ATOM 2201 O O . LEU A 1 286 ? 1.912 -3.239 -12.584 1.00 87.81 286 LEU A O 1
ATOM 2205 N N . TRP A 1 287 ? 0.565 -4.705 -11.547 1.00 87.75 287 TRP A N 1
ATOM 2206 C CA . TRP A 1 287 ? 0.242 -3.833 -10.426 1.00 87.75 287 TRP A CA 1
ATOM 2207 C C . TRP A 1 287 ? 0.037 -4.658 -9.164 1.00 87.75 287 TRP A C 1
ATOM 2209 O O . TRP A 1 287 ? -0.718 -5.628 -9.162 1.00 87.75 287 TRP A O 1
ATOM 2219 N N . THR A 1 288 ? 0.698 -4.256 -8.084 1.00 88.50 288 THR A N 1
ATOM 2220 C CA . THR A 1 288 ? 0.599 -4.937 -6.795 1.00 88.50 288 THR A CA 1
ATOM 2221 C C . THR A 1 288 ? -0.091 -4.015 -5.803 1.00 88.50 288 THR A C 1
ATOM 2223 O O . THR A 1 288 ? 0.345 -2.886 -5.585 1.00 88.50 288 THR A O 1
ATOM 2226 N N . VAL A 1 289 ? -1.168 -4.498 -5.182 1.00 91.06 289 VAL A N 1
ATOM 2227 C CA . VAL A 1 289 ? -1.776 -3.821 -4.033 1.00 91.06 289 VAL A CA 1
ATOM 2228 C C . VAL A 1 289 ? -0.908 -4.102 -2.815 1.00 91.06 289 VAL A C 1
ATOM 2230 O O . VAL A 1 289 ? -0.883 -5.213 -2.291 1.00 91.06 289 VAL A O 1
ATOM 2233 N N . GLU A 1 290 ? -0.160 -3.093 -2.390 1.00 93.69 290 GLU A N 1
ATOM 2234 C CA . GLU A 1 290 ? 0.746 -3.209 -1.253 1.00 93.69 290 GLU A CA 1
ATOM 2235 C C . GLU A 1 290 ? -0.030 -3.134 0.064 1.00 93.69 290 GLU A C 1
ATOM 2237 O O . GLU A 1 290 ? -0.803 -2.195 0.243 1.00 93.69 290 GLU A O 1
ATOM 2242 N N . PRO A 1 291 ? 0.169 -4.066 1.009 1.00 93.69 291 PRO A N 1
ATOM 2243 C CA . PRO A 1 291 ? -0.555 -4.051 2.280 1.00 93.69 291 PRO A CA 1
ATOM 2244 C C . PRO A 1 291 ? -0.108 -2.903 3.193 1.00 93.69 291 PRO A C 1
ATOM 2246 O O . PRO A 1 291 ? -0.867 -2.443 4.038 1.00 93.69 291 PRO A O 1
ATOM 2249 N N . GLU A 1 292 ? 1.125 -2.423 3.032 1.00 95.25 292 GLU A N 1
ATOM 2250 C CA . GLU A 1 292 ? 1.721 -1.419 3.906 1.00 95.25 292 GLU A CA 1
ATOM 2251 C C . GLU A 1 292 ? 2.421 -0.342 3.093 1.00 95.25 292 GLU A C 1
ATOM 2253 O O . GLU A 1 292 ? 3.306 -0.627 2.283 1.00 95.25 292 GLU A O 1
ATOM 2258 N N . LEU A 1 293 ? 2.041 0.903 3.351 1.00 96.56 293 LEU A N 1
ATOM 2259 C CA . LEU A 1 293 ? 2.598 2.098 2.745 1.00 96.56 293 LEU A CA 1
ATOM 2260 C C . LEU A 1 293 ? 3.086 3.039 3.848 1.00 96.56 293 LEU A C 1
ATOM 2262 O O . LEU A 1 293 ? 2.432 3.205 4.876 1.00 96.56 293 LEU A O 1
ATOM 2266 N N . SER A 1 294 ? 4.217 3.697 3.618 1.00 95.56 294 SER A N 1
ATOM 2267 C CA . SER A 1 294 ? 4.719 4.762 4.488 1.00 95.56 294 SER A CA 1
ATOM 2268 C C . SER A 1 294 ? 5.015 6.004 3.667 1.00 95.56 294 SER A C 1
ATOM 2270 O O . SER A 1 294 ? 5.690 5.939 2.644 1.00 95.56 294 SER A O 1
ATOM 2272 N N . VAL A 1 295 ? 4.530 7.155 4.105 1.00 95.75 295 VAL A N 1
ATOM 2273 C CA . VAL A 1 295 ? 4.818 8.441 3.486 1.00 95.75 295 VAL A CA 1
ATOM 2274 C C . VAL A 1 295 ? 6.011 9.059 4.189 1.00 95.75 295 VAL A C 1
ATOM 2276 O O . VAL A 1 295 ? 6.002 9.284 5.399 1.00 95.75 295 VAL A O 1
ATOM 2279 N N . ARG A 1 296 ? 7.051 9.361 3.414 1.00 91.94 296 ARG A N 1
ATOM 2280 C CA . ARG A 1 296 ? 8.216 10.119 3.873 1.00 91.94 296 ARG A CA 1
ATOM 2281 C C . ARG A 1 296 ? 8.507 11.224 2.874 1.00 91.94 296 ARG A C 1
ATOM 2283 O O . ARG A 1 296 ? 8.747 10.954 1.696 1.00 91.94 296 ARG A O 1
ATOM 2290 N N . ARG A 1 297 ? 8.508 12.479 3.326 1.00 89.56 297 ARG A N 1
ATOM 2291 C CA . ARG A 1 297 ? 8.769 13.662 2.484 1.00 89.56 297 ARG A CA 1
ATOM 2292 C C . ARG A 1 297 ? 7.862 13.697 1.243 1.00 89.56 297 ARG A C 1
ATOM 2294 O O . ARG A 1 297 ? 8.340 13.929 0.133 1.00 89.56 297 ARG A O 1
ATOM 2301 N N . ARG A 1 298 ? 6.561 13.436 1.438 1.00 87.81 298 ARG A N 1
ATOM 2302 C CA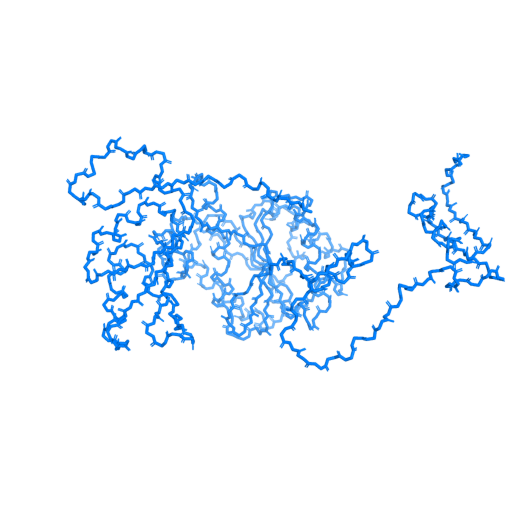 . ARG A 1 298 ? 5.529 13.342 0.379 1.00 87.81 298 ARG A CA 1
ATOM 2303 C C . ARG A 1 298 ? 5.763 12.249 -0.672 1.00 87.81 298 ARG A C 1
ATOM 2305 O O . ARG A 1 298 ? 5.156 12.288 -1.738 1.00 87.81 298 ARG A O 1
ATOM 2312 N N . ARG A 1 299 ? 6.633 11.277 -0.398 1.00 91.12 299 ARG A N 1
ATOM 2313 C CA . ARG A 1 299 ? 6.834 10.100 -1.248 1.00 91.12 299 ARG A CA 1
ATOM 2314 C C . ARG A 1 299 ? 6.288 8.876 -0.542 1.00 91.12 299 ARG A C 1
ATOM 2316 O O . ARG A 1 299 ? 6.528 8.709 0.650 1.00 91.12 299 ARG A O 1
ATOM 2323 N N . ILE A 1 300 ? 5.587 8.036 -1.290 1.00 94.12 300 ILE A N 1
ATOM 2324 C CA . ILE A 1 300 ? 5.119 6.742 -0.807 1.00 94.12 300 ILE A CA 1
ATOM 2325 C C . ILE A 1 300 ? 6.289 5.762 -0.894 1.00 94.12 300 ILE A C 1
ATOM 2327 O O . ILE A 1 300 ? 6.931 5.626 -1.935 1.00 94.12 300 ILE A O 1
ATOM 2331 N N . LEU A 1 301 ? 6.577 5.109 0.220 1.00 95.00 301 LEU A N 1
ATOM 2332 C CA . LEU A 1 301 ? 7.559 4.053 0.382 1.00 95.00 301 LEU A CA 1
ATOM 2333 C C . LEU A 1 301 ? 6.826 2.760 0.723 1.00 95.00 301 LEU A C 1
ATOM 2335 O O . LEU A 1 301 ? 5.787 2.778 1.381 1.00 95.00 301 LEU A O 1
ATOM 2339 N N . ILE A 1 302 ? 7.401 1.641 0.298 1.00 94.75 302 ILE A N 1
ATOM 2340 C CA . ILE A 1 302 ? 6.859 0.307 0.535 1.00 94.75 302 ILE A CA 1
ATOM 2341 C C . ILE A 1 302 ? 7.935 -0.509 1.260 1.00 94.75 302 ILE A C 1
ATOM 2343 O O . ILE A 1 302 ? 9.078 -0.554 0.785 1.00 94.75 302 ILE A O 1
ATOM 2347 N N . PRO A 1 303 ? 7.622 -1.161 2.390 1.00 91.62 303 PRO A N 1
ATOM 2348 C CA . PRO A 1 303 ? 8.577 -2.010 3.077 1.00 91.62 303 PRO A CA 1
ATOM 2349 C C . PRO A 1 303 ? 8.847 -3.283 2.264 1.00 91.62 303 PRO A C 1
ATOM 2351 O O . PRO A 1 303 ? 7.943 -3.936 1.737 1.00 91.62 303 PRO A O 1
ATOM 2354 N N . ARG A 1 304 ? 10.125 -3.662 2.177 1.00 91.19 304 ARG A N 1
ATOM 2355 C CA . ARG A 1 304 ? 10.577 -4.911 1.553 1.00 91.19 304 ARG A CA 1
ATOM 2356 C C . ARG A 1 304 ? 11.547 -5.631 2.471 1.00 91.19 304 ARG A C 1
ATOM 2358 O O . ARG A 1 304 ? 12.492 -5.035 2.984 1.00 91.19 304 ARG A O 1
ATOM 2365 N N . VAL A 1 305 ? 11.330 -6.930 2.652 1.00 89.62 305 VAL A N 1
ATOM 2366 C CA . VAL A 1 305 ? 12.246 -7.785 3.410 1.00 89.62 305 VAL A CA 1
ATOM 2367 C C . VAL A 1 305 ? 13.408 -8.159 2.499 1.00 89.62 305 VAL A C 1
ATOM 2369 O O . VAL A 1 305 ? 13.247 -8.923 1.551 1.00 89.62 305 VAL A O 1
ATOM 2372 N N . LEU A 1 306 ? 14.583 -7.601 2.780 1.00 89.00 306 LEU A N 1
ATOM 2373 C CA . LEU A 1 306 ? 15.808 -7.877 2.036 1.00 89.00 306 LEU A CA 1
ATOM 2374 C C . LEU A 1 306 ? 16.764 -8.733 2.863 1.00 89.00 306 LEU A C 1
ATOM 2376 O O . LEU A 1 306 ? 16.816 -8.653 4.091 1.00 89.00 306 LEU A O 1
ATOM 2380 N N . LEU A 1 307 ? 17.560 -9.543 2.168 1.00 89.38 307 LEU A N 1
ATOM 2381 C CA . LEU A 1 307 ? 18.600 -10.348 2.790 1.00 89.38 307 LEU A CA 1
ATOM 2382 C C . LEU A 1 307 ? 19.702 -9.441 3.359 1.00 89.38 307 LEU A C 1
ATOM 2384 O O . LEU A 1 307 ? 20.524 -8.910 2.611 1.00 89.38 307 LEU A O 1
ATOM 2388 N N . ASP A 1 308 ? 19.785 -9.334 4.686 1.00 89.50 308 ASP A N 1
ATOM 2389 C CA . ASP A 1 308 ? 20.947 -8.732 5.347 1.00 89.50 308 ASP A CA 1
ATOM 2390 C C . ASP A 1 308 ? 22.120 -9.719 5.302 1.00 89.50 308 ASP A C 1
ATOM 2392 O O . ASP A 1 308 ? 22.332 -10.529 6.211 1.00 89.50 308 ASP A O 1
ATOM 2396 N N . ARG A 1 309 ? 22.875 -9.667 4.197 1.00 87.25 309 ARG A N 1
ATOM 2397 C CA . ARG A 1 309 ? 24.046 -10.527 3.976 1.00 87.25 309 ARG A CA 1
ATOM 2398 C C . ARG A 1 309 ? 25.030 -10.434 5.136 1.00 87.25 309 ARG A C 1
ATOM 2400 O O . ARG A 1 309 ? 25.465 -11.462 5.627 1.00 87.25 309 ARG A O 1
ATOM 2407 N N . LYS A 1 310 ? 25.294 -9.237 5.667 1.00 86.44 310 LYS A N 1
ATOM 2408 C CA . LYS A 1 310 ? 26.269 -9.035 6.748 1.00 86.44 310 LYS A CA 1
ATOM 2409 C C . LYS A 1 310 ? 25.865 -9.749 8.039 1.00 86.44 310 LYS A C 1
ATOM 2411 O O . LYS A 1 310 ? 26.702 -10.404 8.668 1.00 86.44 310 LYS A O 1
ATOM 2416 N N . ARG A 1 311 ? 24.602 -9.631 8.464 1.00 84.31 311 ARG A N 1
ATOM 2417 C CA . ARG A 1 311 ? 24.100 -10.339 9.660 1.00 84.31 311 ARG A CA 1
ATOM 2418 C C . ARG A 1 311 ? 24.012 -11.843 9.427 1.00 84.31 311 ARG A C 1
ATOM 2420 O O . ARG A 1 311 ? 24.410 -12.613 10.301 1.00 84.31 311 ARG A O 1
ATOM 2427 N N . ASN A 1 312 ? 23.544 -12.258 8.254 1.00 87.94 312 ASN A N 1
ATOM 2428 C CA . ASN A 1 312 ? 23.426 -13.672 7.911 1.00 87.94 312 ASN A CA 1
ATOM 2429 C C . ASN A 1 312 ? 24.790 -14.347 7.795 1.00 87.94 312 ASN A C 1
ATOM 2431 O O . ASN A 1 312 ? 24.956 -15.465 8.274 1.00 87.94 312 ASN A O 1
ATOM 2435 N N . ASP A 1 313 ? 25.785 -13.666 7.239 1.00 86.50 313 ASP A N 1
ATOM 2436 C CA . ASP A 1 313 ? 27.153 -14.160 7.160 1.00 86.50 313 ASP A CA 1
ATOM 2437 C C . ASP A 1 313 ? 27.761 -14.277 8.559 1.00 86.50 313 ASP A C 1
ATOM 2439 O O . ASP A 1 313 ? 28.331 -15.310 8.905 1.00 86.50 313 ASP A O 1
ATOM 2443 N N . ARG A 1 314 ? 27.533 -13.291 9.434 1.00 84.81 314 ARG A N 1
ATOM 2444 C CA . ARG A 1 314 ? 27.949 -13.382 10.843 1.00 84.81 314 ARG A CA 1
ATOM 2445 C C . ARG A 1 314 ? 27.338 -14.580 11.575 1.00 84.81 314 ARG A C 1
ATOM 2447 O O . ARG A 1 314 ? 27.995 -15.174 12.419 1.00 84.81 314 ARG A O 1
ATOM 2454 N N . LEU A 1 315 ? 26.091 -14.941 11.285 1.00 85.44 315 LEU A N 1
ATOM 2455 C CA . LEU A 1 315 ? 25.477 -16.138 11.864 1.00 85.44 315 LEU A CA 1
ATOM 2456 C C . LEU A 1 315 ? 26.048 -17.420 11.236 1.00 85.44 315 LEU A C 1
ATOM 2458 O O . LEU A 1 315 ? 26.369 -18.382 11.934 1.00 85.44 315 LEU A O 1
ATOM 2462 N N . ASN A 1 316 ? 26.177 -17.434 9.911 1.00 85.75 316 ASN A N 1
ATOM 2463 C CA . ASN A 1 316 ? 26.618 -18.595 9.147 1.00 85.75 316 ASN A CA 1
ATOM 2464 C C . ASN A 1 316 ? 28.103 -18.920 9.366 1.00 85.75 316 ASN A C 1
ATOM 2466 O O . ASN A 1 316 ? 28.476 -20.090 9.244 1.00 85.75 316 ASN A O 1
ATOM 2470 N N . CYS A 1 317 ? 28.930 -17.940 9.748 1.00 84.00 317 CYS A N 1
ATOM 2471 C CA . CYS A 1 317 ? 30.346 -18.162 10.041 1.00 84.00 317 CYS A CA 1
ATOM 2472 C C . CYS A 1 317 ? 30.578 -19.089 11.247 1.00 84.00 317 CYS A C 1
ATOM 2474 O O . CYS A 1 317 ? 31.623 -19.728 11.336 1.00 84.00 317 CYS A O 1
ATOM 2476 N N . LEU A 1 318 ? 29.575 -19.248 12.123 1.00 80.00 318 LEU A N 1
ATOM 2477 C CA . LEU A 1 318 ? 29.601 -20.224 13.219 1.00 80.00 318 LEU A CA 1
ATOM 2478 C C . LEU A 1 318 ? 29.553 -21.680 12.732 1.00 80.00 318 LEU A C 1
ATOM 2480 O O . LEU A 1 318 ? 29.921 -22.585 13.477 1.00 80.00 318 LEU A O 1
ATOM 2484 N N . ARG A 1 319 ? 29.047 -21.928 11.517 1.00 79.69 319 ARG A N 1
ATOM 2485 C CA . ARG A 1 319 ? 28.822 -23.282 10.974 1.00 79.69 319 ARG A CA 1
ATOM 2486 C C . ARG A 1 319 ? 29.662 -23.594 9.740 1.00 79.69 319 ARG A C 1
ATOM 2488 O O . ARG A 1 319 ? 29.910 -24.762 9.462 1.00 79.69 319 ARG A O 1
ATOM 2495 N N . ARG A 1 320 ? 30.064 -22.578 8.976 1.00 82.44 320 ARG A N 1
ATOM 2496 C CA . ARG A 1 320 ? 30.889 -22.727 7.771 1.00 82.44 320 ARG A CA 1
ATOM 2497 C C . ARG A 1 320 ? 31.834 -21.545 7.624 1.00 82.44 320 ARG A C 1
ATOM 2499 O O . ARG A 1 320 ? 31.482 -20.431 7.986 1.00 82.44 320 ARG A O 1
ATOM 2506 N N . ARG A 1 321 ? 33.004 -21.762 7.026 1.00 81.44 321 ARG A N 1
ATOM 2507 C CA . ARG A 1 321 ? 33.897 -20.658 6.659 1.00 81.44 321 ARG A CA 1
ATOM 2508 C C . ARG A 1 321 ? 33.230 -19.795 5.586 1.00 81.44 321 ARG A C 1
ATOM 2510 O O . ARG A 1 321 ? 32.705 -20.326 4.607 1.00 81.44 321 ARG A O 1
ATOM 2517 N N . LEU A 1 322 ? 33.251 -18.481 5.788 1.00 78.88 322 LEU A N 1
ATOM 2518 C CA . LEU A 1 322 ? 32.796 -17.484 4.824 1.00 78.88 322 LEU A CA 1
ATOM 2519 C C . LEU A 1 322 ? 33.957 -16.574 4.466 1.00 78.88 322 LEU A C 1
ATOM 2521 O O . LEU A 1 322 ? 34.769 -16.241 5.327 1.00 78.88 322 LEU A O 1
ATOM 2525 N N . GLU A 1 323 ? 34.002 -16.165 3.208 1.00 77.50 323 GLU A N 1
ATOM 2526 C CA . GLU A 1 323 ? 34.936 -15.161 2.723 1.00 77.50 323 GLU A CA 1
ATOM 2527 C C . GLU A 1 323 ? 34.128 -13.910 2.396 1.00 77.50 323 GLU A C 1
ATOM 2529 O O . GLU A 1 323 ? 33.190 -13.957 1.602 1.00 77.50 323 GLU A O 1
ATOM 2534 N N . THR A 1 324 ? 34.450 -12.805 3.064 1.00 69.38 324 THR A N 1
ATOM 2535 C CA . THR A 1 324 ? 33.795 -11.513 2.856 1.00 69.38 324 THR A CA 1
ATOM 2536 C C . THR A 1 324 ? 34.823 -10.533 2.315 1.00 69.38 324 THR A C 1
ATOM 2538 O O . THR A 1 324 ? 35.823 -10.259 2.979 1.00 69.38 324 THR A O 1
ATOM 2541 N N . SER A 1 325 ? 34.587 -9.986 1.126 1.00 63.69 325 SER A N 1
ATOM 2542 C CA . SER A 1 325 ? 35.373 -8.879 0.583 1.00 63.69 325 SER A CA 1
ATOM 2543 C C . SER A 1 325 ? 34.798 -7.560 1.106 1.00 63.69 325 SER A C 1
ATOM 2545 O O . SER A 1 325 ? 33.956 -6.956 0.443 1.00 63.69 325 SER A O 1
ATOM 2547 N N . ASP A 1 326 ? 35.186 -7.134 2.310 1.00 59.88 326 ASP A N 1
ATOM 2548 C CA . ASP A 1 326 ? 34.855 -5.785 2.787 1.00 59.88 326 ASP A CA 1
ATOM 2549 C C . ASP A 1 326 ? 35.883 -4.790 2.201 1.00 59.88 326 ASP A C 1
ATOM 2551 O O . ASP A 1 326 ? 37.075 -4.931 2.483 1.00 59.88 326 ASP A O 1
ATOM 2555 N N . PRO A 1 327 ? 35.479 -3.788 1.390 1.00 53.97 327 PRO A N 1
ATOM 2556 C CA . PRO A 1 327 ? 36.408 -2.830 0.778 1.00 53.97 327 PRO A CA 1
ATOM 2557 C C . PRO A 1 327 ? 36.951 -1.772 1.753 1.00 53.97 327 PRO A C 1
ATOM 2559 O O . PRO A 1 327 ? 37.751 -0.930 1.352 1.00 53.97 327 PRO A O 1
ATOM 2562 N N . SER A 1 328 ? 36.503 -1.758 3.013 1.00 55.62 328 SER A N 1
ATOM 2563 C CA . SER A 1 328 ? 36.962 -0.797 4.019 1.00 55.62 328 SER A CA 1
ATOM 2564 C C . SER A 1 328 ? 38.050 -1.405 4.908 1.00 55.62 328 SER A C 1
ATOM 2566 O O . SER A 1 328 ? 37.763 -2.093 5.890 1.00 55.62 328 SER A O 1
ATOM 2568 N N . GLU A 1 329 ? 39.306 -1.123 4.568 1.00 56.31 329 GLU A N 1
ATOM 2569 C CA . GLU A 1 329 ? 40.466 -1.335 5.434 1.00 56.31 329 GLU A CA 1
ATOM 2570 C C . GLU A 1 329 ? 40.306 -0.640 6.806 1.00 56.31 329 GLU A C 1
ATOM 2572 O O . GLU A 1 329 ? 39.761 0.460 6.906 1.00 56.31 329 GLU A O 1
ATOM 2577 N N . LYS A 1 330 ? 40.910 -1.258 7.837 1.00 53.53 330 LYS A N 1
ATOM 2578 C CA . LYS A 1 330 ? 41.125 -0.789 9.229 1.00 53.53 330 LYS A CA 1
ATOM 2579 C C . LYS A 1 330 ? 40.039 -1.073 10.277 1.00 53.53 330 LYS A C 1
ATOM 2581 O O . LYS A 1 330 ? 39.832 -0.272 11.185 1.00 53.53 330 LYS A O 1
ATOM 2586 N N . GLN A 1 331 ? 39.453 -2.267 10.278 1.00 55.22 331 GLN A N 1
ATOM 2587 C CA . GLN A 1 331 ? 39.095 -2.891 11.559 1.00 55.22 331 GLN A CA 1
ATOM 2588 C C . GLN A 1 331 ? 40.108 -3.987 11.874 1.00 55.22 331 GLN A C 1
ATOM 2590 O O . GLN A 1 331 ? 40.300 -4.896 11.070 1.00 55.22 331 GLN A O 1
ATOM 2595 N N . SER A 1 332 ? 40.771 -3.894 13.034 1.00 56.12 332 SER A N 1
ATOM 2596 C CA . SER A 1 332 ? 41.529 -5.017 13.589 1.00 56.12 332 SER A CA 1
ATOM 2597 C C . SER A 1 332 ? 40.591 -6.213 13.658 1.00 56.12 332 SER A C 1
ATOM 2599 O O . SER A 1 332 ? 39.643 -6.218 14.442 1.00 56.12 332 SER A O 1
ATOM 2601 N N . ALA A 1 333 ? 40.839 -7.211 12.816 1.00 55.75 333 ALA A N 1
ATOM 2602 C CA . ALA A 1 333 ? 40.164 -8.490 12.896 1.00 55.75 333 ALA A CA 1
ATOM 2603 C C . ALA A 1 333 ? 40.641 -9.180 14.178 1.00 55.75 333 ALA A C 1
ATOM 2605 O O . ALA A 1 333 ? 41.634 -9.906 14.189 1.00 55.75 333 ALA A O 1
ATOM 2606 N N . THR A 1 334 ? 39.976 -8.904 15.297 1.00 60.88 334 THR A N 1
ATOM 2607 C CA . THR A 1 334 ? 40.155 -9.710 16.498 1.00 60.88 334 THR A CA 1
ATOM 2608 C C . THR A 1 334 ? 39.650 -11.107 16.168 1.00 60.88 334 THR A C 1
ATOM 2610 O O . THR A 1 334 ? 38.496 -11.278 15.775 1.00 60.88 334 THR A O 1
ATOM 2613 N N . LEU A 1 335 ? 40.518 -12.107 16.316 1.00 53.50 335 LEU A N 1
ATOM 2614 C CA . LEU A 1 335 ? 40.134 -13.513 16.350 1.00 53.50 335 LEU A CA 1
ATOM 2615 C C . LEU A 1 335 ? 39.184 -13.707 17.538 1.00 53.50 335 LEU A C 1
ATOM 2617 O O . LEU A 1 335 ? 39.607 -13.953 18.664 1.00 53.50 335 LEU A O 1
ATOM 2621 N N . VAL A 1 336 ? 37.888 -13.526 17.298 1.00 60.78 336 VAL A N 1
ATOM 2622 C CA . VAL A 1 336 ? 36.853 -13.876 18.264 1.00 60.78 336 VAL A CA 1
ATOM 2623 C C . VAL A 1 336 ? 36.658 -15.375 18.126 1.00 60.78 336 VAL A C 1
ATOM 2625 O O . VAL A 1 336 ? 36.038 -15.850 17.174 1.00 60.78 336 VAL A O 1
ATOM 2628 N N . LEU A 1 337 ? 37.245 -16.130 19.054 1.00 57.81 337 LEU A N 1
ATOM 2629 C CA . LEU A 1 337 ? 36.875 -17.528 19.234 1.00 57.81 337 LEU A CA 1
ATOM 2630 C C . LEU A 1 337 ? 35.355 -17.582 19.458 1.00 57.81 337 LEU A C 1
ATOM 2632 O O . LEU A 1 337 ? 34.829 -16.710 20.161 1.00 57.81 337 LEU A O 1
ATOM 2636 N N . PRO A 1 338 ? 34.639 -18.556 18.863 1.00 59.12 338 PRO A N 1
ATOM 2637 C CA . PRO A 1 338 ? 33.230 -18.758 19.159 1.00 59.12 338 PRO A CA 1
ATOM 2638 C C . PRO A 1 338 ? 33.043 -18.745 20.670 1.00 59.12 338 PRO A C 1
ATOM 2640 O O . PRO A 1 338 ? 33.814 -19.377 21.392 1.00 59.12 338 PRO A O 1
ATOM 2643 N N . ILE A 1 339 ? 32.052 -17.989 21.133 1.00 65.25 339 ILE A N 1
ATOM 2644 C CA . ILE A 1 339 ? 31.688 -17.958 22.542 1.00 65.25 339 ILE A CA 1
ATOM 2645 C C . ILE A 1 339 ? 31.440 -19.407 22.966 1.00 65.25 339 ILE A C 1
ATOM 2647 O O . ILE A 1 339 ? 30.493 -20.018 22.475 1.00 65.25 339 ILE A O 1
ATOM 2651 N N . ASP A 1 340 ? 32.299 -19.960 23.825 1.00 71.69 340 ASP A N 1
ATOM 2652 C CA . ASP A 1 340 ? 32.100 -21.299 24.365 1.00 71.69 340 ASP A CA 1
ATOM 2653 C C . ASP A 1 340 ? 30.940 -21.231 25.368 1.00 71.69 340 ASP A C 1
ATOM 2655 O O . ASP A 1 340 ? 31.088 -20.631 26.440 1.00 71.69 340 ASP A O 1
ATOM 2659 N N . PRO A 1 341 ? 29.761 -21.794 25.041 1.00 67.94 341 PRO A N 1
ATOM 2660 C CA . PRO A 1 341 ? 28.617 -21.710 25.928 1.00 67.94 341 PRO A CA 1
ATOM 2661 C C . PRO A 1 341 ? 28.849 -22.506 27.213 1.00 67.94 341 PRO A C 1
ATOM 2663 O O . PRO A 1 341 ? 28.149 -22.239 28.182 1.00 67.94 341 PRO A O 1
ATOM 2666 N N . SER A 1 342 ? 29.823 -23.428 27.259 1.00 74.06 342 SER A N 1
ATOM 2667 C CA . SER A 1 342 ? 30.019 -24.409 28.338 1.00 74.06 342 SER A CA 1
ATOM 2668 C C . SER A 1 342 ? 30.116 -23.826 29.757 1.00 74.06 342 SER A C 1
ATOM 2670 O O . SER A 1 342 ? 29.880 -24.549 30.726 1.00 74.06 342 SER A O 1
ATOM 2672 N N . SER A 1 343 ? 30.416 -22.529 29.886 1.00 79.31 343 SER A N 1
ATOM 2673 C CA . SER A 1 343 ? 30.575 -21.808 31.156 1.00 79.31 343 SER A CA 1
ATOM 2674 C C . SER A 1 343 ? 29.627 -20.612 31.346 1.00 79.31 343 SER A C 1
ATOM 2676 O O . SER A 1 343 ? 29.796 -19.844 32.294 1.00 79.31 343 SER A O 1
ATOM 2678 N N . PHE A 1 344 ? 28.611 -20.441 30.491 1.00 84.94 344 PHE A N 1
ATOM 2679 C CA . PHE A 1 344 ? 27.673 -19.308 30.584 1.00 84.94 344 PHE A CA 1
ATOM 2680 C C . PHE A 1 344 ? 26.842 -19.309 31.863 1.00 84.94 344 PHE A C 1
ATOM 2682 O O . PHE A 1 344 ? 26.482 -18.256 32.394 1.00 84.94 344 PHE A O 1
ATOM 2689 N N . LEU A 1 345 ? 26.489 -20.500 32.332 1.00 87.44 345 LEU A N 1
ATOM 2690 C CA . LEU A 1 345 ? 25.626 -20.715 33.473 1.00 87.44 345 LEU A CA 1
ATOM 2691 C C . LEU A 1 345 ? 26.419 -21.357 34.604 1.00 87.44 345 LEU A C 1
ATOM 2693 O O . LEU A 1 345 ? 27.220 -22.268 34.413 1.00 87.44 345 LEU A O 1
ATOM 2697 N N . SER A 1 346 ? 26.177 -20.862 35.814 1.00 86.88 346 SER A N 1
ATOM 2698 C CA . SER A 1 346 ? 26.817 -21.382 37.009 1.00 86.88 346 SER A CA 1
ATOM 2699 C C . SER A 1 346 ? 26.269 -22.777 37.322 1.00 86.88 346 SER A C 1
ATOM 2701 O O . SER A 1 346 ? 25.049 -22.939 37.430 1.00 86.88 346 SER A O 1
ATOM 2703 N N . PRO A 1 347 ? 27.135 -23.770 37.578 1.00 90.50 347 PRO A N 1
ATOM 2704 C CA . PRO A 1 347 ? 26.688 -25.095 37.999 1.00 90.50 347 PRO A CA 1
ATOM 2705 C C . PRO A 1 347 ? 26.012 -25.067 39.379 1.00 90.50 347 PRO A C 1
ATOM 2707 O O . PRO A 1 347 ? 25.209 -25.941 39.691 1.00 90.50 347 PRO A O 1
ATOM 2710 N N . ASN A 1 348 ? 26.277 -24.036 40.186 1.00 92.38 348 ASN A N 1
ATOM 2711 C CA . ASN A 1 348 ? 25.811 -23.928 41.570 1.00 92.38 348 ASN A CA 1
ATOM 2712 C C . ASN A 1 348 ? 24.471 -23.187 41.706 1.00 92.38 348 ASN A C 1
ATOM 2714 O O . ASN A 1 348 ? 24.037 -22.912 42.822 1.00 92.38 348 ASN A O 1
ATOM 2718 N N . LYS A 1 349 ? 23.826 -22.821 40.591 1.00 90.12 349 LYS A N 1
ATOM 2719 C CA . LYS A 1 349 ? 22.526 -22.138 40.587 1.00 90.12 349 LYS A CA 1
ATOM 2720 C C . LYS A 1 349 ? 21.426 -23.045 40.046 1.00 90.12 349 LYS A C 1
ATOM 2722 O O . LYS A 1 349 ? 21.679 -23.912 39.209 1.00 90.12 349 LYS A O 1
ATOM 2727 N N . THR A 1 350 ? 20.208 -22.790 40.517 1.00 92.69 350 THR A N 1
ATOM 2728 C CA . THR A 1 350 ? 18.986 -23.445 40.046 1.00 92.69 350 THR A CA 1
ATOM 2729 C C . THR A 1 350 ? 18.243 -22.548 39.069 1.00 92.69 350 THR A C 1
ATOM 2731 O O . THR A 1 350 ? 17.956 -21.391 39.368 1.00 92.69 350 THR A O 1
ATOM 2734 N N . TYR A 1 351 ? 17.923 -23.101 37.904 1.00 89.94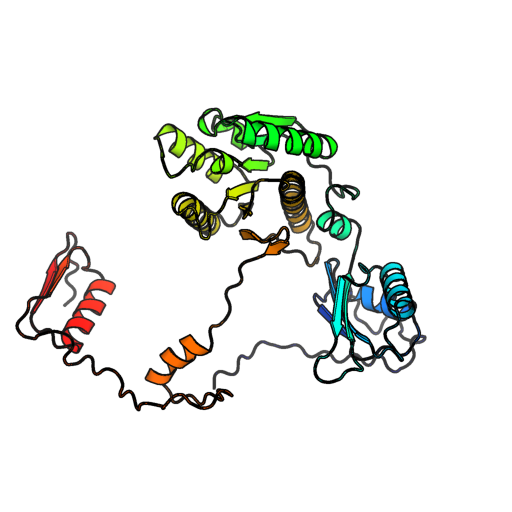 351 TYR A N 1
ATOM 2735 C CA . TYR A 1 351 ? 17.259 -22.428 36.795 1.00 89.94 351 TYR A CA 1
ATOM 2736 C C . TYR A 1 351 ? 15.823 -22.932 36.686 1.00 89.94 351 TYR A C 1
ATOM 2738 O O . TYR A 1 351 ? 15.599 -24.098 36.369 1.00 89.94 351 TYR A O 1
ATOM 2746 N N . VAL A 1 352 ? 14.847 -22.071 36.974 1.00 90.25 352 VAL A N 1
ATOM 2747 C CA . VAL A 1 352 ? 13.427 -22.448 37.002 1.00 90.25 352 VAL A CA 1
ATOM 2748 C C . VAL A 1 352 ? 12.719 -21.940 35.745 1.00 90.25 352 VAL A C 1
ATOM 2750 O O . VAL A 1 352 ? 12.738 -20.746 35.458 1.00 90.25 352 VAL A O 1
ATOM 2753 N N . LEU A 1 353 ? 12.079 -22.847 35.007 1.00 84.12 353 LEU A N 1
ATOM 2754 C CA . LEU A 1 353 ? 11.276 -22.577 33.815 1.00 84.12 353 LEU A CA 1
ATOM 2755 C C . LEU A 1 353 ? 9.793 -22.730 34.168 1.00 84.12 353 LEU A C 1
ATOM 2757 O O . LEU A 1 353 ? 9.321 -23.841 34.407 1.00 84.12 353 LEU A O 1
ATOM 2761 N N . MET A 1 354 ? 9.059 -21.618 34.197 1.00 86.19 354 MET A N 1
ATOM 2762 C CA . MET A 1 354 ? 7.625 -21.581 34.508 1.00 86.19 354 MET A CA 1
ATOM 2763 C C . MET A 1 354 ? 6.793 -21.529 33.221 1.00 86.19 354 MET A C 1
ATOM 2765 O O . MET A 1 354 ? 7.016 -20.667 32.377 1.00 86.19 354 MET A O 1
ATOM 2769 N N . GLY A 1 355 ? 5.819 -22.430 33.068 1.00 73.44 355 GLY A N 1
ATOM 2770 C CA . GLY A 1 355 ? 4.875 -22.428 31.938 1.00 73.44 355 GLY A CA 1
ATOM 2771 C C . GLY A 1 355 ? 5.440 -22.949 30.610 1.00 73.44 355 GLY A C 1
ATOM 2772 O O . GLY A 1 355 ? 4.764 -22.883 29.590 1.00 73.44 355 GLY A O 1
ATOM 2773 N N . LEU A 1 356 ? 6.656 -23.502 30.619 1.00 70.25 356 LEU A N 1
ATOM 2774 C CA . LEU A 1 356 ? 7.373 -23.978 29.435 1.00 70.25 356 LEU A CA 1
ATOM 2775 C C . LEU A 1 356 ? 7.658 -25.484 29.551 1.00 70.25 356 LEU A C 1
ATOM 2777 O O . LEU A 1 356 ? 8.813 -25.875 29.636 1.00 70.25 356 LEU A O 1
ATOM 2781 N N . SER A 1 357 ? 6.639 -26.353 29.594 1.00 72.94 357 SER A N 1
ATOM 2782 C CA . SER A 1 357 ? 6.853 -27.821 29.616 1.00 72.94 357 SER A CA 1
ATOM 2783 C C . SER A 1 357 ? 6.951 -28.482 28.238 1.00 72.94 357 SER A C 1
ATOM 2785 O O . SER A 1 357 ? 7.382 -29.628 28.153 1.00 72.94 357 SER A O 1
ATOM 2787 N N . GLY A 1 358 ? 6.564 -27.784 27.166 1.00 71.81 358 GLY A N 1
ATOM 2788 C CA . GLY A 1 358 ? 6.599 -28.313 25.798 1.00 71.81 358 GLY A CA 1
ATOM 2789 C C . GLY A 1 358 ? 8.009 -28.395 25.193 1.00 71.81 358 GLY A C 1
ATOM 2790 O O . GLY A 1 358 ? 9.015 -28.114 25.848 1.00 71.81 358 GLY A O 1
ATOM 2791 N N . HIS A 1 359 ? 8.092 -28.722 23.900 1.00 74.56 359 HIS A N 1
ATOM 2792 C CA . HIS A 1 359 ? 9.361 -28.905 23.173 1.00 74.56 359 HIS A CA 1
ATOM 2793 C C . HIS A 1 359 ? 10.334 -27.720 23.283 1.00 74.56 359 HIS A C 1
ATOM 2795 O O . HIS A 1 359 ? 11.547 -27.922 23.368 1.00 74.56 359 HIS A O 1
ATOM 2801 N N . ILE A 1 360 ? 9.811 -26.491 23.331 1.00 79.19 360 ILE A N 1
ATOM 2802 C CA . ILE A 1 360 ? 10.610 -25.273 23.526 1.00 79.19 360 ILE A CA 1
ATOM 2803 C C . ILE A 1 360 ? 11.292 -25.298 24.896 1.00 79.19 360 ILE A C 1
ATOM 2805 O O . ILE A 1 360 ? 12.504 -25.111 24.981 1.00 79.19 360 ILE A O 1
ATOM 2809 N N . GLY A 1 361 ? 10.545 -25.607 25.956 1.00 81.50 361 GLY A N 1
ATOM 2810 C CA . GLY A 1 361 ? 11.081 -25.730 27.307 1.00 81.50 361 GLY A CA 1
ATOM 2811 C C . GLY A 1 361 ? 12.163 -26.793 27.420 1.00 81.50 361 GLY A C 1
ATOM 2812 O O . GLY A 1 361 ? 13.226 -26.529 27.967 1.00 81.50 361 GLY A O 1
ATOM 2813 N N . GLN A 1 362 ? 11.952 -27.961 26.809 1.00 82.69 362 GLN A N 1
ATOM 2814 C CA . GLN A 1 362 ? 12.970 -29.016 26.764 1.00 82.69 362 GLN A CA 1
ATOM 2815 C C . GLN A 1 362 ? 14.230 -28.583 25.998 1.00 82.69 362 GLN A C 1
ATOM 2817 O O . GLN A 1 362 ? 15.346 -28.909 26.403 1.00 82.69 362 GLN A O 1
ATOM 2822 N N . SER A 1 363 ? 14.074 -27.850 24.891 1.00 84.38 363 SER A N 1
ATOM 2823 C CA . SER A 1 363 ? 15.205 -27.312 24.125 1.00 84.38 363 SER A CA 1
ATOM 2824 C C . SER A 1 363 ? 16.008 -26.300 24.943 1.00 84.38 363 SER A C 1
ATOM 2826 O O . SER A 1 363 ? 17.237 -26.385 24.996 1.00 84.38 363 SER A O 1
ATOM 2828 N N . ILE A 1 364 ? 15.316 -25.407 25.656 1.00 85.94 364 ILE A N 1
ATOM 2829 C CA . ILE A 1 364 ? 15.929 -24.432 26.563 1.00 85.94 364 ILE A CA 1
ATOM 2830 C C . ILE A 1 364 ? 16.630 -25.147 27.723 1.00 85.94 364 ILE A C 1
ATOM 2832 O O . ILE A 1 364 ? 17.772 -24.817 28.021 1.00 85.94 364 ILE A O 1
ATOM 2836 N N . THR A 1 365 ? 16.025 -26.175 28.324 1.00 88.31 365 THR A N 1
ATOM 2837 C CA . THR A 1 365 ? 16.664 -26.988 29.373 1.00 88.31 365 THR A CA 1
ATOM 2838 C C . THR A 1 365 ? 17.935 -27.669 28.869 1.00 88.31 365 THR A C 1
ATOM 2840 O O . THR A 1 365 ? 18.971 -27.613 29.532 1.00 88.31 365 THR A O 1
ATOM 2843 N N . ARG A 1 366 ? 17.911 -28.260 27.666 1.00 87.50 366 ARG A N 1
ATOM 2844 C CA . ARG A 1 366 ? 19.118 -28.836 27.046 1.00 87.50 366 ARG A CA 1
ATOM 2845 C C . ARG A 1 366 ? 20.189 -27.777 26.805 1.00 87.50 366 ARG A C 1
ATOM 2847 O O . ARG A 1 366 ? 21.366 -28.064 27.005 1.00 87.50 366 ARG A O 1
ATOM 2854 N N . TRP A 1 367 ? 19.802 -26.572 26.390 1.00 89.00 367 TRP A N 1
ATOM 2855 C CA . TRP A 1 367 ? 20.731 -25.455 26.251 1.00 89.00 367 TRP A CA 1
ATOM 2856 C C . TRP A 1 367 ? 21.305 -25.026 27.608 1.00 89.00 367 TRP A C 1
ATOM 2858 O O . TRP A 1 367 ? 22.517 -24.912 27.711 1.00 89.00 367 TRP A O 1
ATOM 2868 N N . ILE A 1 368 ? 20.493 -24.909 28.665 1.00 88.81 368 ILE A N 1
ATOM 2869 C CA . ILE A 1 368 ? 20.950 -24.591 30.032 1.00 88.81 368 ILE A CA 1
ATOM 2870 C C . ILE A 1 368 ? 22.020 -25.585 30.499 1.00 88.81 368 ILE A C 1
ATOM 2872 O O . ILE A 1 368 ? 23.060 -25.176 31.015 1.00 88.81 368 ILE A O 1
ATOM 2876 N N . ILE A 1 369 ? 21.794 -26.883 30.270 1.00 88.88 369 ILE A N 1
ATOM 2877 C CA . ILE A 1 369 ? 22.742 -27.944 30.640 1.00 88.88 369 ILE A CA 1
ATOM 2878 C C . ILE A 1 369 ? 24.027 -27.853 29.813 1.00 88.88 369 ILE A C 1
ATOM 2880 O O . ILE A 1 369 ? 25.126 -27.921 30.367 1.00 88.88 369 ILE A O 1
ATOM 2884 N N . LYS A 1 370 ? 23.902 -27.675 28.490 1.00 86.56 370 LYS A N 1
ATOM 2885 C CA . LYS A 1 370 ? 25.053 -27.467 27.596 1.00 86.56 370 LYS A CA 1
ATOM 2886 C C . LYS A 1 370 ? 25.838 -26.207 27.948 1.00 86.56 370 LYS A C 1
ATOM 2888 O O . LYS A 1 370 ? 27.039 -26.175 27.710 1.00 86.56 370 LYS A O 1
ATOM 2893 N N . SER A 1 371 ? 25.170 -25.219 28.534 1.00 88.69 371 SER A N 1
ATOM 2894 C CA . SER A 1 371 ? 25.756 -23.946 28.925 1.00 88.69 371 SER A CA 1
ATOM 2895 C C . SER A 1 371 ? 26.356 -23.932 30.341 1.00 88.69 371 SER A C 1
ATOM 2897 O O . SER A 1 371 ? 26.708 -22.867 30.839 1.00 88.69 371 SER A O 1
ATOM 2899 N N . GLY A 1 372 ? 26.440 -25.083 31.023 1.00 90.38 372 GLY A N 1
ATOM 2900 C CA . GLY A 1 372 ? 27.081 -25.220 32.342 1.00 90.38 372 GLY A CA 1
ATOM 2901 C C . GLY A 1 372 ? 26.125 -25.310 33.540 1.00 90.38 372 GLY A C 1
ATOM 2902 O O . GLY A 1 372 ? 26.554 -25.642 34.648 1.00 90.38 372 GLY A O 1
ATOM 2903 N N . GLY A 1 373 ? 24.821 -25.099 33.338 1.00 91.00 373 GLY A N 1
ATOM 2904 C CA . GLY A 1 373 ? 23.815 -25.256 34.388 1.00 91.00 373 GLY A CA 1
ATOM 2905 C C . GLY A 1 373 ? 23.656 -26.722 34.809 1.00 91.00 373 GLY A C 1
ATOM 2906 O O . GLY A 1 373 ? 23.608 -27.621 33.970 1.00 91.00 373 GLY A O 1
ATOM 2907 N N . ARG A 1 374 ? 23.570 -26.988 36.119 1.00 91.12 374 ARG A N 1
ATOM 2908 C CA . ARG A 1 374 ? 23.389 -28.356 36.658 1.00 91.12 374 ARG A CA 1
ATOM 2909 C C . ARG A 1 374 ? 22.024 -28.605 37.281 1.00 91.12 374 ARG A C 1
ATOM 2911 O O . ARG A 1 374 ? 21.579 -29.745 37.309 1.00 91.12 374 ARG A O 1
ATOM 2918 N N . HIS A 1 375 ? 21.343 -27.553 37.724 1.00 90.69 375 HIS A N 1
ATOM 2919 C CA . HIS A 1 375 ? 20.052 -27.659 38.390 1.00 90.69 375 HIS A CA 1
ATOM 2920 C C . HIS A 1 375 ? 19.002 -26.913 37.560 1.00 90.69 375 HIS A C 1
ATOM 2922 O O . HIS A 1 375 ? 18.970 -25.686 37.565 1.00 90.69 375 HIS A O 1
ATOM 2928 N N . ALA A 1 376 ? 18.161 -27.637 36.819 1.00 89.06 376 ALA A N 1
ATOM 2929 C CA . ALA A 1 376 ? 17.065 -27.063 36.040 1.00 89.06 376 ALA A CA 1
ATOM 2930 C C . ALA A 1 376 ? 15.726 -27.638 36.516 1.00 89.06 376 ALA A C 1
ATOM 2932 O O . ALA A 1 376 ? 15.577 -28.853 36.631 1.00 89.06 376 ALA A O 1
ATOM 2933 N N . VAL A 1 377 ? 14.760 -26.767 36.795 1.00 88.44 377 VAL A N 1
ATOM 2934 C CA . VAL A 1 377 ? 13.419 -27.131 37.264 1.00 88.44 377 VAL A CA 1
ATOM 2935 C C . VAL A 1 377 ? 12.412 -26.651 36.233 1.00 88.44 377 VAL A C 1
ATOM 2937 O O . VAL A 1 377 ? 12.351 -25.463 35.937 1.00 88.44 377 VAL A O 1
ATOM 2940 N N . MET A 1 378 ? 11.606 -27.561 35.694 1.00 84.12 378 MET A N 1
ATOM 2941 C CA . MET A 1 378 ? 10.501 -27.221 34.799 1.00 84.12 378 MET A CA 1
ATOM 2942 C C . MET A 1 378 ? 9.187 -27.346 35.564 1.00 84.12 378 MET A C 1
ATOM 2944 O O . MET A 1 378 ? 8.856 -28.421 36.057 1.00 84.12 378 MET A O 1
ATOM 2948 N N . ALA A 1 379 ? 8.435 -26.253 35.649 1.00 80.62 379 ALA A N 1
ATOM 2949 C CA . ALA A 1 379 ? 7.131 -26.204 36.293 1.00 80.62 379 ALA A CA 1
ATOM 2950 C C . ALA A 1 379 ? 6.063 -25.821 35.261 1.00 80.62 379 ALA A C 1
ATOM 2952 O O . ALA A 1 379 ? 6.179 -24.812 34.564 1.00 80.62 379 ALA A O 1
ATOM 2953 N N . SER A 1 380 ? 5.008 -26.627 35.142 1.00 76.06 380 SER A N 1
ATOM 2954 C CA . SER A 1 380 ? 3.898 -26.373 34.220 1.00 76.06 380 SER A CA 1
ATOM 2955 C C . SER A 1 380 ? 2.595 -26.966 34.740 1.00 76.06 380 SER A C 1
ATOM 2957 O O . SER A 1 380 ? 2.604 -27.951 35.472 1.00 76.06 380 SER A O 1
ATOM 2959 N N . ARG A 1 381 ? 1.474 -26.371 34.319 1.00 75.25 381 ARG A N 1
ATOM 2960 C CA . ARG A 1 381 ? 0.114 -26.842 34.622 1.00 75.25 381 ARG A CA 1
ATOM 2961 C C . ARG A 1 381 ? -0.248 -28.131 33.874 1.00 75.25 381 ARG A C 1
ATOM 2963 O O . ARG A 1 381 ? -1.124 -28.858 34.323 1.00 75.25 381 ARG A O 1
ATOM 2970 N N . TYR A 1 382 ? 0.451 -28.421 32.775 1.00 65.12 382 TYR A N 1
ATOM 2971 C CA . TYR A 1 382 ? 0.281 -29.632 31.975 1.00 65.12 382 TYR A CA 1
ATOM 2972 C C . TYR A 1 382 ? 1.644 -30.312 31.810 1.00 65.12 382 TYR A C 1
ATOM 2974 O O . TYR A 1 382 ? 2.516 -29.838 31.072 1.00 65.12 382 TYR A O 1
ATOM 2982 N N . VAL A 1 383 ? 1.854 -31.398 32.552 1.00 58.28 383 VAL A N 1
ATOM 2983 C CA . VAL A 1 383 ? 3.079 -32.202 32.488 1.00 58.28 383 VAL A CA 1
ATOM 2984 C C . VAL A 1 383 ? 2.873 -33.294 31.443 1.00 58.28 383 VAL A C 1
ATOM 2986 O O . VAL A 1 383 ? 2.045 -34.178 31.629 1.00 58.28 383 VAL A O 1
ATOM 2989 N N . GLN A 1 384 ? 3.619 -33.236 30.340 1.00 57.62 384 GLN A N 1
ATOM 2990 C CA . GLN A 1 384 ? 3.768 -34.380 29.443 1.00 57.62 384 GLN A CA 1
ATOM 2991 C C . GLN A 1 384 ? 4.991 -35.174 29.900 1.00 57.62 384 GLN A C 1
ATOM 2993 O O . GLN A 1 384 ? 6.130 -34.771 29.669 1.00 57.62 384 GLN A O 1
ATOM 2998 N N . THR A 1 385 ? 4.759 -36.284 30.594 1.00 50.00 385 THR A N 1
ATOM 2999 C CA . THR A 1 385 ? 5.796 -37.249 30.967 1.00 50.00 385 THR A CA 1
ATOM 3000 C C . THR A 1 385 ? 6.195 -38.027 29.719 1.00 50.00 385 THR A C 1
ATOM 3002 O O . THR A 1 385 ? 5.524 -38.975 29.324 1.00 50.00 385 THR A O 1
ATOM 3005 N N . THR A 1 386 ? 7.266 -37.606 29.055 1.00 48.56 386 THR A N 1
ATOM 3006 C CA . THR A 1 386 ? 7.958 -38.443 28.066 1.00 48.56 386 THR A CA 1
ATOM 3007 C C . THR A 1 386 ? 9.291 -38.849 28.679 1.00 48.56 386 THR A C 1
ATOM 3009 O O . THR A 1 386 ? 10.079 -37.976 29.043 1.00 48.56 386 THR A O 1
ATOM 3012 N N . VAL A 1 387 ? 9.449 -40.160 28.886 1.00 35.44 387 VAL A N 1
ATOM 3013 C CA . VAL A 1 387 ? 10.659 -40.824 29.401 1.00 35.44 387 VAL A CA 1
ATOM 3014 C C . VAL A 1 387 ? 11.805 -40.671 28.413 1.00 35.44 387 VAL A C 1
ATOM 3016 O O . VAL A 1 387 ? 11.531 -40.794 27.196 1.00 35.44 387 VAL A O 1
#

pLDDT: mean 81.48, std 16.61, range [29.64, 98.19]